Protein AF-A0A928PER3-F1 (afdb_monomer_lite)

Sequence (682 aa):
MLTYEQVPMRCADLGTANAIPDVRWLGGGNPAPARVDPGMPEEEGAWVHQGHIHTILPYTVQDGYDRRLRESSLRMAVLENEYLRAEFAVDLGGRLWSLYSKTEKRELLFRNNVFQPANLALRNAWFSGGVEWNCGMIGHHAHTASPLFSAHYPNKAGGETLKMWEYERKRGLVFIVRATLADDVLLVRVTVENPHEGSTYVYWWSNMAVEQHEDTRVIVPAERYYTYGRGEDGRNEAHRTPVPDYGYYPARHSYAYDYFFQIPEERQKFEAAVEGDGRGFVQFSTPNLIGRKLFVWGTESQGGRTWNRWLSHDDRYYAETQAGLLHSQMEHRPMAGKSLYEWTEGYAAISGDPGLLHNPDIRQASEYAENILTLSGRFDLVNNRSDAYFEPDGPDCEVLDSMGSGWGALTELYLGHRLTERASFPAESIAEGTPEHDFLVLKETGSLPEKSPVLTEGYSIDYFGGAAGGAILPVLENTPVKDWYAWLELGCFYYEARSFDAAEAAFRKSVGCAENPLALAALAKLLAAKGGKEREAEGLSLMKRAAELCGETGGEYVRLAIEAAAYVKAHGTPEEAEEIIRSAVDAHPAYLENGRIALLYIQILVNRGRLDEAETLLRKVPEVADMREGEVSTSAVWLDLFREKIARDEGREADDITPDEVFERYPVPAEIDFRMSGYQPH

Structure (mmCIF, N/CA/C/O backbone):
data_AF-A0A928PER3-F1
#
_entry.id   AF-A0A928PER3-F1
#
loop_
_atom_site.group_PDB
_atom_site.id
_atom_site.type_symbol
_atom_site.label_atom_id
_atom_site.label_alt_id
_atom_site.label_comp_id
_atom_site.label_asym_id
_atom_site.label_entity_id
_atom_site.label_seq_id
_atom_site.pdbx_PDB_ins_code
_atom_site.Cartn_x
_atom_site.Cartn_y
_atom_site.Cartn_z
_atom_site.occupancy
_atom_site.B_iso_or_equiv
_atom_site.auth_seq_id
_atom_site.auth_comp_id
_atom_site.auth_asym_id
_atom_site.auth_atom_id
_atom_site.pdbx_PDB_model_num
ATOM 1 N N . MET A 1 1 ? 6.481 9.390 -28.112 1.00 90.00 1 MET A N 1
ATOM 2 C CA . MET A 1 1 ? 6.161 10.753 -27.657 1.00 90.00 1 MET A CA 1
ATOM 3 C C . MET A 1 1 ? 5.547 10.643 -26.278 1.00 90.00 1 MET A C 1
ATOM 5 O O . MET A 1 1 ? 4.760 9.723 -26.068 1.00 90.00 1 MET A O 1
ATOM 9 N N . LEU A 1 2 ? 5.931 11.529 -25.369 1.00 93.50 2 LEU A N 1
ATOM 10 C CA . LEU A 1 2 ? 5.335 11.706 -24.058 1.00 93.50 2 LEU A CA 1
ATOM 11 C C . LEU A 1 2 ? 4.399 12.918 -24.083 1.00 93.50 2 LEU A C 1
ATOM 13 O O . LEU A 1 2 ? 4.749 13.974 -24.604 1.00 93.50 2 LEU A O 1
ATOM 17 N N . THR A 1 3 ? 3.212 12.777 -23.503 1.00 95.50 3 THR A N 1
ATOM 18 C CA . THR A 1 3 ? 2.275 13.892 -23.290 1.00 95.50 3 THR A CA 1
ATOM 19 C C . THR A 1 3 ? 1.605 13.779 -21.929 1.00 95.50 3 THR A C 1
ATOM 21 O O . THR A 1 3 ? 1.542 12.690 -21.369 1.00 95.50 3 THR A O 1
ATOM 24 N N . TYR A 1 4 ? 1.094 14.890 -21.397 1.00 95.50 4 TYR A N 1
ATOM 25 C CA . TYR A 1 4 ? 0.250 14.885 -20.203 1.00 95.50 4 TYR A CA 1
ATOM 26 C C . TYR A 1 4 ? -1.196 15.148 -20.608 1.00 95.50 4 TYR A C 1
ATOM 28 O O . TYR A 1 4 ? -1.504 16.180 -21.206 1.00 95.50 4 TYR A O 1
ATOM 36 N N . GLU A 1 5 ? -2.079 14.211 -20.283 1.00 96.12 5 GLU A N 1
ATOM 37 C CA . GLU A 1 5 ? -3.486 14.239 -20.674 1.00 96.12 5 GLU A CA 1
ATOM 38 C C . GLU A 1 5 ? -4.394 14.213 -19.439 1.00 96.12 5 GLU A C 1
ATOM 40 O O . GLU A 1 5 ? -4.067 13.612 -18.417 1.00 96.12 5 GLU A O 1
ATOM 45 N N . GLN A 1 6 ? -5.558 14.859 -19.536 1.00 96.19 6 GLN A N 1
ATOM 46 C CA . GLN A 1 6 ? -6.651 14.676 -18.580 1.00 96.19 6 GLN A CA 1
ATOM 47 C C . GLN A 1 6 ? -7.557 13.571 -19.115 1.00 96.19 6 GLN A C 1
ATOM 49 O O . GLN A 1 6 ? -8.306 13.796 -20.065 1.00 96.19 6 GLN A O 1
ATOM 54 N N . VAL A 1 7 ? -7.469 12.378 -18.534 1.00 95.19 7 VAL A N 1
ATOM 55 C CA . VAL A 1 7 ? -8.230 11.201 -18.965 1.00 95.19 7 VAL A CA 1
ATOM 56 C C . VAL A 1 7 ? -9.557 11.162 -18.203 1.00 95.19 7 VAL A C 1
ATOM 58 O O . VAL A 1 7 ? -9.534 10.990 -16.981 1.00 95.19 7 VAL A O 1
ATOM 61 N N . PRO A 1 8 ? -10.715 11.332 -18.873 1.00 95.44 8 PRO A N 1
ATOM 62 C CA . PRO A 1 8 ? -12.015 11.309 -18.210 1.00 95.44 8 PRO A CA 1
ATOM 63 C C . PRO A 1 8 ? -12.304 9.942 -17.593 1.00 95.44 8 PRO A C 1
ATOM 65 O O . PRO A 1 8 ? -12.125 8.913 -18.249 1.00 95.44 8 PRO A O 1
ATOM 68 N N . MET A 1 9 ? -12.783 9.933 -16.352 1.00 94.38 9 MET A N 1
ATOM 69 C CA . MET A 1 9 ? -13.262 8.729 -15.675 1.00 94.38 9 MET A CA 1
ATOM 70 C C . MET A 1 9 ? -14.133 9.079 -14.469 1.00 94.38 9 MET A C 1
ATOM 72 O O . MET A 1 9 ? -14.233 10.239 -14.068 1.00 94.38 9 MET A O 1
ATOM 76 N N . ARG A 1 10 ? -14.752 8.063 -13.864 1.00 95.50 10 ARG A N 1
ATOM 77 C CA . ARG A 1 10 ? -15.489 8.241 -12.613 1.00 95.50 10 ARG A CA 1
ATOM 78 C C . ARG A 1 10 ? -14.553 8.067 -11.420 1.00 95.50 10 ARG A C 1
ATOM 80 O O . ARG A 1 10 ? -13.880 7.045 -11.318 1.00 95.50 10 ARG A O 1
ATOM 87 N N . CYS A 1 11 ? -14.548 9.034 -10.510 1.00 95.94 11 CYS A N 1
ATOM 88 C CA . CYS A 1 11 ? -13.683 9.038 -9.332 1.00 95.94 11 CYS A CA 1
ATOM 89 C C . CYS A 1 11 ? -14.500 9.202 -8.048 1.00 95.94 11 CYS A C 1
ATOM 91 O O . CYS A 1 11 ? -15.452 9.989 -8.009 1.00 95.94 11 CYS A O 1
ATOM 93 N N . ALA A 1 12 ? -14.105 8.478 -7.006 1.00 95.31 12 ALA A N 1
ATOM 94 C CA . ALA A 1 12 ? -14.414 8.807 -5.622 1.00 95.31 12 ALA A CA 1
ATOM 95 C C . ALA A 1 12 ? -13.431 9.866 -5.090 1.00 95.31 12 ALA A C 1
ATOM 97 O O . ALA A 1 12 ? -12.367 10.083 -5.678 1.00 95.31 12 ALA A O 1
ATOM 98 N N . ASP A 1 13 ? -13.797 10.538 -3.999 1.00 93.38 13 ASP A N 1
ATOM 99 C CA . ASP A 1 13 ? -12.907 11.497 -3.333 1.00 93.38 13 ASP A CA 1
ATOM 100 C C . ASP A 1 13 ? -11.951 10.754 -2.392 1.00 93.38 13 ASP A C 1
ATOM 102 O O . ASP A 1 13 ? -12.389 9.860 -1.672 1.00 93.38 13 ASP A O 1
ATOM 106 N N . LEU A 1 14 ? -10.663 11.113 -2.389 1.00 93.69 14 LEU A N 1
ATOM 107 C CA . LEU A 1 14 ? -9.666 10.547 -1.473 1.00 93.69 14 LEU A CA 1
ATOM 108 C C . LEU A 1 14 ? -9.766 11.152 -0.058 1.00 93.69 14 LEU A C 1
ATOM 110 O O . LEU A 1 14 ? -9.340 10.527 0.915 1.00 93.69 14 LEU A O 1
ATOM 114 N N . GLY A 1 15 ? -10.338 12.353 0.056 1.00 92.62 15 GLY A N 1
ATOM 115 C CA . GLY A 1 15 ? -10.454 13.097 1.303 1.00 92.62 15 GLY A CA 1
ATOM 116 C C . GLY A 1 15 ? -9.106 13.498 1.909 1.00 92.62 15 GLY A C 1
ATOM 117 O O . GLY A 1 15 ? -8.042 13.389 1.296 1.00 92.62 15 GLY A O 1
ATOM 118 N N . THR A 1 16 ? -9.149 13.995 3.145 1.00 92.12 16 THR A N 1
ATOM 119 C CA . THR A 1 16 ? -7.945 14.352 3.909 1.00 92.12 16 THR A CA 1
ATOM 120 C C . THR A 1 16 ? -7.413 13.170 4.707 1.00 92.12 16 THR A C 1
ATOM 122 O O . THR A 1 16 ? -8.183 12.336 5.182 1.00 92.12 16 THR A O 1
ATOM 125 N N . ALA A 1 17 ? -6.098 13.134 4.919 1.00 93.12 17 ALA A N 1
ATOM 126 C CA . ALA A 1 17 ? -5.478 12.139 5.783 1.00 93.12 17 ALA A CA 1
ATOM 127 C C . ALA A 1 17 ? -5.865 12.325 7.267 1.00 93.12 17 ALA A C 1
ATOM 129 O O . ALA A 1 17 ? -6.217 13.415 7.721 1.00 93.12 17 ALA A O 1
ATOM 130 N N . ASN A 1 18 ? -5.790 11.235 8.022 1.00 94.00 18 ASN A N 1
ATOM 131 C CA . ASN A 1 18 ? -6.106 11.138 9.434 1.00 94.00 18 ASN A CA 1
ATOM 132 C C . ASN A 1 18 ? -4.982 11.735 10.289 1.00 94.00 18 ASN A C 1
ATOM 134 O O . ASN A 1 18 ? -3.838 11.281 10.247 1.00 94.00 18 ASN A O 1
ATOM 138 N N . ALA A 1 19 ? -5.343 12.719 11.103 1.00 94.88 19 ALA A N 1
ATOM 139 C CA . ALA A 1 19 ? -4.478 13.427 12.034 1.00 94.88 19 ALA A CA 1
ATOM 140 C C . ALA A 1 19 ? -4.245 12.660 13.345 1.00 94.88 19 ALA A C 1
ATOM 142 O O . ALA A 1 19 ? -3.571 13.177 14.230 1.00 94.88 19 ALA A O 1
ATOM 143 N N . ILE A 1 20 ? -4.839 11.478 13.534 1.00 94.88 20 ILE A N 1
ATOM 144 C CA . ILE A 1 20 ? -4.611 10.645 14.718 1.00 94.88 20 ILE A CA 1
ATOM 145 C C . ILE A 1 20 ? -3.319 9.841 14.513 1.00 94.88 20 ILE A C 1
ATOM 147 O O . ILE A 1 20 ? -3.236 9.078 13.547 1.00 94.88 20 ILE A O 1
ATOM 151 N N . PRO A 1 21 ? -2.334 9.928 15.431 1.00 94.62 21 PRO A N 1
ATOM 152 C CA . PRO A 1 21 ? -1.098 9.169 15.296 1.00 94.62 21 PRO A CA 1
ATOM 153 C C . PRO A 1 21 ? -1.349 7.657 15.260 1.00 94.62 21 PRO A C 1
ATOM 155 O O . PRO A 1 21 ? -2.146 7.128 16.053 1.00 94.62 21 PRO A O 1
ATOM 158 N N . ASP A 1 22 ? -0.602 6.944 14.409 1.00 91.38 22 ASP A N 1
ATOM 159 C CA . ASP A 1 22 ? -0.627 5.479 14.307 1.00 91.38 22 ASP A CA 1
ATOM 160 C C . ASP A 1 22 ? 0.107 4.798 15.477 1.00 91.38 22 ASP A C 1
ATOM 162 O O . ASP A 1 22 ? 1.105 4.091 15.326 1.00 91.38 22 ASP A O 1
ATOM 166 N N . VAL A 1 23 ? -0.392 5.037 16.687 1.00 91.00 23 VAL A N 1
ATOM 167 C CA . VAL A 1 23 ? 0.012 4.329 17.901 1.00 91.00 23 VAL A CA 1
ATOM 168 C C . VAL A 1 23 ? -0.853 3.079 18.012 1.00 91.00 23 VAL A C 1
ATOM 170 O O . VAL A 1 23 ? -1.996 3.151 18.459 1.00 91.00 23 VAL A O 1
ATOM 173 N N . ARG A 1 24 ? -0.329 1.938 17.561 1.00 74.81 24 ARG A N 1
ATOM 174 C CA . ARG A 1 24 ? -1.007 0.630 17.576 1.00 74.81 24 ARG A CA 1
ATOM 175 C C . ARG A 1 24 ? -0.278 -0.384 18.468 1.00 74.81 24 ARG A C 1
ATOM 177 O O . ARG A 1 24 ? 0.762 -0.107 19.067 1.00 74.81 24 ARG A O 1
ATOM 184 N N . TRP A 1 25 ? -0.887 -1.561 18.600 1.00 54.03 25 TRP A N 1
ATOM 185 C CA . TRP A 1 25 ? -0.429 -2.694 19.405 1.00 54.03 25 TRP A CA 1
ATOM 186 C C . TRP A 1 25 ? 1.065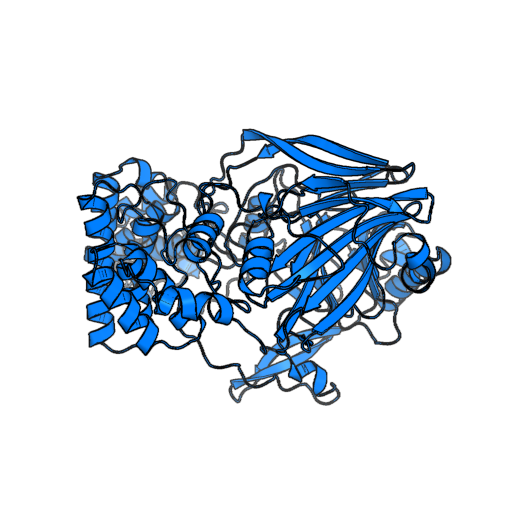 -3.040 19.202 1.00 54.03 25 TRP A C 1
ATOM 188 O O . TRP A 1 25 ? 1.543 -3.168 18.079 1.00 54.03 25 TRP A O 1
ATOM 198 N N . LEU A 1 26 ? 1.789 -3.233 20.313 1.00 53.06 26 LEU A N 1
ATOM 199 C CA . LEU A 1 26 ? 3.255 -3.370 20.425 1.00 53.06 26 LEU A CA 1
ATOM 200 C C . LEU A 1 26 ? 3.816 -4.767 20.075 1.00 53.06 26 LEU A C 1
ATOM 202 O O . LEU A 1 26 ? 4.803 -5.218 20.658 1.00 53.06 26 LEU A O 1
ATOM 206 N N . GLY A 1 27 ? 3.196 -5.476 19.137 1.00 40.28 27 GLY A N 1
ATOM 207 C CA . GLY A 1 27 ? 3.516 -6.866 18.817 1.00 40.28 27 GLY A CA 1
ATOM 208 C C . GLY A 1 27 ? 4.974 -7.170 18.478 1.00 40.28 27 GLY A C 1
ATOM 209 O O . GLY A 1 27 ? 5.378 -6.949 17.344 1.00 40.28 27 GLY A O 1
ATOM 210 N N . GLY A 1 28 ? 5.684 -7.776 19.444 1.00 39.41 28 GLY A N 1
ATOM 211 C CA . GLY A 1 28 ? 6.826 -8.691 19.292 1.00 39.41 28 GLY A CA 1
ATOM 212 C C . GLY A 1 28 ? 8.123 -8.103 18.722 1.00 39.41 28 GLY A C 1
ATOM 213 O O . GLY A 1 28 ? 8.124 -7.315 17.787 1.00 39.41 28 GLY A O 1
ATOM 214 N N . GLY A 1 29 ? 9.281 -8.495 19.262 1.00 46.75 29 GLY A N 1
ATOM 215 C CA . GLY A 1 29 ? 10.566 -8.238 18.591 1.00 46.75 29 GLY A CA 1
ATOM 216 C C . GLY A 1 29 ? 10.604 -8.846 17.181 1.00 46.75 29 GLY A C 1
ATOM 217 O O . GLY A 1 29 ? 9.713 -9.615 16.826 1.00 46.75 29 GLY A O 1
ATOM 218 N N . ASN A 1 30 ? 11.638 -8.535 16.388 1.00 52.25 30 ASN A N 1
ATOM 219 C CA . ASN A 1 30 ? 11.861 -9.244 15.122 1.00 52.25 30 ASN A CA 1
ATOM 220 C C . ASN A 1 30 ? 11.800 -10.754 15.398 1.00 52.25 30 ASN A C 1
ATOM 222 O O . ASN A 1 30 ? 12.608 -11.236 16.204 1.00 52.25 30 ASN A O 1
ATOM 226 N N . PRO A 1 31 ? 10.841 -11.491 14.804 1.00 61.03 31 PRO A N 1
ATOM 227 C CA . PRO A 1 31 ? 10.786 -12.933 14.959 1.00 61.03 31 PRO A CA 1
ATOM 228 C C . PRO A 1 31 ? 12.139 -13.528 14.579 1.00 61.03 31 PRO A C 1
ATOM 230 O O . PRO A 1 31 ? 12.858 -12.971 13.748 1.00 61.03 31 PRO A O 1
ATOM 233 N N . ALA A 1 32 ? 12.495 -14.665 15.175 1.00 65.69 32 ALA A N 1
ATOM 234 C CA . ALA A 1 32 ? 13.629 -15.419 14.659 1.00 65.69 32 ALA A CA 1
ATOM 235 C C . ALA A 1 32 ? 13.396 -15.723 13.162 1.00 65.69 32 ALA A C 1
ATOM 237 O O . ALA A 1 32 ? 12.235 -15.923 12.774 1.00 65.69 32 ALA A O 1
ATOM 238 N N . PRO A 1 33 ? 14.464 -15.768 12.343 1.00 76.75 33 PRO A N 1
ATOM 239 C CA . PRO A 1 33 ? 14.366 -16.212 10.958 1.00 76.75 33 PRO A CA 1
ATOM 240 C C . PRO A 1 33 ? 13.612 -17.536 10.840 1.00 76.75 33 PRO A C 1
ATOM 242 O O . PRO A 1 33 ? 13.649 -18.364 11.761 1.00 76.75 33 PRO A O 1
ATOM 245 N N . ALA A 1 34 ? 12.925 -17.731 9.717 1.00 78.00 34 ALA A N 1
ATOM 246 C CA . ALA A 1 34 ? 12.209 -18.974 9.483 1.00 78.00 34 ALA A CA 1
ATOM 247 C C . ALA A 1 34 ? 13.203 -20.130 9.321 1.00 78.00 34 ALA A C 1
ATOM 249 O O . ALA A 1 34 ? 14.245 -19.991 8.677 1.00 78.00 34 ALA A O 1
ATOM 250 N N . ARG A 1 35 ? 12.877 -21.287 9.899 1.00 81.62 35 ARG A N 1
ATOM 251 C CA . ARG A 1 35 ? 13.554 -22.532 9.534 1.00 81.62 35 ARG A CA 1
ATOM 252 C C . ARG A 1 35 ? 13.089 -22.946 8.146 1.00 81.62 35 ARG A C 1
ATOM 254 O O . ARG A 1 35 ? 11.932 -22.743 7.798 1.00 81.62 35 ARG A O 1
ATOM 261 N N . VAL A 1 36 ? 13.983 -23.545 7.379 1.00 83.69 36 VAL A N 1
ATOM 262 C CA . VAL A 1 36 ? 13.679 -24.033 6.035 1.00 83.69 36 VAL A CA 1
ATOM 263 C C . VAL A 1 36 ? 13.663 -25.556 6.009 1.00 83.69 36 VAL A C 1
ATOM 265 O O . VAL A 1 36 ? 14.334 -26.199 6.822 1.00 83.69 36 VAL A O 1
ATOM 268 N N . ASP A 1 37 ? 12.915 -26.130 5.070 1.00 82.06 37 ASP A N 1
ATOM 269 C CA . ASP A 1 37 ? 12.901 -27.576 4.843 1.00 82.06 37 ASP A CA 1
ATOM 270 C C . ASP A 1 37 ? 14.300 -28.153 4.547 1.00 82.06 37 ASP A C 1
ATOM 272 O O . ASP A 1 37 ? 15.141 -27.491 3.925 1.00 82.06 37 ASP A O 1
ATOM 276 N N . PRO A 1 38 ? 14.555 -29.433 4.892 1.00 74.81 38 PRO A N 1
ATOM 277 C CA . PRO A 1 38 ? 15.762 -30.132 4.467 1.00 74.81 38 PRO A CA 1
ATOM 278 C C . PRO A 1 38 ? 15.954 -30.080 2.941 1.00 74.81 38 PRO A C 1
ATOM 280 O O . PRO A 1 38 ? 15.142 -30.603 2.180 1.00 74.81 38 PRO A O 1
ATOM 283 N N . GLY A 1 39 ? 17.062 -29.482 2.491 1.00 73.69 39 GLY A N 1
ATOM 284 C CA . GLY A 1 39 ? 17.391 -29.321 1.066 1.00 73.69 39 GLY A CA 1
ATOM 285 C C . GLY A 1 39 ? 17.076 -27.939 0.483 1.00 73.69 39 GLY A C 1
ATOM 286 O O . GLY A 1 39 ? 17.393 -27.690 -0.681 1.00 73.69 39 GLY A O 1
ATOM 287 N N . MET A 1 40 ? 16.501 -27.034 1.276 1.00 83.50 40 MET A N 1
ATOM 288 C CA . MET A 1 40 ? 16.423 -25.608 0.966 1.00 83.50 40 MET A CA 1
ATOM 289 C C . MET A 1 40 ? 17.651 -24.881 1.550 1.00 83.50 40 MET A C 1
ATOM 291 O O . MET A 1 40 ? 18.076 -25.208 2.661 1.00 83.50 40 MET A O 1
ATOM 295 N N . PRO A 1 41 ? 18.263 -23.929 0.822 1.00 83.69 41 PRO A N 1
ATOM 296 C CA . PRO A 1 41 ? 19.328 -23.087 1.362 1.00 83.69 41 PRO A CA 1
ATOM 297 C C . PRO A 1 41 ? 18.849 -22.298 2.588 1.00 83.69 41 PRO A C 1
ATOM 299 O O . PRO A 1 41 ? 17.773 -21.703 2.561 1.00 83.69 41 PRO A O 1
ATOM 302 N N . GLU A 1 42 ? 19.655 -22.247 3.655 1.00 82.38 42 GLU A N 1
ATOM 303 C CA . GLU A 1 42 ? 19.307 -21.504 4.884 1.00 82.38 42 GLU A CA 1
ATOM 304 C C . GLU A 1 42 ? 19.043 -20.010 4.616 1.00 82.38 42 GLU A C 1
ATOM 306 O O . GLU A 1 42 ? 18.225 -19.384 5.290 1.00 82.38 42 GLU A O 1
ATOM 311 N N . GLU A 1 43 ? 19.702 -19.444 3.603 1.00 81.88 43 GLU A N 1
ATOM 312 C CA . GLU A 1 43 ? 19.546 -18.048 3.183 1.00 81.88 43 GLU A CA 1
ATOM 313 C C . GLU A 1 43 ? 18.123 -17.688 2.732 1.00 81.88 43 GLU A C 1
ATOM 315 O O . GLU A 1 43 ? 17.713 -16.541 2.902 1.00 81.88 43 GLU A O 1
ATOM 320 N N . GLU A 1 44 ? 17.335 -18.654 2.248 1.00 81.56 44 GLU A N 1
ATOM 321 C CA . GLU A 1 44 ? 15.944 -18.413 1.844 1.00 81.56 44 GLU A CA 1
ATOM 322 C C . GLU A 1 44 ? 14.989 -18.273 3.044 1.00 81.56 44 GLU A C 1
ATOM 324 O O . GLU A 1 44 ? 13.900 -17.725 2.909 1.00 81.56 44 GLU A O 1
ATOM 329 N N . GLY A 1 45 ? 15.391 -18.723 4.238 1.00 79.81 45 GLY A N 1
ATOM 330 C CA . GLY A 1 45 ? 14.663 -18.480 5.491 1.00 79.81 45 GLY A CA 1
ATOM 331 C C . GLY A 1 45 ? 15.190 -17.282 6.284 1.00 79.81 45 GLY A C 1
ATOM 332 O O . GLY A 1 45 ? 14.495 -16.760 7.161 1.00 79.81 45 GLY A O 1
ATOM 333 N N . ALA A 1 46 ? 16.411 -16.830 5.976 1.00 81.94 46 ALA A N 1
ATOM 334 C CA . ALA A 1 46 ? 17.161 -15.862 6.775 1.00 81.94 46 ALA A CA 1
ATOM 335 C C . ALA A 1 46 ? 16.460 -14.503 6.905 1.00 81.94 46 ALA A C 1
ATOM 337 O O . ALA A 1 46 ? 16.558 -13.851 7.946 1.00 81.94 46 ALA A O 1
ATOM 338 N N . TRP A 1 47 ? 15.741 -14.090 5.860 1.00 84.06 47 TRP A N 1
ATOM 339 C CA . TRP A 1 47 ? 15.104 -12.775 5.780 1.00 84.06 47 TRP A CA 1
ATOM 340 C C . TRP A 1 47 ? 13.601 -12.793 6.027 1.00 84.06 47 TRP A C 1
ATOM 342 O O . TRP A 1 47 ? 12.981 -11.731 6.105 1.00 84.06 47 TRP A O 1
ATOM 352 N N . VAL A 1 48 ? 13.020 -13.977 6.216 1.00 84.00 48 VAL A N 1
ATOM 353 C CA . VAL A 1 48 ? 11.596 -14.133 6.500 1.00 84.00 48 VAL A CA 1
ATOM 354 C C . VAL A 1 48 ? 11.291 -13.506 7.862 1.00 84.00 48 VAL A C 1
ATOM 356 O O . VAL A 1 48 ? 11.958 -13.768 8.868 1.00 84.00 48 VAL A O 1
ATOM 359 N N . HIS A 1 49 ? 10.289 -12.634 7.875 1.00 80.38 49 HIS A N 1
ATOM 360 C CA . HIS A 1 49 ? 9.868 -11.776 8.978 1.00 80.38 49 HIS A CA 1
ATOM 361 C C . HIS A 1 49 ? 10.904 -10.764 9.487 1.00 80.38 49 HIS A C 1
ATOM 363 O O . HIS A 1 49 ? 10.672 -10.092 10.498 1.00 80.38 49 HIS A O 1
ATOM 369 N N . GLN A 1 50 ? 12.046 -10.621 8.810 1.00 83.31 50 GLN A N 1
ATOM 370 C CA . GLN A 1 50 ? 13.035 -9.615 9.177 1.00 83.31 50 GLN A CA 1
ATOM 371 C C . GLN A 1 50 ? 12.626 -8.239 8.662 1.00 83.31 50 GLN A C 1
ATOM 373 O O . GLN A 1 50 ? 11.968 -8.101 7.634 1.00 83.31 50 GLN A O 1
ATOM 378 N N . GLY A 1 51 ? 13.019 -7.201 9.400 1.00 84.06 51 GLY A N 1
ATOM 379 C CA . GLY A 1 51 ? 12.798 -5.813 9.010 1.00 84.06 51 GLY A CA 1
ATOM 380 C C . GLY A 1 51 ? 11.377 -5.289 9.231 1.00 84.06 51 GLY A C 1
ATOM 381 O O . GLY A 1 51 ? 11.135 -4.151 8.856 1.00 84.06 51 GLY A O 1
ATOM 382 N N . HIS A 1 52 ? 10.448 -6.036 9.833 1.00 82.94 52 HIS A N 1
ATOM 383 C CA . HIS A 1 52 ? 9.071 -5.571 10.055 1.00 82.94 52 HIS A CA 1
ATOM 384 C C . HIS A 1 52 ? 9.004 -4.233 10.817 1.00 82.94 52 HIS A C 1
ATOM 386 O O . HIS A 1 52 ? 9.722 -4.006 11.793 1.00 82.94 52 HIS A O 1
ATOM 392 N N . ILE A 1 53 ? 8.103 -3.352 10.381 1.00 83.44 53 ILE A N 1
ATOM 393 C CA . ILE A 1 53 ? 7.789 -2.095 11.070 1.00 83.44 53 ILE A CA 1
ATOM 394 C C . ILE A 1 53 ? 6.616 -2.313 12.037 1.00 83.44 53 ILE A C 1
ATOM 396 O O . ILE A 1 53 ? 5.718 -3.099 11.748 1.00 83.44 53 ILE A O 1
ATOM 400 N N . HIS A 1 54 ? 6.614 -1.642 13.193 1.00 84.94 54 HIS A N 1
ATOM 401 C CA . HIS A 1 54 ? 5.521 -1.746 14.183 1.00 84.94 54 HIS A CA 1
ATOM 402 C C . HIS A 1 54 ? 4.487 -0.618 14.087 1.00 84.94 54 HIS A C 1
ATOM 404 O O . HIS A 1 54 ? 3.504 -0.628 14.818 1.00 84.94 54 HIS A O 1
ATOM 410 N N . THR A 1 55 ? 4.730 0.368 13.230 1.00 89.75 55 THR A N 1
ATOM 411 C CA . THR A 1 55 ? 3.885 1.550 13.031 1.00 89.75 55 THR A CA 1
ATOM 412 C C . THR A 1 55 ? 4.157 2.126 11.650 1.00 89.75 55 THR A C 1
ATOM 414 O O . THR A 1 55 ? 5.299 2.041 11.174 1.00 89.75 55 THR A O 1
ATOM 417 N N . ILE A 1 56 ? 3.133 2.720 11.033 1.00 90.38 56 ILE A N 1
ATOM 418 C CA . ILE A 1 56 ? 3.278 3.447 9.770 1.00 90.38 56 ILE A CA 1
ATOM 419 C C . ILE A 1 56 ? 3.771 4.885 9.959 1.00 90.38 56 ILE A C 1
ATOM 421 O O . ILE A 1 56 ? 4.115 5.526 8.970 1.00 90.38 56 ILE A O 1
ATOM 425 N N . LEU A 1 57 ? 3.892 5.376 11.204 1.00 93.44 57 LEU A N 1
ATOM 426 C CA . LEU A 1 57 ? 4.595 6.634 11.468 1.00 93.44 57 LEU A CA 1
ATOM 427 C C . LEU A 1 57 ? 5.961 6.615 10.760 1.00 93.44 57 LEU A C 1
ATOM 429 O O . LEU A 1 57 ? 6.636 5.581 10.813 1.00 93.44 57 LEU A O 1
ATOM 433 N N . PRO A 1 58 ? 6.373 7.709 10.107 1.00 93.50 58 PRO A N 1
ATOM 434 C CA . PRO A 1 58 ? 5.806 9.051 10.243 1.00 93.50 58 PRO A CA 1
ATOM 435 C C . PRO A 1 58 ? 4.537 9.337 9.425 1.00 93.50 58 PRO A C 1
ATOM 437 O O . PRO A 1 58 ? 3.964 10.398 9.602 1.00 93.50 58 PRO A O 1
ATOM 440 N N . TYR A 1 59 ? 4.068 8.430 8.566 1.00 94.31 59 TYR A N 1
ATOM 441 C CA . TYR A 1 59 ? 2.914 8.706 7.710 1.00 94.31 59 TYR A CA 1
ATOM 442 C C . TYR A 1 59 ? 1.587 8.767 8.476 1.00 94.31 59 TYR A C 1
ATOM 444 O O . TYR A 1 59 ? 1.335 7.991 9.400 1.00 94.31 59 TYR A O 1
ATOM 452 N N . THR A 1 60 ? 0.686 9.615 7.989 1.00 94.69 60 THR A N 1
ATOM 453 C CA . THR A 1 60 ? -0.740 9.620 8.341 1.00 94.69 60 THR A CA 1
ATOM 454 C C . THR A 1 60 ? -1.541 8.590 7.547 1.00 94.69 60 THR A C 1
ATOM 456 O O . THR A 1 60 ? -1.204 8.260 6.407 1.00 94.69 60 THR A O 1
ATOM 459 N N . VAL A 1 61 ? -2.630 8.086 8.129 1.00 95.00 61 VAL A N 1
ATOM 460 C CA . VAL A 1 61 ? -3.556 7.157 7.456 1.00 95.00 61 VAL A CA 1
ATOM 461 C C . VAL A 1 61 ? -4.424 7.929 6.454 1.00 95.00 61 VAL A C 1
ATOM 463 O O . VAL A 1 61 ? -4.875 9.022 6.749 1.00 95.00 61 VAL A O 1
ATOM 466 N N . GLN A 1 62 ? -4.679 7.390 5.269 1.00 95.81 62 GLN A N 1
ATOM 467 C CA . GLN A 1 62 ? -5.586 7.937 4.256 1.00 95.81 62 GLN A CA 1
ATOM 468 C C . GLN A 1 62 ? -6.923 7.183 4.327 1.00 95.81 62 GLN A C 1
ATOM 470 O O . GLN A 1 62 ? -7.123 6.207 3.613 1.00 95.81 62 GLN A O 1
ATOM 475 N N . ASP A 1 63 ? -7.814 7.598 5.228 1.00 94.38 63 ASP A N 1
ATOM 476 C CA . ASP A 1 63 ? -9.138 6.990 5.472 1.00 94.38 63 ASP A CA 1
ATOM 477 C C . ASP A 1 63 ? -10.302 7.994 5.343 1.00 94.38 63 ASP A C 1
ATOM 479 O O . ASP A 1 63 ? -11.435 7.701 5.720 1.00 94.38 63 ASP A O 1
ATOM 483 N N . GLY A 1 64 ? -10.026 9.188 4.808 1.00 92.50 64 GLY A N 1
ATOM 484 C CA . GLY A 1 64 ? -11.018 10.242 4.591 1.00 92.50 64 GLY A CA 1
ATOM 485 C C . GLY A 1 64 ? -11.854 10.077 3.321 1.00 92.50 64 GLY A C 1
ATOM 486 O O . GLY A 1 64 ? -12.693 10.933 3.045 1.00 92.50 64 GLY A O 1
ATOM 487 N N . TYR A 1 65 ? -11.612 9.023 2.541 1.00 94.00 65 TYR A N 1
ATOM 488 C CA . TYR A 1 65 ? -12.237 8.828 1.241 1.00 94.00 65 TYR A CA 1
ATOM 489 C C . TYR A 1 65 ? -13.709 8.429 1.342 1.00 94.00 65 TYR A C 1
ATOM 491 O O . TYR A 1 65 ? -14.141 7.763 2.285 1.00 94.00 65 TYR A O 1
ATOM 499 N N . ASP A 1 66 ? -14.474 8.809 0.319 1.00 90.06 66 ASP A N 1
ATOM 500 C CA . ASP A 1 66 ? -15.807 8.264 0.082 1.00 90.06 66 ASP A CA 1
ATOM 501 C C . ASP A 1 66 ? -15.761 7.166 -0.990 1.00 90.06 66 ASP A C 1
ATOM 503 O O . ASP A 1 66 ? -14.705 6.791 -1.499 1.00 90.06 66 ASP A O 1
ATOM 507 N N . ARG A 1 67 ? -16.924 6.606 -1.319 1.00 89.75 67 ARG A N 1
ATOM 508 C CA . ARG A 1 67 ? -17.085 5.653 -2.429 1.00 89.75 67 ARG A CA 1
ATOM 509 C C . ARG A 1 67 ? -18.114 6.118 -3.450 1.00 89.75 67 ARG A C 1
ATOM 511 O O . ARG A 1 67 ? -18.590 5.361 -4.293 1.00 89.75 67 ARG A O 1
ATOM 518 N N . ARG A 1 68 ? -18.466 7.405 -3.412 1.00 91.81 68 ARG A N 1
ATOM 519 C CA . ARG A 1 68 ? -19.439 7.971 -4.339 1.00 91.81 68 ARG A CA 1
ATOM 520 C C . ARG A 1 68 ? -18.726 8.336 -5.636 1.00 91.81 68 ARG A C 1
ATOM 522 O O . ARG A 1 68 ? -17.954 9.279 -5.722 1.00 91.81 68 ARG A O 1
ATOM 529 N N . LEU A 1 69 ? -19.032 7.620 -6.701 1.00 93.94 69 LEU A N 1
ATOM 530 C CA . LEU A 1 69 ? -18.427 7.890 -7.999 1.00 93.94 69 LEU A CA 1
ATOM 531 C C . LEU A 1 69 ? -19.020 9.146 -8.655 1.00 93.94 69 LEU A C 1
ATOM 533 O O . LEU A 1 69 ? -20.242 9.312 -8.726 1.00 93.94 69 LEU A O 1
ATOM 537 N N . ARG A 1 70 ? -18.150 10.032 -9.145 1.00 95.81 70 ARG A N 1
ATOM 538 C CA . ARG A 1 70 ? -18.501 11.279 -9.845 1.00 95.81 70 ARG A CA 1
ATOM 539 C C . ARG A 1 70 ? -17.694 11.392 -11.134 1.00 95.81 70 ARG A C 1
ATOM 541 O O . ARG A 1 70 ? -16.537 10.989 -11.161 1.00 95.81 70 ARG A O 1
ATOM 548 N N . GLU A 1 71 ? -18.293 11.945 -12.185 1.00 96.75 71 GLU A N 1
ATOM 549 C CA . GLU A 1 71 ? -17.566 12.260 -13.421 1.00 96.75 71 GLU A CA 1
ATOM 550 C C . GLU A 1 71 ? -16.429 13.246 -13.122 1.00 96.75 71 GLU A C 1
ATOM 552 O O . GLU A 1 71 ? -16.658 14.303 -12.529 1.00 96.75 71 GLU A O 1
ATOM 557 N N . SER A 1 72 ? -15.211 12.879 -13.506 1.00 95.25 72 SER A N 1
ATOM 558 C CA . SER A 1 72 ? -13.980 13.626 -13.252 1.00 95.25 72 SER A CA 1
ATOM 559 C C . SER A 1 72 ? -12.935 13.287 -14.327 1.00 95.25 72 SER A C 1
ATOM 561 O O . SER A 1 72 ? -13.254 12.736 -15.385 1.00 95.25 72 SER A O 1
ATOM 563 N N . SER A 1 73 ? -11.673 13.618 -14.076 1.00 94.06 73 SER A N 1
ATOM 564 C CA . SER A 1 73 ? -10.536 13.159 -14.865 1.00 94.06 73 SER A CA 1
ATOM 565 C C . SER A 1 73 ? -9.326 12.894 -13.981 1.00 94.06 73 SER A C 1
ATOM 567 O O . SER A 1 73 ? -9.163 13.517 -12.933 1.00 94.06 73 SER A O 1
ATOM 569 N N . LEU A 1 74 ? -8.459 11.992 -14.430 1.00 94.75 74 LEU A N 1
ATOM 570 C CA . LEU A 1 74 ? -7.127 11.818 -13.865 1.00 94.75 74 LEU A CA 1
ATOM 571 C C . LEU A 1 74 ? -6.085 12.391 -14.816 1.00 94.75 74 LEU A C 1
ATOM 573 O O . LEU A 1 74 ? -6.151 12.184 -16.030 1.00 94.75 74 LEU A O 1
ATOM 577 N N . ARG A 1 75 ? -5.095 13.077 -14.250 1.00 95.19 75 ARG A N 1
ATOM 578 C CA . ARG A 1 75 ? -3.934 13.538 -14.998 1.00 95.19 75 ARG A CA 1
ATOM 579 C C . ARG A 1 75 ? -2.975 12.369 -15.204 1.00 95.19 75 ARG A C 1
ATOM 581 O O . ARG A 1 75 ? -2.456 11.808 -14.241 1.00 95.19 75 ARG A O 1
ATOM 588 N N . MET A 1 76 ? -2.737 12.022 -16.463 1.00 97.38 76 MET A N 1
ATOM 589 C CA . MET A 1 76 ? -1.907 10.889 -16.858 1.00 97.38 76 MET A CA 1
ATOM 590 C C . MET A 1 76 ? -0.705 11.363 -17.670 1.00 97.38 76 MET A C 1
ATOM 592 O O . MET A 1 76 ? -0.860 12.165 -18.591 1.00 97.38 76 MET A O 1
ATOM 596 N N . ALA A 1 77 ? 0.478 10.831 -17.370 1.00 98.06 77 ALA A N 1
ATOM 597 C CA . ALA A 1 77 ? 1.617 10.883 -18.277 1.00 98.06 77 ALA A CA 1
ATOM 598 C C . ALA A 1 77 ? 1.486 9.734 -19.287 1.00 98.06 77 ALA A C 1
ATOM 600 O O . ALA A 1 77 ? 1.395 8.569 -18.904 1.00 98.06 77 ALA A O 1
ATOM 601 N N . VAL A 1 78 ? 1.442 10.054 -20.575 1.00 98.31 78 VAL A N 1
ATOM 602 C CA . VAL A 1 78 ? 1.149 9.111 -21.657 1.00 98.31 78 VAL A CA 1
ATOM 603 C C . VAL A 1 78 ? 2.373 8.934 -22.539 1.00 98.31 78 VAL A C 1
ATOM 605 O O . VAL A 1 78 ? 2.756 9.859 -23.255 1.00 98.31 78 VAL A O 1
ATOM 608 N N . LEU A 1 79 ? 2.959 7.737 -22.519 1.00 97.88 79 LEU A N 1
ATOM 609 C CA . LEU A 1 79 ? 4.002 7.311 -23.451 1.00 97.88 79 LEU A CA 1
ATOM 610 C C . LEU A 1 79 ? 3.371 6.560 -24.619 1.00 97.88 79 LEU A C 1
ATOM 612 O O . LEU A 1 79 ? 2.741 5.522 -24.429 1.00 97.88 79 LEU A O 1
ATOM 616 N N . GLU A 1 80 ? 3.579 7.046 -25.839 1.00 97.94 80 GLU A N 1
ATOM 617 C CA . GLU A 1 80 ? 2.949 6.465 -27.024 1.00 97.94 80 GLU A CA 1
ATOM 618 C C . GLU A 1 80 ? 3.899 6.389 -28.232 1.00 97.94 80 GLU A C 1
ATOM 620 O O . GLU A 1 80 ? 4.634 7.337 -28.539 1.00 97.94 80 GLU A O 1
ATOM 625 N N . ASN A 1 81 ? 3.879 5.253 -28.936 1.00 97.25 81 ASN A N 1
ATOM 626 C CA . ASN A 1 81 ? 4.532 5.046 -30.234 1.00 97.25 81 ASN A CA 1
ATOM 627 C C . ASN A 1 81 ? 3.591 4.291 -31.202 1.00 97.25 81 ASN A C 1
ATOM 629 O O . ASN A 1 81 ? 2.381 4.251 -30.981 1.00 97.25 81 ASN A O 1
ATOM 633 N N . GLU A 1 82 ? 4.098 3.729 -32.304 1.00 97.50 82 GLU A N 1
ATOM 634 C CA . GLU A 1 82 ? 3.271 2.989 -33.277 1.00 97.50 82 GLU A CA 1
ATOM 635 C C . GLU A 1 82 ? 2.633 1.711 -32.691 1.00 97.50 82 GLU A C 1
ATOM 637 O O . GLU A 1 82 ? 1.551 1.313 -33.122 1.00 97.50 82 GLU A O 1
ATOM 642 N N . TYR A 1 83 ? 3.247 1.118 -31.666 1.00 98.31 83 TYR A N 1
ATOM 643 C CA . TYR A 1 83 ? 2.897 -0.199 -31.131 1.00 98.31 83 TYR A CA 1
ATOM 644 C C . TYR A 1 83 ? 2.140 -0.143 -29.804 1.00 98.31 83 TYR A C 1
ATOM 646 O O . TYR A 1 83 ? 1.221 -0.932 -29.594 1.00 98.31 83 TYR A O 1
ATOM 654 N N . LEU A 1 84 ? 2.506 0.779 -28.912 1.00 98.56 84 LEU A N 1
ATOM 655 C CA . LEU A 1 84 ? 1.999 0.853 -27.543 1.00 98.56 84 LEU A CA 1
ATOM 656 C C . LEU A 1 84 ? 1.501 2.254 -27.183 1.00 98.56 84 LEU A C 1
ATOM 658 O O . LEU A 1 84 ? 2.004 3.264 -27.686 1.00 98.56 84 LEU A O 1
ATOM 662 N N . ARG A 1 85 ? 0.539 2.292 -26.258 1.00 98.62 85 ARG A N 1
ATOM 663 C CA . ARG A 1 85 ? 0.170 3.463 -25.457 1.00 98.62 85 ARG A CA 1
ATOM 664 C C . ARG A 1 85 ? 0.162 3.056 -23.982 1.00 98.62 85 ARG A C 1
ATOM 666 O O . ARG A 1 85 ? -0.603 2.175 -23.604 1.00 98.62 85 ARG A O 1
ATOM 673 N N . ALA A 1 86 ? 1.019 3.673 -23.179 1.00 98.81 86 ALA A N 1
ATOM 674 C CA . ALA A 1 86 ? 1.131 3.448 -21.743 1.00 98.81 86 ALA A CA 1
ATOM 675 C C . ALA A 1 86 ? 0.714 4.717 -20.988 1.00 98.81 86 ALA A C 1
ATOM 677 O O . ALA A 1 86 ? 1.250 5.790 -21.264 1.00 98.81 86 ALA A O 1
ATOM 678 N N . GLU A 1 87 ? -0.225 4.600 -20.051 1.00 98.69 87 GLU A N 1
ATOM 679 C CA . GLU A 1 87 ? -0.772 5.726 -19.281 1.00 98.69 87 GLU A CA 1
ATOM 680 C C . GLU A 1 87 ? -0.382 5.590 -17.804 1.00 98.69 87 GLU A C 1
ATOM 682 O O . GLU A 1 87 ? -0.694 4.579 -17.178 1.00 98.69 87 GLU A O 1
ATOM 687 N N . PHE A 1 88 ? 0.283 6.601 -17.240 1.00 98.75 88 PHE A N 1
ATOM 688 C CA . PHE A 1 88 ? 0.769 6.612 -15.859 1.00 98.75 88 PHE A CA 1
ATOM 689 C C . PHE A 1 88 ? 0.055 7.672 -15.014 1.00 98.75 88 PHE A C 1
ATOM 691 O O . PHE A 1 88 ? 0.141 8.864 -15.315 1.00 98.75 88 PHE A O 1
ATOM 698 N N . ALA A 1 89 ? -0.589 7.262 -13.921 1.00 97.75 89 ALA A N 1
ATOM 699 C CA . ALA A 1 89 ? -1.255 8.150 -12.970 1.00 97.75 89 ALA A CA 1
ATOM 700 C C . ALA A 1 89 ? -0.232 8.756 -12.001 1.00 97.75 89 ALA A C 1
ATOM 702 O O . ALA A 1 89 ? -0.018 8.257 -10.896 1.00 97.75 89 ALA A O 1
ATOM 703 N N . VAL A 1 90 ? 0.429 9.832 -12.428 1.00 95.50 90 VAL A N 1
ATOM 704 C CA . VAL A 1 90 ? 1.515 10.480 -11.666 1.00 95.50 90 VAL A CA 1
ATOM 705 C C . VAL A 1 90 ? 1.068 11.005 -10.300 1.00 95.50 90 VAL A C 1
ATOM 707 O O . VAL A 1 90 ? 1.864 11.020 -9.366 1.00 95.50 90 VAL A O 1
ATOM 710 N N . ASP A 1 91 ? -0.212 11.359 -10.162 1.00 95.81 91 ASP A N 1
ATOM 711 C CA . ASP A 1 91 ? -0.804 11.840 -8.907 1.00 95.81 91 ASP A CA 1
ATOM 712 C C . ASP A 1 91 ? -1.245 10.691 -7.968 1.00 95.81 91 ASP A C 1
ATOM 714 O O . ASP A 1 91 ? -1.645 10.933 -6.832 1.00 95.81 91 ASP A O 1
ATOM 718 N N . LEU A 1 92 ? -1.161 9.436 -8.431 1.00 97.12 92 LEU A N 1
ATOM 719 C CA . LEU A 1 92 ? -1.580 8.222 -7.722 1.00 97.12 92 LEU A CA 1
ATOM 720 C C . LEU A 1 92 ? -0.463 7.167 -7.758 1.00 97.12 92 LEU A C 1
ATOM 722 O O . LEU A 1 92 ? -0.570 6.115 -8.395 1.00 97.12 92 LEU A O 1
ATOM 726 N N . GLY A 1 93 ? 0.663 7.501 -7.134 1.00 97.31 93 GLY A N 1
ATOM 727 C CA . GLY A 1 93 ? 1.819 6.623 -6.976 1.00 97.31 93 GLY A CA 1
ATOM 728 C C . GLY A 1 93 ? 2.555 6.312 -8.273 1.00 97.31 93 GLY A C 1
ATOM 729 O O . GLY A 1 93 ? 3.325 5.355 -8.312 1.00 97.31 93 GLY A O 1
ATOM 730 N N . GLY A 1 94 ? 2.306 7.067 -9.350 1.00 97.62 94 GLY A N 1
ATOM 731 C CA . GLY A 1 94 ? 2.857 6.772 -10.672 1.00 97.62 94 GLY A CA 1
ATOM 732 C C . GLY A 1 94 ? 2.337 5.461 -11.258 1.00 97.62 94 GLY A C 1
ATOM 733 O O . GLY A 1 94 ? 3.046 4.830 -12.044 1.00 97.62 94 GLY A O 1
ATOM 734 N N . ARG A 1 95 ? 1.137 5.018 -10.852 1.00 98.31 95 ARG A N 1
ATOM 735 C CA . ARG A 1 95 ? 0.522 3.760 -11.298 1.00 98.31 95 ARG A CA 1
ATOM 736 C C . ARG A 1 95 ? 0.537 3.670 -12.822 1.00 98.31 95 ARG A C 1
ATOM 738 O O . ARG A 1 95 ? -0.021 4.552 -13.469 1.00 98.31 95 ARG A O 1
ATOM 745 N N . LEU A 1 96 ? 1.084 2.598 -13.402 1.00 98.81 96 LEU A N 1
ATOM 746 C CA . LEU A 1 96 ? 0.844 2.295 -14.820 1.00 98.81 96 LEU A CA 1
ATOM 747 C C . LEU A 1 96 ? -0.611 1.845 -14.959 1.00 98.81 96 LEU A C 1
ATOM 749 O O . LEU A 1 96 ? -0.920 0.686 -14.716 1.00 98.81 96 LEU A O 1
ATOM 753 N N . TRP A 1 97 ? -1.511 2.771 -15.268 1.00 98.38 97 TRP A N 1
ATOM 754 C CA . TRP A 1 97 ? -2.957 2.560 -15.265 1.00 98.38 97 TRP A CA 1
ATOM 755 C C . TRP A 1 97 ? -3.433 1.713 -16.451 1.00 98.38 97 TRP A C 1
ATOM 757 O O . TRP A 1 97 ? -4.356 0.912 -16.319 1.00 98.38 97 TRP A O 1
ATOM 767 N N . SER A 1 98 ? -2.806 1.901 -17.614 1.00 98.62 98 SER A N 1
ATOM 768 C CA . SER A 1 98 ? -3.150 1.236 -18.874 1.00 98.62 98 SER A CA 1
ATOM 769 C C . SER A 1 98 ? -1.893 0.952 -19.687 1.00 98.62 98 SER A C 1
ATOM 771 O O . SER A 1 98 ? -0.978 1.779 -19.726 1.00 98.62 98 SER A O 1
ATOM 773 N N . LEU A 1 99 ? -1.863 -0.201 -20.355 1.00 98.81 99 LEU A N 1
ATOM 774 C CA . LEU A 1 99 ? -0.861 -0.564 -21.346 1.00 98.81 99 LEU A CA 1
ATOM 775 C C . LEU A 1 99 ? -1.568 -1.165 -22.563 1.00 98.81 99 LEU A C 1
ATOM 777 O O . LEU A 1 99 ? -1.731 -2.377 -22.699 1.00 98.81 99 LEU A O 1
ATOM 781 N N . TYR A 1 100 ? -1.977 -0.300 -23.482 1.00 98.75 100 TYR A N 1
ATOM 782 C CA . TYR A 1 100 ? -2.706 -0.702 -24.673 1.00 98.75 100 TYR A CA 1
ATOM 783 C C . TYR A 1 100 ? -1.760 -1.091 -25.813 1.00 98.75 100 TYR A C 1
ATOM 785 O O . TYR A 1 100 ? -0.954 -0.278 -26.279 1.00 98.75 100 TYR A O 1
ATOM 793 N N . SER A 1 101 ? -1.905 -2.317 -26.320 1.00 98.56 101 SER A N 1
ATOM 794 C CA . SER A 1 101 ? -1.248 -2.766 -27.548 1.00 98.56 101 SER A CA 1
ATOM 795 C C . SER A 1 101 ? -2.067 -2.363 -28.765 1.00 98.56 101 SER A C 1
ATOM 797 O O . SER A 1 101 ? -3.177 -2.848 -28.984 1.00 98.56 101 SER A O 1
ATOM 799 N N . LYS A 1 102 ? -1.502 -1.494 -29.601 1.00 98.62 102 LYS A N 1
ATOM 800 C CA . LYS A 1 102 ? -2.090 -1.070 -30.879 1.00 98.62 102 LYS A CA 1
ATOM 801 C C . LYS A 1 102 ? -1.958 -2.142 -31.951 1.00 98.62 102 LYS A C 1
ATOM 803 O O . LYS A 1 102 ? -2.833 -2.241 -32.811 1.00 98.62 102 LYS A O 1
ATOM 808 N N . THR A 1 103 ? -0.902 -2.948 -31.869 1.00 95.69 103 THR A N 1
ATOM 809 C CA . THR A 1 103 ? -0.680 -4.106 -32.741 1.00 95.69 103 THR A CA 1
ATOM 810 C C . THR A 1 103 ? -1.768 -5.153 -32.522 1.00 95.69 103 THR A C 1
ATOM 812 O O . THR A 1 103 ? -2.451 -5.542 -33.468 1.00 95.69 103 THR A O 1
ATOM 815 N N . GLU A 1 104 ? -1.997 -5.534 -31.262 1.00 95.81 104 GLU A N 1
ATOM 816 C CA . GLU A 1 104 ? -2.996 -6.546 -30.886 1.00 95.81 104 GLU A CA 1
ATOM 817 C C . GLU A 1 104 ? -4.410 -5.969 -30.721 1.00 95.81 104 GLU A C 1
ATOM 819 O O . GLU A 1 104 ? -5.384 -6.717 -30.641 1.00 95.81 104 GLU A O 1
ATOM 824 N N . LYS A 1 105 ? -4.527 -4.635 -30.689 1.00 97.44 105 LYS A N 1
ATOM 825 C CA . LYS A 1 105 ? -5.765 -3.871 -30.466 1.00 97.44 105 LYS A CA 1
ATOM 826 C C . LYS A 1 105 ? -6.482 -4.271 -29.176 1.00 97.44 105 LYS A C 1
ATOM 828 O O . LYS A 1 105 ? -7.695 -4.485 -29.176 1.00 97.44 105 LYS A O 1
ATOM 833 N N . ARG A 1 106 ? -5.723 -4.390 -28.086 1.00 97.00 106 ARG A N 1
ATOM 834 C CA . ARG A 1 106 ? -6.243 -4.778 -26.770 1.00 97.00 106 ARG A CA 1
ATOM 835 C C . ARG A 1 106 ? -5.466 -4.129 -25.637 1.00 97.00 106 ARG A C 1
ATOM 837 O O . ARG A 1 106 ? -4.283 -3.820 -25.770 1.00 97.00 106 ARG A O 1
ATOM 844 N N . GLU A 1 107 ? -6.160 -3.964 -24.522 1.00 97.94 107 GLU A N 1
ATOM 845 C CA . GLU A 1 107 ? -5.544 -3.669 -23.237 1.00 97.94 107 GLU A CA 1
ATOM 846 C C . GLU A 1 107 ? -4.778 -4.911 -22.747 1.00 97.94 107 GLU A C 1
ATOM 848 O O . GLU A 1 107 ? -5.229 -6.040 -22.952 1.00 97.94 107 GLU A O 1
ATOM 853 N N . LEU A 1 108 ? -3.596 -4.707 -22.163 1.00 98.50 108 LEU A N 1
ATOM 854 C CA . LEU A 1 108 ? -2.763 -5.795 -21.645 1.00 98.50 108 LEU A CA 1
ATOM 855 C C . LEU A 1 108 ? -2.919 -5.979 -20.131 1.00 98.50 108 LEU A C 1
ATOM 857 O O . LEU A 1 108 ? -2.670 -7.068 -19.624 1.00 98.50 108 LEU A O 1
ATOM 861 N N . LEU A 1 109 ? -3.344 -4.942 -19.412 1.00 98.31 109 LEU A N 1
ATOM 862 C CA . LEU A 1 109 ? -3.528 -4.971 -17.962 1.00 98.31 109 LEU A CA 1
ATOM 863 C C . LEU A 1 109 ? -5.015 -4.956 -17.592 1.00 98.31 109 LEU A C 1
ATOM 865 O O . LEU A 1 109 ? -5.876 -4.560 -18.372 1.00 98.31 109 LEU A O 1
ATOM 869 N N . PHE A 1 110 ? -5.354 -5.295 -16.354 1.00 97.94 110 PHE A N 1
ATOM 870 C CA . PHE A 1 110 ? -6.669 -4.935 -15.839 1.00 97.94 110 PHE A CA 1
ATOM 871 C C . PHE A 1 110 ? -6.731 -3.412 -15.640 1.00 97.94 110 PHE A C 1
ATOM 873 O O . PHE A 1 110 ? -6.318 -2.876 -14.610 1.00 97.94 110 PHE A O 1
ATOM 880 N N . ARG A 1 111 ? -7.233 -2.698 -16.653 1.00 96.12 111 ARG A N 1
ATOM 881 C CA . ARG A 1 111 ? -7.526 -1.263 -16.578 1.00 96.12 111 ARG A CA 1
ATOM 882 C C . ARG A 1 111 ? -8.855 -1.063 -15.861 1.00 96.12 111 ARG A C 1
ATOM 884 O O . ARG A 1 111 ? -9.915 -1.345 -16.433 1.00 96.12 111 ARG A O 1
ATOM 891 N N . ASN A 1 112 ? -8.806 -0.568 -14.627 1.00 94.81 112 ASN A N 1
ATOM 892 C CA . ASN A 1 112 ? -10.016 -0.188 -13.911 1.00 94.81 112 ASN A CA 1
ATOM 893 C C . ASN A 1 112 ? -10.620 1.078 -14.546 1.00 94.81 112 ASN A C 1
ATOM 895 O O . ASN A 1 112 ? -9.908 2.000 -14.952 1.00 94.81 112 ASN A O 1
ATOM 899 N N . ASN A 1 113 ? -11.946 1.103 -14.672 1.00 92.81 113 ASN A N 1
ATOM 900 C CA . ASN A 1 113 ? -12.680 2.214 -15.285 1.00 92.81 113 ASN A CA 1
ATOM 901 C C . ASN A 1 113 ? -12.997 3.333 -14.287 1.00 92.81 113 ASN A C 1
ATOM 903 O O . ASN A 1 113 ? -13.544 4.367 -14.679 1.00 92.81 113 ASN A O 1
ATOM 907 N N . VAL A 1 114 ? -12.702 3.111 -13.006 1.00 94.81 114 VAL A N 1
ATOM 908 C CA . VAL A 1 114 ? -12.981 4.049 -11.925 1.00 94.81 114 VAL A CA 1
ATOM 909 C C . VAL A 1 114 ? -11.778 4.181 -11.001 1.00 94.81 114 VAL A C 1
ATOM 911 O O . VAL A 1 114 ? -11.017 3.231 -10.820 1.00 94.81 114 VAL A O 1
ATOM 914 N N . PHE A 1 115 ? -11.642 5.346 -10.377 1.00 96.00 115 PHE A N 1
ATOM 915 C CA . PHE A 1 115 ? -10.806 5.513 -9.194 1.00 96.00 115 PHE A CA 1
ATOM 916 C C . PHE A 1 115 ? -11.686 5.381 -7.953 1.00 96.00 115 PHE A C 1
ATOM 918 O O . PHE A 1 115 ? -12.572 6.207 -7.729 1.00 96.00 115 PHE A O 1
ATOM 925 N N . GLN A 1 116 ? -11.461 4.334 -7.164 1.00 94.25 116 GLN A N 1
ATOM 926 C CA . GLN A 1 116 ? -12.251 4.048 -5.971 1.00 94.25 116 GLN A CA 1
ATOM 927 C C . GLN A 1 116 ? -11.358 3.433 -4.887 1.00 94.25 116 GLN A C 1
ATOM 929 O O . GLN A 1 116 ? -10.991 2.261 -5.006 1.00 94.25 116 GLN A O 1
ATOM 934 N N . PRO A 1 117 ? -10.989 4.208 -3.853 1.00 95.62 117 PRO A N 1
ATOM 935 C CA . PRO A 1 117 ? -10.159 3.708 -2.769 1.00 95.62 117 PRO A CA 1
ATOM 936 C C . PRO A 1 117 ? -10.849 2.648 -1.889 1.00 95.62 117 PRO A C 1
ATOM 938 O O . PRO A 1 117 ? -12.077 2.602 -1.759 1.00 95.62 117 PRO A O 1
ATOM 941 N N . ALA A 1 118 ? -10.031 1.801 -1.270 1.00 95.25 118 ALA A N 1
ATOM 942 C CA . ALA A 1 118 ? -10.389 0.812 -0.258 1.00 95.25 118 ALA A CA 1
ATOM 943 C C . ALA A 1 118 ? -9.195 0.542 0.678 1.00 95.25 118 ALA A C 1
ATOM 945 O O . ALA A 1 118 ? -8.059 0.887 0.355 1.00 95.25 118 ALA A O 1
ATOM 946 N N . ASN A 1 119 ? -9.445 -0.090 1.827 1.00 95.38 119 ASN A N 1
ATOM 947 C CA . ASN A 1 119 ? -8.476 -0.241 2.915 1.00 95.38 119 ASN A CA 1
ATOM 948 C C . ASN A 1 119 ? -7.572 -1.478 2.760 1.00 95.38 119 ASN A C 1
ATOM 950 O O . ASN A 1 119 ? -7.737 -2.477 3.469 1.00 95.38 119 ASN A O 1
ATOM 954 N N . LEU A 1 120 ? -6.639 -1.407 1.803 1.00 94.31 120 LEU A N 1
ATOM 955 C CA . LEU A 1 120 ? -5.642 -2.457 1.526 1.00 94.31 120 LEU A CA 1
ATOM 956 C C . LEU A 1 120 ? -4.191 -1.962 1.681 1.00 94.31 120 LEU A C 1
ATOM 958 O O . LEU A 1 120 ? -3.281 -2.764 1.888 1.00 94.31 120 LEU A O 1
ATOM 962 N N . ALA A 1 121 ? -3.936 -0.652 1.608 1.00 94.69 121 ALA A N 1
ATOM 963 C CA . ALA A 1 121 ? -2.579 -0.119 1.702 1.00 94.69 121 ALA A CA 1
ATOM 964 C C . ALA A 1 121 ? -2.087 0.087 3.126 1.00 94.69 121 ALA A C 1
ATOM 966 O O . ALA A 1 121 ? -2.849 0.175 4.088 1.00 94.69 121 ALA A O 1
ATOM 967 N N . LEU A 1 122 ? -0.769 0.256 3.245 1.00 93.06 122 LEU A N 1
ATOM 968 C CA . LEU A 1 122 ? -0.110 0.632 4.494 1.00 93.06 122 LEU A CA 1
ATOM 969 C C . LEU A 1 122 ? -0.722 1.891 5.127 1.00 93.06 122 LEU A C 1
ATOM 971 O O . LEU A 1 122 ? -0.881 1.961 6.346 1.00 93.06 122 LEU A O 1
ATOM 975 N N . ARG A 1 123 ? -1.113 2.861 4.292 1.00 94.50 123 ARG A N 1
ATOM 976 C CA . ARG A 1 123 ? -1.841 4.070 4.696 1.00 94.50 123 ARG A CA 1
ATOM 977 C C . ARG A 1 123 ? -3.347 3.947 4.458 1.00 94.50 123 ARG A C 1
ATOM 979 O O . ARG A 1 123 ? -3.990 4.966 4.285 1.00 94.50 123 ARG A O 1
ATOM 986 N N . ASN A 1 124 ? -3.926 2.750 4.476 1.00 95.88 124 ASN A N 1
ATOM 987 C CA . ASN A 1 124 ? -5.335 2.482 4.168 1.00 95.88 124 ASN A CA 1
ATOM 988 C C . ASN A 1 124 ? -5.667 2.620 2.667 1.00 95.88 124 ASN A C 1
ATOM 990 O O . ASN A 1 124 ? -5.766 1.588 2.005 1.00 95.88 124 ASN A O 1
ATOM 994 N N . ALA A 1 125 ? -5.787 3.831 2.112 1.00 97.06 125 ALA A N 1
ATOM 995 C CA . ALA A 1 125 ? -6.250 4.030 0.734 1.00 97.06 125 ALA A CA 1
ATOM 996 C C . ALA A 1 125 ? -5.414 3.287 -0.328 1.00 97.06 125 ALA A C 1
ATOM 998 O O . ALA A 1 125 ? -4.241 3.583 -0.551 1.00 97.06 125 ALA A O 1
ATOM 999 N N . TRP A 1 126 ? -6.066 2.369 -1.035 1.00 97.50 126 TRP A N 1
ATOM 1000 C CA . TRP A 1 126 ? -5.556 1.625 -2.184 1.00 97.50 126 TRP A CA 1
ATOM 1001 C C . TRP A 1 126 ? -6.635 1.491 -3.259 1.00 97.50 126 TRP A C 1
ATOM 1003 O O . TRP A 1 126 ? -7.819 1.522 -2.944 1.00 97.50 126 TRP A O 1
ATOM 1013 N N . PHE A 1 127 ? -6.253 1.287 -4.515 1.00 96.50 127 PHE A N 1
ATOM 1014 C CA . PHE A 1 127 ? -7.179 1.062 -5.626 1.00 96.50 127 PHE A CA 1
ATOM 1015 C C . PHE A 1 127 ? -6.630 -0.001 -6.588 1.00 96.50 127 PHE A C 1
ATOM 1017 O O . PHE A 1 127 ? -5.415 -0.151 -6.744 1.00 96.50 127 PHE A O 1
ATOM 1024 N N . SER A 1 128 ? -7.538 -0.731 -7.240 1.00 96.00 128 SER A N 1
ATOM 1025 C CA . SER A 1 128 ? -7.188 -1.859 -8.109 1.00 96.00 128 SER A CA 1
ATOM 1026 C C . SER A 1 128 ? -6.846 -1.441 -9.538 1.00 96.00 128 SER A C 1
ATOM 1028 O O . SER A 1 128 ? -7.296 -0.403 -10.029 1.00 96.00 128 SER A O 1
ATOM 1030 N N . GLY A 1 129 ? -6.105 -2.310 -10.227 1.00 96.75 129 GLY A N 1
ATOM 1031 C CA . GLY A 1 129 ? -5.761 -2.153 -11.636 1.00 96.75 129 GLY A CA 1
ATOM 1032 C C . GLY A 1 129 ? -4.333 -1.682 -11.893 1.00 96.75 129 GLY A C 1
ATOM 1033 O O . GLY A 1 129 ? -3.642 -1.158 -11.011 1.00 96.75 129 GLY A O 1
ATOM 1034 N N . GLY A 1 130 ? -3.901 -1.878 -13.137 1.00 98.31 130 GLY A N 1
ATOM 1035 C CA . GLY A 1 130 ? -2.604 -1.412 -13.614 1.00 98.31 130 GLY A CA 1
ATOM 1036 C C . GLY A 1 130 ? -1.397 -2.089 -12.952 1.00 98.31 130 GLY A C 1
ATOM 1037 O O . GLY A 1 130 ? -1.484 -3.241 -12.529 1.00 98.31 130 GLY A O 1
ATOM 1038 N N . VAL A 1 131 ? -0.274 -1.361 -12.862 1.00 98.81 131 VAL A N 1
ATOM 1039 C CA . VAL A 1 131 ? 0.956 -1.792 -12.165 1.00 98.81 131 VAL A CA 1
ATOM 1040 C C . VAL A 1 131 ? 1.347 -0.829 -11.050 1.00 98.81 131 VAL A C 1
ATOM 1042 O O . VAL A 1 131 ? 1.633 0.341 -11.315 1.00 98.81 131 VAL A O 1
ATOM 1045 N N . GLU A 1 132 ? 1.358 -1.330 -9.816 1.00 98.75 132 GLU A N 1
ATOM 1046 C CA . GLU A 1 132 ? 1.803 -0.641 -8.599 1.00 98.75 132 GLU A CA 1
ATOM 1047 C C . GLU A 1 132 ? 3.290 -0.856 -8.317 1.00 98.75 132 GLU A C 1
ATOM 1049 O O . GLU A 1 132 ? 3.808 -1.959 -8.498 1.00 98.75 132 GLU A O 1
ATOM 1054 N N . TRP A 1 133 ? 3.941 0.164 -7.757 1.00 98.19 133 TRP A N 1
ATOM 1055 C CA . TRP A 1 133 ? 5.341 0.126 -7.342 1.00 98.19 133 TRP A CA 1
ATOM 1056 C C . TRP A 1 133 ? 5.451 0.068 -5.811 1.00 98.19 133 TRP A C 1
ATOM 1058 O O . TRP A 1 133 ? 5.352 1.092 -5.130 1.00 98.19 133 TRP A O 1
ATOM 1068 N N . ASN A 1 134 ? 5.652 -1.127 -5.250 1.00 97.31 134 ASN A N 1
ATOM 1069 C CA . ASN A 1 134 ? 5.712 -1.317 -3.800 1.00 97.31 134 ASN A CA 1
ATOM 1070 C C . ASN A 1 134 ? 7.138 -1.226 -3.272 1.00 97.31 134 ASN A C 1
ATOM 1072 O O . ASN A 1 134 ? 7.899 -2.163 -3.461 1.00 97.31 134 ASN A O 1
ATOM 1076 N N . CYS A 1 135 ? 7.491 -0.137 -2.579 1.00 95.12 135 CYS A N 1
ATOM 1077 C CA . CYS A 1 135 ? 8.845 0.114 -2.072 1.00 95.12 135 CYS A CA 1
ATOM 1078 C C . CYS A 1 135 ? 8.947 0.097 -0.529 1.00 95.12 135 CYS A C 1
ATOM 1080 O O . CYS A 1 135 ? 8.089 0.609 0.186 1.00 95.12 135 CYS A O 1
ATOM 1082 N N . GLY A 1 136 ? 10.045 -0.458 -0.005 1.00 88.69 136 GLY A N 1
ATOM 1083 C CA . GLY A 1 136 ? 10.557 -0.240 1.360 1.00 88.69 136 GLY A CA 1
ATOM 1084 C C . GLY A 1 136 ? 9.893 -1.030 2.498 1.00 88.69 136 GLY A C 1
ATOM 1085 O O . GLY A 1 136 ? 10.568 -1.389 3.471 1.00 88.69 136 GLY A O 1
ATOM 1086 N N . MET A 1 137 ? 8.600 -1.335 2.397 1.00 90.19 137 MET A N 1
ATOM 1087 C CA . MET A 1 137 ? 7.815 -2.014 3.438 1.00 90.19 137 MET A CA 1
ATOM 1088 C C . MET A 1 137 ? 6.889 -3.068 2.832 1.00 90.19 137 MET A C 1
ATOM 1090 O O . MET A 1 137 ? 6.397 -2.882 1.725 1.00 90.19 137 MET A O 1
ATOM 1094 N N . ILE A 1 138 ? 6.623 -4.141 3.582 1.00 89.50 138 ILE A N 1
ATOM 1095 C CA . ILE A 1 138 ? 5.678 -5.193 3.181 1.00 89.50 138 ILE A CA 1
ATOM 1096 C C . ILE A 1 138 ? 4.275 -4.618 2.976 1.00 89.50 138 ILE A C 1
ATOM 1098 O O . ILE A 1 138 ? 3.749 -3.946 3.862 1.00 89.50 138 ILE A O 1
ATOM 1102 N N . GLY A 1 139 ? 3.661 -4.970 1.847 1.00 88.44 139 GLY A N 1
ATOM 1103 C CA . GLY A 1 139 ? 2.297 -4.592 1.486 1.00 88.44 139 GLY A CA 1
ATOM 1104 C C . GLY A 1 139 ? 2.247 -3.495 0.426 1.00 88.44 139 GLY A C 1
ATOM 1105 O O . GLY A 1 139 ? 3.270 -3.075 -0.120 1.00 88.44 139 GLY A O 1
ATOM 1106 N N . HIS A 1 140 ? 1.032 -3.042 0.126 1.00 95.50 140 HIS A N 1
ATOM 1107 C CA . HIS A 1 140 ? 0.811 -1.970 -0.837 1.00 95.50 140 HIS A CA 1
ATOM 1108 C C . HIS A 1 140 ? 1.360 -0.631 -0.321 1.00 95.50 140 HIS A C 1
ATOM 1110 O O . HIS A 1 140 ? 1.200 -0.272 0.853 1.00 95.50 140 HIS A O 1
ATOM 1116 N N . HIS A 1 141 ? 2.038 0.095 -1.209 1.00 95.19 141 HIS A N 1
ATOM 1117 C CA . HIS A 1 141 ? 2.966 1.169 -0.859 1.00 95.19 141 HIS A CA 1
ATOM 1118 C C . HIS A 1 141 ? 2.336 2.360 -0.118 1.00 95.19 141 HIS A C 1
ATOM 1120 O O . HIS A 1 141 ? 1.216 2.777 -0.405 1.00 95.19 141 HIS A O 1
ATOM 1126 N N . ALA A 1 142 ? 3.121 3.025 0.738 1.00 94.25 142 ALA A N 1
ATOM 1127 C CA . ALA A 1 142 ? 2.731 4.280 1.392 1.00 94.25 142 ALA A CA 1
ATOM 1128 C C . ALA A 1 142 ? 2.489 5.453 0.412 1.00 94.25 142 ALA A C 1
ATOM 1130 O O . ALA A 1 142 ? 1.815 6.420 0.765 1.00 94.25 142 ALA A O 1
ATOM 1131 N N . HIS A 1 143 ? 3.010 5.380 -0.818 1.00 96.19 143 HIS A N 1
ATOM 1132 C CA . HIS A 1 143 ? 2.749 6.381 -1.861 1.00 96.19 143 HIS A CA 1
ATOM 1133 C C . HIS A 1 143 ? 1.766 5.900 -2.935 1.00 96.19 143 HIS A C 1
ATOM 1135 O O . HIS A 1 143 ? 1.656 6.549 -3.965 1.00 96.19 143 HIS A O 1
ATOM 1141 N N . THR A 1 144 ? 1.047 4.786 -2.730 1.00 96.69 144 THR A N 1
ATOM 1142 C CA . THR A 1 144 ? 0.137 4.235 -3.757 1.00 96.69 144 THR A CA 1
ATOM 1143 C C . THR A 1 144 ? -0.939 5.236 -4.198 1.00 96.69 144 THR A C 1
ATOM 1145 O O . THR A 1 144 ? -1.238 5.338 -5.383 1.00 96.69 144 THR A O 1
ATOM 1148 N N . ALA A 1 145 ? -1.456 6.039 -3.262 1.00 97.12 145 ALA A N 1
ATOM 1149 C CA . ALA A 1 145 ? -2.421 7.113 -3.492 1.00 97.12 145 ALA A CA 1
ATOM 1150 C C . ALA A 1 145 ? -1.822 8.493 -3.150 1.00 97.12 145 ALA A C 1
ATOM 1152 O O . ALA A 1 145 ? -2.490 9.342 -2.559 1.00 97.12 145 ALA A O 1
ATOM 1153 N N . SER A 1 146 ? -0.539 8.694 -3.465 1.00 96.38 146 SER A N 1
ATOM 1154 C CA . SER A 1 146 ? 0.171 9.968 -3.287 1.00 96.38 146 SER A CA 1
ATOM 1155 C C . SER A 1 146 ? 0.794 10.421 -4.609 1.00 96.38 146 SER A C 1
ATOM 1157 O O . SER A 1 146 ? 1.204 9.567 -5.397 1.00 96.38 146 SER A O 1
ATOM 1159 N N . PRO A 1 147 ? 0.943 11.731 -4.854 1.00 96.19 147 PRO A N 1
ATOM 1160 C CA . PRO A 1 147 ? 1.636 12.207 -6.040 1.00 96.19 147 PRO A CA 1
ATOM 1161 C C . PRO A 1 147 ? 3.124 11.861 -5.994 1.00 96.19 147 PRO A C 1
ATOM 1163 O O . PRO A 1 147 ? 3.739 11.869 -4.928 1.00 96.19 147 PRO A O 1
ATOM 1166 N N . LEU A 1 148 ? 3.700 11.589 -7.164 1.00 97.25 148 LEU A N 1
ATOM 1167 C CA . LEU A 1 148 ? 5.145 11.500 -7.356 1.00 97.25 148 LEU A CA 1
ATOM 1168 C C . LEU A 1 148 ? 5.655 12.732 -8.104 1.00 97.25 148 LEU A C 1
ATOM 1170 O O . LEU A 1 148 ? 4.950 13.338 -8.923 1.00 97.25 148 LEU A O 1
ATOM 1174 N N . PHE A 1 149 ? 6.931 13.052 -7.896 1.00 96.62 149 PHE A N 1
ATOM 1175 C CA . PHE A 1 149 ? 7.626 13.912 -8.842 1.00 96.62 149 PHE A CA 1
ATOM 1176 C C . PHE A 1 149 ? 7.649 13.220 -10.198 1.00 96.62 149 PHE A C 1
ATOM 1178 O O . PHE A 1 149 ? 7.861 12.007 -10.263 1.00 96.62 149 PHE A O 1
ATOM 1185 N N . SER A 1 150 ? 7.448 13.975 -11.276 1.00 94.94 150 SER A N 1
ATOM 1186 C CA . SER A 1 150 ? 7.648 13.455 -12.625 1.00 94.94 150 SER A CA 1
ATOM 1187 C C . SER A 1 150 ? 8.341 14.459 -13.526 1.00 94.94 150 SER A C 1
ATOM 1189 O O . SER A 1 150 ? 8.161 15.670 -13.394 1.00 94.94 150 SER A O 1
ATOM 1191 N N . ALA A 1 151 ? 9.169 13.933 -14.417 1.00 93.12 151 ALA A N 1
ATOM 1192 C CA . ALA A 1 151 ? 9.903 14.685 -15.417 1.00 93.12 151 ALA A CA 1
ATOM 1193 C C . ALA A 1 151 ? 10.094 13.831 -16.667 1.00 93.12 151 ALA A C 1
ATOM 1195 O O . ALA A 1 151 ? 10.011 12.598 -16.612 1.00 93.12 151 ALA A O 1
ATOM 1196 N N . HIS A 1 152 ? 10.465 14.475 -17.766 1.00 90.62 152 HIS A N 1
ATOM 1197 C CA . HIS A 1 152 ? 10.812 13.785 -18.997 1.00 90.62 152 HIS A CA 1
ATOM 1198 C C . HIS A 1 152 ? 12.117 14.265 -19.605 1.00 90.62 152 HIS A C 1
ATOM 1200 O O . HIS A 1 152 ? 12.566 15.392 -19.390 1.00 90.62 152 HIS A O 1
ATOM 1206 N N . TYR A 1 153 ? 12.734 13.371 -20.375 1.00 88.19 153 TYR A N 1
ATOM 1207 C CA . TYR A 1 153 ? 13.934 13.669 -21.143 1.00 88.19 153 TYR A CA 1
ATOM 1208 C C . TYR A 1 153 ? 14.012 12.812 -22.418 1.00 88.19 153 TYR A C 1
ATOM 1210 O O . TYR A 1 153 ? 13.480 11.695 -22.450 1.00 88.19 153 TYR A O 1
ATOM 1218 N N . PRO A 1 154 ? 14.684 13.302 -23.478 1.00 88.94 154 PRO A N 1
ATOM 1219 C CA . PRO A 1 154 ? 14.984 12.501 -24.659 1.00 88.94 154 PRO A CA 1
ATOM 1220 C C . PRO A 1 154 ? 15.868 11.308 -24.297 1.00 88.94 154 PRO A C 1
ATOM 1222 O O . PRO A 1 154 ? 16.836 11.456 -23.556 1.00 88.94 154 PRO A O 1
ATOM 1225 N N . ASN A 1 155 ? 15.574 10.136 -24.849 1.00 86.12 155 ASN A N 1
ATOM 1226 C CA . ASN A 1 155 ? 16.391 8.947 -24.648 1.00 86.12 155 ASN A CA 1
ATOM 1227 C C . ASN A 1 155 ? 17.430 8.757 -25.768 1.00 86.12 155 ASN A C 1
ATOM 1229 O O . ASN A 1 155 ? 17.308 9.313 -26.864 1.00 86.12 155 ASN A O 1
ATOM 1233 N N . LYS A 1 156 ? 18.438 7.910 -25.522 1.00 85.25 156 LYS A N 1
ATOM 1234 C CA . LYS A 1 156 ? 19.521 7.621 -26.485 1.00 85.25 156 LYS A CA 1
ATOM 1235 C C . LYS A 1 156 ? 19.050 6.975 -27.794 1.00 85.25 156 LYS A C 1
ATOM 1237 O O . LYS A 1 156 ? 19.763 7.048 -28.793 1.00 85.25 156 LYS A O 1
ATOM 1242 N N . ALA A 1 157 ? 17.868 6.363 -27.803 1.00 88.19 157 ALA A N 1
ATOM 1243 C CA . ALA A 1 157 ? 17.256 5.746 -28.978 1.00 88.19 157 ALA A CA 1
ATOM 1244 C C . ALA A 1 157 ? 16.401 6.731 -29.807 1.00 88.19 157 ALA A C 1
ATOM 1246 O O . ALA A 1 157 ? 15.788 6.325 -30.793 1.00 88.19 157 ALA A O 1
ATOM 1247 N N . GLY A 1 158 ? 16.359 8.018 -29.439 1.00 85.94 158 GLY A N 1
ATOM 1248 C CA . GLY A 1 158 ? 15.593 9.054 -30.143 1.00 85.94 158 GLY A CA 1
ATOM 1249 C C . GLY A 1 158 ? 14.112 9.140 -29.751 1.00 85.94 158 GLY A C 1
ATOM 1250 O O . GLY A 1 158 ? 13.352 9.843 -30.415 1.00 85.94 158 GLY A O 1
ATOM 1251 N N . GLY A 1 159 ? 13.698 8.430 -28.698 1.00 89.50 159 GLY A N 1
ATOM 1252 C CA . GLY A 1 159 ? 12.394 8.559 -28.047 1.00 89.50 159 GLY A CA 1
ATOM 1253 C C . GLY A 1 159 ? 12.449 9.442 -26.798 1.00 89.50 159 GLY A C 1
ATOM 1254 O O . GLY A 1 159 ? 13.368 10.238 -26.621 1.00 89.50 159 GLY A O 1
ATOM 1255 N N . GLU A 1 160 ? 11.472 9.277 -25.911 1.00 91.88 160 GLU A N 1
ATOM 1256 C CA . GLU A 1 160 ? 11.390 9.988 -24.630 1.00 91.88 160 GLU A CA 1
ATOM 1257 C C . GLU A 1 160 ? 11.272 8.990 -23.481 1.00 91.88 160 GLU A C 1
ATOM 1259 O O . GLU A 1 160 ? 10.715 7.896 -23.636 1.00 91.88 160 GLU A O 1
ATOM 1264 N N . THR A 1 161 ? 11.800 9.378 -22.328 1.00 93.81 161 THR A N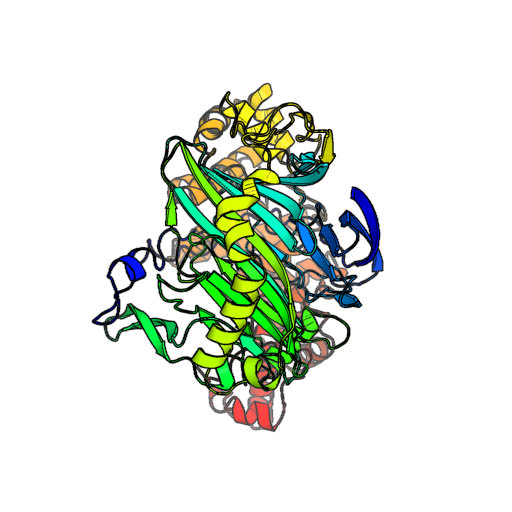 1
ATOM 1265 C CA . THR A 1 161 ? 11.710 8.621 -21.085 1.00 93.81 161 THR A CA 1
ATOM 1266 C C . THR A 1 161 ? 10.978 9.455 -20.047 1.00 93.81 161 THR A C 1
ATOM 1268 O O . THR A 1 161 ? 11.376 10.583 -19.762 1.00 93.81 161 THR A O 1
ATOM 1271 N N . LEU A 1 162 ? 9.924 8.879 -19.472 1.00 95.56 162 LEU A N 1
ATOM 1272 C CA . LEU A 1 162 ? 9.268 9.386 -18.271 1.00 95.56 162 LEU A CA 1
ATOM 1273 C C . LEU A 1 162 ? 10.087 8.954 -17.057 1.00 95.56 162 LEU A C 1
ATOM 1275 O O . LEU A 1 162 ? 10.433 7.780 -16.935 1.00 95.56 162 LEU A O 1
ATOM 1279 N N . LYS A 1 163 ? 10.368 9.868 -16.137 1.00 95.38 163 LYS A N 1
ATOM 1280 C CA . LYS A 1 163 ? 10.955 9.572 -14.831 1.00 95.38 163 LYS A CA 1
ATOM 1281 C C . LYS A 1 163 ? 9.982 9.982 -13.744 1.00 95.38 163 LYS A C 1
ATOM 1283 O O . LYS A 1 163 ? 9.493 11.103 -13.770 1.00 95.38 163 LYS A O 1
ATOM 1288 N N . MET A 1 164 ? 9.755 9.098 -12.782 1.00 97.06 164 MET A N 1
ATOM 1289 C CA . MET A 1 164 ? 8.964 9.355 -11.584 1.00 97.06 164 MET A CA 1
ATOM 1290 C C . MET A 1 164 ? 9.774 8.987 -10.345 1.00 97.06 164 MET A C 1
ATOM 1292 O O . MET A 1 164 ? 10.511 8.001 -10.381 1.00 97.06 164 MET A O 1
ATOM 1296 N N . TRP A 1 165 ? 9.684 9.760 -9.267 1.00 97.31 165 TRP A N 1
ATOM 1297 C CA . TRP A 1 165 ? 10.426 9.469 -8.037 1.00 97.31 165 TRP A CA 1
ATOM 1298 C C . TRP A 1 165 ? 9.775 10.075 -6.800 1.00 97.31 165 TRP A C 1
ATOM 1300 O O . TRP A 1 165 ? 8.994 11.020 -6.902 1.00 97.31 165 TRP A O 1
ATOM 1310 N N . GLU A 1 166 ? 10.131 9.534 -5.634 1.00 97.38 166 GLU A N 1
ATOM 1311 C CA . GLU A 1 166 ? 9.797 10.104 -4.327 1.00 97.38 166 GLU A CA 1
ATOM 1312 C C . GLU A 1 166 ? 10.744 9.578 -3.225 1.00 97.38 166 GLU A C 1
ATOM 1314 O O . GLU A 1 166 ? 11.462 8.586 -3.409 1.00 97.38 166 GLU A O 1
ATOM 1319 N N . TYR A 1 167 ? 10.763 10.266 -2.082 1.00 96.56 167 TYR A N 1
ATOM 1320 C CA . TYR A 1 167 ? 11.467 9.886 -0.862 1.00 96.56 167 TYR A CA 1
ATOM 1321 C C . TYR A 1 167 ? 10.559 9.111 0.111 1.00 96.56 167 TYR A C 1
ATOM 1323 O O . TYR A 1 167 ? 9.656 9.656 0.746 1.00 96.56 167 TYR A O 1
ATOM 1331 N N . GLU A 1 168 ? 10.841 7.820 0.287 1.00 96.06 168 GLU A N 1
ATOM 1332 C CA . GLU A 1 168 ? 10.195 6.960 1.276 1.00 96.06 168 GLU A CA 1
ATOM 1333 C C . GLU A 1 168 ? 10.807 7.215 2.665 1.00 96.06 168 GLU A C 1
ATOM 1335 O O . GLU A 1 168 ? 11.897 6.740 2.995 1.00 96.06 168 GLU A O 1
ATOM 1340 N N . ARG A 1 169 ? 10.094 7.984 3.493 1.00 94.25 169 ARG A N 1
ATOM 1341 C CA . ARG A 1 169 ? 10.567 8.487 4.788 1.00 94.25 169 ARG A CA 1
ATOM 1342 C C . ARG A 1 169 ? 10.875 7.398 5.813 1.00 94.25 169 ARG A C 1
ATOM 1344 O O . ARG A 1 169 ? 11.822 7.562 6.586 1.00 94.25 169 ARG A O 1
ATOM 1351 N N . LYS A 1 170 ? 10.109 6.301 5.851 1.00 93.50 170 LYS A N 1
ATOM 1352 C CA . LYS A 1 170 ? 10.207 5.288 6.913 1.00 93.50 170 LYS A CA 1
ATOM 1353 C C . LYS A 1 170 ? 11.572 4.615 6.922 1.00 93.50 170 LYS A C 1
ATOM 1355 O O . LYS A 1 170 ? 12.213 4.525 7.967 1.00 93.50 170 LYS A O 1
ATOM 1360 N N . ARG A 1 171 ? 12.013 4.134 5.761 1.00 93.12 171 ARG A N 1
ATOM 1361 C CA . ARG A 1 171 ? 13.322 3.501 5.551 1.00 93.12 171 ARG A CA 1
ATOM 1362 C C . ARG A 1 171 ? 14.385 4.487 5.102 1.00 93.12 171 ARG A C 1
ATOM 1364 O O . ARG A 1 171 ? 15.562 4.132 5.150 1.00 93.12 171 ARG A O 1
ATOM 1371 N N . GLY A 1 172 ? 13.977 5.679 4.673 1.00 95.06 172 GLY A N 1
ATOM 1372 C CA . GLY A 1 172 ? 14.856 6.693 4.113 1.00 95.06 172 GLY A CA 1
ATOM 1373 C C . GLY A 1 172 ? 15.324 6.369 2.707 1.00 95.06 172 GLY A C 1
ATOM 1374 O O . GLY A 1 172 ? 16.462 6.685 2.390 1.00 95.06 172 GLY A O 1
ATOM 1375 N N . LEU A 1 173 ? 14.507 5.702 1.895 1.00 96.94 173 LEU A N 1
ATOM 1376 C CA . LEU A 1 173 ? 14.892 5.271 0.552 1.00 96.94 173 LEU A CA 1
ATOM 1377 C C . LEU A 1 173 ? 14.438 6.289 -0.492 1.00 96.94 173 LEU A C 1
ATOM 1379 O O . LEU A 1 173 ? 13.332 6.812 -0.406 1.00 96.94 173 LEU A O 1
ATOM 1383 N N . VAL A 1 174 ? 15.251 6.518 -1.519 1.00 97.38 174 VAL A N 1
ATOM 1384 C CA . VAL A 1 174 ? 14.788 7.186 -2.743 1.00 97.38 174 VAL A CA 1
ATOM 1385 C C . VAL A 1 174 ? 14.485 6.110 -3.772 1.00 97.38 174 VAL A C 1
ATOM 1387 O O . VAL A 1 174 ? 15.367 5.317 -4.101 1.00 97.38 174 VAL A O 1
ATOM 1390 N N . PHE A 1 175 ? 13.255 6.073 -4.283 1.00 97.62 175 PHE A N 1
ATOM 1391 C CA . PHE A 1 175 ? 12.897 5.184 -5.386 1.00 97.62 175 PHE A CA 1
ATOM 1392 C C . PHE A 1 175 ? 12.630 5.991 -6.651 1.00 97.62 175 PHE A C 1
ATOM 1394 O O . PHE A 1 175 ? 12.020 7.058 -6.609 1.00 97.62 175 PHE A O 1
ATOM 1401 N N . ILE A 1 176 ? 13.113 5.481 -7.781 1.00 96.81 176 ILE A N 1
ATOM 1402 C CA . ILE A 1 176 ? 13.027 6.134 -9.084 1.00 96.81 176 ILE A CA 1
ATOM 1403 C C . ILE A 1 176 ? 12.550 5.106 -10.104 1.00 96.81 176 ILE A C 1
ATOM 1405 O O . ILE A 1 176 ? 13.180 4.066 -10.274 1.00 96.81 176 ILE A O 1
ATOM 1409 N N . VAL A 1 177 ? 11.474 5.424 -10.815 1.00 97.62 177 VAL A N 1
ATOM 1410 C CA . VAL A 1 177 ? 10.892 4.623 -11.894 1.00 97.62 177 VAL A CA 1
ATOM 1411 C C . VAL A 1 177 ? 11.086 5.375 -13.207 1.00 97.62 177 VAL A C 1
ATOM 1413 O O . VAL A 1 177 ? 10.582 6.483 -13.377 1.00 97.62 177 VAL A O 1
ATOM 1416 N N . ARG A 1 178 ? 11.832 4.791 -14.147 1.00 96.75 178 ARG A N 1
ATOM 1417 C CA . ARG A 1 178 ? 12.055 5.342 -15.491 1.00 96.75 178 ARG A CA 1
ATOM 1418 C C . ARG A 1 178 ? 11.361 4.465 -16.517 1.00 96.75 178 ARG A C 1
ATOM 1420 O O . ARG A 1 178 ? 11.687 3.289 -16.609 1.00 96.75 178 ARG A O 1
ATOM 1427 N N . ALA A 1 179 ? 10.455 5.025 -17.302 1.00 97.94 179 ALA A N 1
ATOM 1428 C CA . ALA A 1 179 ? 9.658 4.309 -18.286 1.00 97.94 179 ALA A CA 1
ATOM 1429 C C . ALA A 1 179 ? 9.922 4.835 -19.700 1.00 97.94 179 ALA A C 1
ATOM 1431 O O . ALA A 1 179 ? 9.941 6.044 -19.928 1.00 97.94 179 ALA A O 1
ATOM 1432 N N . THR A 1 180 ? 10.110 3.936 -20.664 1.00 97.38 180 THR A N 1
ATOM 1433 C CA . THR A 1 180 ? 10.293 4.296 -22.075 1.00 97.38 180 THR A CA 1
ATOM 1434 C C . THR A 1 180 ? 9.848 3.172 -23.007 1.00 97.38 180 THR A C 1
ATOM 1436 O O . THR A 1 180 ? 9.720 2.022 -22.588 1.00 97.38 180 THR A O 1
ATOM 1439 N N . LEU A 1 181 ? 9.593 3.495 -24.274 1.00 97.81 181 LEU A N 1
ATOM 1440 C CA . LEU A 1 181 ? 9.116 2.532 -25.266 1.00 97.81 181 LEU A CA 1
ATOM 1441 C C . LEU A 1 181 ? 10.252 2.084 -26.190 1.00 97.81 181 LEU A C 1
ATOM 1443 O O . LEU A 1 181 ? 10.892 2.906 -26.849 1.00 97.81 181 LEU A O 1
ATOM 1447 N N . ALA A 1 182 ? 10.447 0.771 -26.270 1.00 97.19 182 ALA A N 1
ATOM 1448 C CA . ALA A 1 182 ? 11.358 0.093 -27.181 1.00 97.19 182 ALA A CA 1
ATOM 1449 C C . ALA A 1 182 ? 10.535 -0.808 -28.107 1.00 97.19 182 ALA A C 1
ATOM 1451 O O . ALA A 1 182 ? 10.158 -1.912 -27.722 1.00 97.19 182 ALA A O 1
ATOM 1452 N N . ASP A 1 183 ? 10.221 -0.315 -29.308 1.00 95.75 183 ASP A N 1
ATOM 1453 C CA . ASP A 1 183 ? 9.272 -0.957 -30.226 1.00 95.75 183 ASP A CA 1
ATOM 1454 C C . ASP A 1 183 ? 7.944 -1.294 -29.515 1.00 95.75 183 ASP A C 1
ATOM 1456 O O . ASP A 1 183 ? 7.258 -0.391 -29.033 1.00 95.75 183 ASP A O 1
ATOM 1460 N N . ASP A 1 184 ? 7.581 -2.569 -29.420 1.00 97.81 184 ASP A N 1
ATOM 1461 C CA . ASP A 1 184 ? 6.372 -3.070 -28.762 1.00 97.81 184 ASP A CA 1
ATOM 1462 C C . ASP A 1 184 ? 6.601 -3.494 -27.294 1.00 97.81 184 ASP A C 1
ATOM 1464 O O . ASP A 1 184 ? 5.820 -4.271 -26.739 1.00 97.81 184 ASP A O 1
ATOM 1468 N N . VAL A 1 185 ? 7.675 -3.004 -26.663 1.00 98.75 185 VAL A N 1
ATOM 1469 C CA . VAL A 1 185 ? 7.996 -3.198 -25.240 1.00 98.75 185 VAL A CA 1
ATOM 1470 C C . VAL A 1 185 ? 7.926 -1.865 -24.508 1.00 98.75 185 VAL A C 1
ATOM 1472 O O . VAL A 1 185 ? 8.587 -0.899 -24.893 1.00 98.75 185 VAL A O 1
ATOM 1475 N N . LEU A 1 186 ? 7.218 -1.835 -23.383 1.00 98.81 186 LEU A N 1
ATOM 1476 C CA . LEU A 1 186 ? 7.450 -0.828 -22.356 1.00 98.81 186 LEU A CA 1
ATOM 1477 C C . LEU A 1 186 ? 8.598 -1.309 -21.460 1.00 98.81 186 LEU A C 1
ATOM 1479 O O . LEU A 1 186 ? 8.470 -2.323 -20.774 1.00 98.81 186 LEU A O 1
ATOM 1483 N N . LEU A 1 187 ? 9.722 -0.595 -21.486 1.00 98.69 187 LEU A N 1
ATOM 1484 C CA . LEU A 1 187 ? 10.843 -0.812 -20.577 1.00 98.69 187 LEU A CA 1
ATOM 1485 C C . LEU A 1 187 ? 10.682 0.076 -19.350 1.00 98.69 187 LEU A C 1
ATOM 1487 O O . LEU A 1 187 ? 10.511 1.289 -19.478 1.00 98.69 187 LEU A O 1
ATOM 1491 N N . VAL A 1 188 ? 10.801 -0.526 -18.170 1.00 98.62 188 VAL A N 1
ATOM 1492 C CA . VAL A 1 188 ? 10.791 0.173 -16.887 1.00 98.62 188 VAL A CA 1
ATOM 1493 C C . VAL A 1 188 ? 12.085 -0.133 -16.147 1.00 98.62 188 VAL A C 1
ATOM 1495 O O . VAL A 1 188 ? 12.357 -1.280 -15.804 1.00 98.62 188 VAL A O 1
ATOM 1498 N N . ARG A 1 189 ? 12.902 0.889 -15.901 1.00 97.44 189 ARG A N 1
ATOM 1499 C CA . ARG A 1 189 ? 14.104 0.795 -15.075 1.00 97.44 189 ARG A CA 1
ATOM 1500 C C . ARG A 1 189 ? 13.830 1.391 -13.711 1.00 97.44 189 ARG A C 1
ATOM 1502 O O . ARG A 1 189 ? 13.501 2.573 -13.605 1.00 97.44 189 ARG A O 1
ATOM 1509 N N . VAL A 1 190 ? 14.002 0.573 -12.683 1.00 97.62 190 VAL A N 1
ATOM 1510 C CA . VAL A 1 190 ? 13.801 0.983 -11.299 1.00 97.62 190 VAL A CA 1
ATOM 1511 C C . VAL A 1 190 ? 15.148 1.103 -10.610 1.00 97.62 190 VAL A C 1
ATOM 1513 O O . VAL A 1 190 ? 15.970 0.194 -10.703 1.00 97.62 190 VAL A O 1
ATOM 1516 N N . THR A 1 191 ? 15.345 2.202 -9.890 1.00 96.38 191 THR A N 1
ATOM 1517 C CA . THR A 1 191 ? 16.462 2.391 -8.963 1.00 96.38 191 THR A CA 1
ATOM 1518 C C . THR A 1 191 ? 15.904 2.597 -7.559 1.00 96.38 191 THR A C 1
ATOM 1520 O O . THR A 1 191 ? 15.012 3.423 -7.371 1.00 96.38 191 THR A O 1
ATOM 1523 N N . VAL A 1 192 ? 16.452 1.896 -6.569 1.00 97.56 192 VAL A N 1
ATOM 1524 C CA . VAL A 1 192 ? 16.223 2.176 -5.145 1.00 97.56 192 VAL A CA 1
ATOM 1525 C C . VAL A 1 192 ? 17.565 2.491 -4.505 1.00 97.56 192 VAL A C 1
ATOM 1527 O O . VAL A 1 192 ? 18.494 1.692 -4.602 1.00 97.56 192 VAL A O 1
ATOM 1530 N N . GLU A 1 193 ? 17.674 3.651 -3.868 1.00 96.56 193 GLU A N 1
ATOM 1531 C CA . GLU A 1 193 ? 18.901 4.160 -3.260 1.00 96.56 193 GLU A CA 1
ATOM 1532 C C . GLU A 1 193 ? 18.720 4.323 -1.750 1.00 96.56 193 GLU A C 1
ATOM 1534 O O . GLU A 1 193 ? 17.708 4.852 -1.287 1.00 96.56 193 GLU A O 1
ATOM 1539 N N . ASN A 1 194 ? 19.717 3.869 -0.988 1.00 97.00 194 ASN A N 1
ATOM 1540 C CA . ASN A 1 194 ? 19.873 4.212 0.416 1.00 97.00 194 ASN A CA 1
ATOM 1541 C C . ASN A 1 194 ? 20.909 5.341 0.516 1.00 97.00 194 ASN A C 1
ATOM 1543 O O . ASN A 1 194 ? 22.115 5.074 0.449 1.00 97.00 194 ASN A O 1
ATOM 1547 N N . PRO A 1 195 ? 20.460 6.591 0.696 1.00 94.62 195 PRO A N 1
ATOM 1548 C CA . PRO A 1 195 ? 21.325 7.753 0.724 1.00 94.62 195 PRO A CA 1
ATOM 1549 C C . PRO A 1 195 ? 21.976 7.966 2.092 1.00 94.62 195 PRO A C 1
ATOM 1551 O O . PRO A 1 195 ? 22.808 8.856 2.244 1.00 94.62 195 PRO A O 1
ATOM 1554 N N . HIS A 1 196 ? 21.626 7.172 3.104 1.00 93.38 196 HIS A N 1
ATOM 1555 C CA . HIS A 1 196 ? 22.134 7.312 4.466 1.00 93.38 196 HIS A CA 1
ATOM 1556 C C . HIS A 1 196 ? 23.395 6.467 4.680 1.00 93.38 196 HIS A C 1
ATOM 1558 O O . HIS A 1 196 ? 23.646 5.503 3.963 1.00 93.38 196 HIS A O 1
ATOM 1564 N N . GLU A 1 197 ? 24.199 6.810 5.688 1.00 92.25 197 GLU A N 1
ATOM 1565 C CA . GLU A 1 197 ? 25.380 6.015 6.088 1.00 92.25 197 GLU A CA 1
ATOM 1566 C C . GLU A 1 197 ? 24.989 4.673 6.735 1.00 92.25 197 GLU A C 1
ATOM 1568 O O . GLU A 1 197 ? 25.717 3.683 6.661 1.00 92.25 197 GLU A O 1
ATOM 1573 N N . GLY A 1 198 ? 23.829 4.634 7.397 1.00 92.06 198 GLY A N 1
ATOM 1574 C CA . GLY A 1 198 ? 23.315 3.447 8.073 1.00 92.06 198 GLY A CA 1
ATOM 1575 C C . GLY A 1 198 ? 22.746 2.415 7.101 1.00 92.06 198 GLY A C 1
ATOM 1576 O O . GLY A 1 198 ? 22.191 2.754 6.058 1.00 92.06 198 GLY A O 1
ATOM 1577 N N . SER A 1 199 ? 22.846 1.135 7.466 1.00 93.75 199 SER A N 1
ATOM 1578 C CA . SER A 1 199 ? 22.138 0.072 6.743 1.00 93.75 199 SER A CA 1
ATOM 1579 C C . SER A 1 199 ? 20.640 0.104 7.054 1.00 93.75 199 SER A C 1
ATOM 1581 O O . SER A 1 199 ? 20.238 0.441 8.167 1.00 93.75 199 SER A O 1
ATOM 1583 N N . THR A 1 200 ? 19.826 -0.290 6.082 1.00 93.25 200 THR A N 1
ATOM 1584 C CA . THR A 1 200 ? 18.365 -0.389 6.182 1.00 93.25 200 THR A CA 1
ATOM 1585 C C . THR A 1 200 ? 17.886 -1.694 5.538 1.00 93.25 200 THR A C 1
ATOM 1587 O O . THR A 1 200 ? 18.681 -2.594 5.261 1.00 93.25 200 THR A O 1
ATOM 1590 N N . TYR A 1 201 ? 16.584 -1.813 5.311 1.00 92.12 201 TYR A N 1
ATOM 1591 C CA . TYR A 1 201 ? 15.966 -2.918 4.595 1.00 92.12 201 TYR A CA 1
ATOM 1592 C C . TYR A 1 201 ? 15.222 -2.394 3.371 1.00 92.12 201 TYR A C 1
ATOM 1594 O O . TYR A 1 201 ? 14.563 -1.358 3.446 1.00 92.12 201 TYR A O 1
ATOM 1602 N N . VAL A 1 202 ? 15.297 -3.136 2.270 1.00 92.50 202 VAL A N 1
ATOM 1603 C CA . VAL A 1 202 ? 14.547 -2.868 1.045 1.00 92.50 202 VAL A CA 1
ATOM 1604 C C . VAL A 1 202 ? 13.528 -3.972 0.788 1.00 92.50 202 VAL A C 1
ATOM 1606 O O . VAL A 1 202 ? 13.757 -5.154 1.058 1.00 92.50 202 VAL A O 1
ATOM 1609 N N . TYR A 1 203 ? 12.401 -3.555 0.237 1.00 94.81 203 TYR A N 1
ATOM 1610 C CA . TYR A 1 203 ? 11.328 -4.388 -0.276 1.00 94.81 203 TYR A CA 1
ATOM 1611 C C . TYR A 1 203 ? 10.944 -3.808 -1.632 1.00 94.81 203 TYR A C 1
ATOM 1613 O O . TYR A 1 203 ? 10.831 -2.586 -1.747 1.00 94.81 203 TYR A O 1
ATOM 1621 N N . TRP A 1 204 ? 10.804 -4.660 -2.647 1.00 97.81 204 TRP A N 1
ATOM 1622 C CA . TRP A 1 204 ? 10.263 -4.243 -3.935 1.00 97.81 204 TRP A CA 1
ATOM 1623 C C . TRP A 1 204 ? 9.358 -5.304 -4.538 1.00 97.81 204 TRP A C 1
ATOM 1625 O O . TRP A 1 204 ? 9.801 -6.446 -4.690 1.00 97.81 204 TRP A O 1
ATOM 1635 N N . TRP A 1 205 ? 8.155 -4.891 -4.940 1.00 98.25 205 TRP A N 1
ATOM 1636 C CA . TRP A 1 205 ? 7.263 -5.651 -5.813 1.00 98.25 205 TRP A CA 1
ATOM 1637 C C . TRP A 1 205 ? 6.580 -4.725 -6.825 1.00 98.25 205 TRP A C 1
ATOM 1639 O O . TRP A 1 205 ? 5.942 -3.747 -6.441 1.00 98.25 205 TRP A O 1
ATOM 1649 N N . SER A 1 206 ? 6.681 -5.067 -8.106 1.00 98.50 206 SER A N 1
ATOM 1650 C CA . SER A 1 206 ? 5.846 -4.527 -9.178 1.00 98.50 206 SER A CA 1
ATOM 1651 C C . SER A 1 206 ? 4.568 -5.369 -9.224 1.00 98.50 206 SER A C 1
ATOM 1653 O O . SER A 1 206 ? 4.611 -6.509 -9.690 1.00 98.50 206 SER A O 1
ATOM 1655 N N . ASN A 1 207 ? 3.464 -4.868 -8.661 1.00 98.50 207 ASN A N 1
ATOM 1656 C CA . ASN A 1 207 ? 2.188 -5.593 -8.567 1.00 98.50 207 ASN A CA 1
ATOM 1657 C C . ASN A 1 207 ? 1.302 -5.267 -9.774 1.00 98.50 207 ASN A C 1
ATOM 1659 O O . ASN A 1 207 ? 0.891 -4.123 -9.931 1.00 98.50 207 ASN A O 1
ATOM 1663 N N . MET A 1 208 ? 1.021 -6.258 -10.616 1.00 98.50 208 MET A N 1
ATOM 1664 C CA . MET A 1 208 ? 0.349 -6.126 -11.907 1.00 98.50 208 MET A CA 1
ATOM 1665 C C . MET A 1 208 ? -1.015 -6.809 -11.862 1.00 98.50 208 MET A C 1
ATOM 1667 O O . MET A 1 208 ? -1.109 -8.036 -11.775 1.00 98.50 208 MET A O 1
ATOM 1671 N N . ALA A 1 209 ? -2.078 -6.025 -11.995 1.00 98.31 209 ALA A N 1
ATOM 1672 C CA . ALA A 1 209 ? -3.418 -6.564 -12.144 1.00 98.31 209 ALA A CA 1
ATOM 1673 C C . ALA A 1 209 ? -3.644 -7.025 -13.594 1.00 98.31 209 ALA A C 1
ATOM 1675 O O . ALA A 1 209 ? -3.434 -6.260 -14.538 1.00 98.31 209 ALA A O 1
ATOM 1676 N N . VAL A 1 210 ? -4.110 -8.260 -13.771 1.00 97.62 210 VAL A N 1
ATOM 1677 C CA . VAL A 1 210 ? -4.434 -8.870 -15.070 1.00 97.62 210 VAL A CA 1
ATOM 1678 C C . VAL A 1 210 ? -5.889 -9.317 -15.094 1.00 97.62 210 VAL A C 1
ATOM 1680 O O . VAL A 1 210 ? -6.445 -9.707 -14.067 1.00 97.62 210 VAL A O 1
ATOM 1683 N N . GLU A 1 211 ? -6.525 -9.246 -16.262 1.00 95.44 211 GLU A N 1
ATOM 1684 C CA . GLU A 1 211 ? -7.930 -9.627 -16.398 1.00 95.44 211 GLU A CA 1
ATOM 1685 C C . GLU A 1 211 ? -8.115 -11.135 -16.177 1.00 95.44 211 GLU A C 1
ATOM 1687 O O . GLU A 1 211 ? -7.348 -11.968 -16.672 1.00 95.44 211 GLU A O 1
ATOM 1692 N N . GLN A 1 212 ? -9.124 -11.486 -15.381 1.00 94.88 212 GLN A N 1
ATOM 1693 C CA . GLN A 1 212 ? -9.434 -12.866 -15.036 1.00 94.88 212 GLN A CA 1
ATOM 1694 C C . GLN A 1 212 ? -10.653 -13.346 -15.826 1.00 94.88 212 GLN A C 1
ATOM 1696 O O . GLN A 1 212 ? -11.791 -12.975 -15.534 1.00 94.88 212 GLN A O 1
ATOM 1701 N N . HIS A 1 213 ? -10.402 -14.259 -16.757 1.00 94.31 213 HIS A N 1
ATOM 1702 C CA . HIS A 1 213 ? -11.390 -15.084 -17.441 1.00 94.31 213 HIS A CA 1
ATOM 1703 C C . HIS A 1 213 ? -11.300 -16.539 -16.947 1.00 94.31 213 HIS A C 1
ATOM 1705 O O . HIS A 1 213 ? -10.353 -16.914 -16.251 1.00 94.31 213 HIS A O 1
ATOM 1711 N N . GLU A 1 214 ? -12.288 -17.375 -17.292 1.00 94.50 214 GLU A N 1
ATOM 1712 C CA . GLU A 1 214 ? -12.296 -18.806 -16.928 1.00 94.50 214 GLU A CA 1
ATOM 1713 C C . GLU A 1 214 ? -11.070 -19.567 -17.465 1.00 94.50 214 GLU A C 1
ATOM 1715 O O . GLU A 1 214 ? -10.623 -20.554 -16.872 1.00 94.50 214 GLU A O 1
ATOM 1720 N N . ASP A 1 215 ? -10.533 -19.100 -18.588 1.00 95.75 215 ASP A N 1
ATOM 1721 C CA . ASP A 1 215 ? -9.411 -19.668 -19.322 1.00 95.75 215 ASP A CA 1
ATOM 1722 C C . ASP A 1 215 ? -8.104 -18.882 -19.151 1.00 95.75 215 ASP A C 1
ATOM 1724 O O . ASP A 1 215 ? -7.089 -19.322 -19.685 1.00 95.75 215 ASP A O 1
ATOM 1728 N N . THR A 1 216 ? -8.076 -17.779 -18.389 1.00 97.62 216 THR A N 1
ATOM 1729 C CA . THR A 1 216 ? -6.817 -17.081 -18.088 1.00 97.62 216 THR A CA 1
ATOM 1730 C C . THR A 1 216 ? -5.863 -18.046 -17.387 1.00 97.62 216 THR A C 1
ATOM 1732 O O . THR A 1 216 ? -6.181 -18.605 -16.333 1.00 97.62 216 THR A O 1
ATOM 1735 N N . ARG A 1 217 ? -4.668 -18.215 -17.953 1.00 97.94 217 ARG A N 1
ATOM 1736 C CA . ARG A 1 217 ? -3.583 -19.010 -17.380 1.00 97.94 217 ARG A CA 1
ATOM 1737 C C . ARG A 1 217 ? -2.375 -18.137 -17.087 1.00 97.94 217 ARG A C 1
ATOM 1739 O O . ARG A 1 217 ? -1.907 -17.408 -17.958 1.00 97.94 217 ARG A O 1
ATOM 1746 N N . VAL A 1 218 ? -1.831 -18.279 -15.886 1.00 98.38 218 VAL A N 1
ATOM 1747 C CA . VAL A 1 218 ? -0.548 -17.707 -15.489 1.00 98.38 218 VAL A CA 1
ATOM 1748 C C . VAL A 1 218 ? 0.561 -18.712 -15.792 1.00 98.38 218 VAL A C 1
ATOM 1750 O O . VAL A 1 218 ? 0.609 -19.806 -15.229 1.00 98.38 218 VAL A O 1
ATOM 1753 N N . ILE A 1 219 ? 1.443 -18.354 -16.721 1.00 98.56 219 ILE A N 1
ATOM 1754 C CA . ILE A 1 219 ? 2.602 -19.144 -17.126 1.00 98.56 219 ILE A CA 1
ATOM 1755 C C . ILE A 1 219 ? 3.839 -18.553 -16.458 1.00 98.56 219 ILE A C 1
ATOM 1757 O O . ILE A 1 219 ? 4.231 -17.418 -16.728 1.00 98.56 219 ILE A O 1
ATOM 1761 N N . VAL A 1 220 ? 4.469 -19.365 -15.620 1.00 98.00 220 VAL A N 1
ATOM 1762 C CA . VAL A 1 220 ? 5.678 -19.049 -14.860 1.00 98.00 220 VAL A CA 1
ATOM 1763 C C . VAL A 1 220 ? 6.595 -20.278 -14.899 1.00 98.00 220 VAL A C 1
ATOM 1765 O O . VAL A 1 220 ? 6.091 -21.404 -14.833 1.00 98.00 220 VAL A O 1
ATOM 1768 N N . PRO A 1 221 ? 7.926 -20.126 -15.030 1.00 96.88 221 PRO A N 1
ATOM 1769 C CA . PRO A 1 221 ? 8.858 -21.254 -15.062 1.00 96.88 221 PRO A CA 1
ATOM 1770 C C . PRO A 1 221 ? 9.106 -21.821 -13.652 1.00 96.88 221 PRO A C 1
ATOM 1772 O O . PRO A 1 221 ? 10.237 -21.856 -13.174 1.00 96.88 221 PRO A O 1
ATOM 1775 N N . ALA A 1 222 ? 8.041 -22.240 -12.965 1.00 96.62 222 ALA A N 1
ATOM 1776 C CA . ALA A 1 222 ? 8.081 -22.766 -11.606 1.00 96.62 222 ALA A CA 1
ATOM 1777 C C . ALA A 1 222 ? 7.071 -23.905 -11.419 1.00 96.62 222 ALA A C 1
ATOM 1779 O O . ALA A 1 222 ? 5.898 -23.770 -11.756 1.00 96.62 222 ALA A O 1
ATOM 1780 N N . GLU A 1 223 ? 7.528 -25.010 -10.828 1.00 96.50 223 GLU A N 1
ATOM 1781 C CA . GLU A 1 223 ? 6.709 -26.180 -10.451 1.00 96.50 223 GLU A CA 1
ATOM 1782 C C . GLU A 1 223 ? 6.418 -26.217 -8.939 1.00 96.50 223 GLU A C 1
ATOM 1784 O O . GLU A 1 223 ? 5.664 -27.059 -8.449 1.00 96.50 223 GLU A O 1
ATOM 1789 N N . ARG A 1 224 ? 7.049 -25.317 -8.176 1.00 95.81 224 ARG A N 1
ATOM 1790 C CA . ARG A 1 224 ? 6.900 -25.183 -6.725 1.00 95.81 224 ARG A CA 1
ATOM 1791 C C . ARG A 1 224 ? 6.681 -23.728 -6.339 1.00 95.81 224 ARG A C 1
ATOM 1793 O O . ARG A 1 224 ? 7.039 -22.822 -7.090 1.00 95.81 224 ARG A O 1
ATOM 1800 N N . TYR A 1 225 ? 6.130 -23.516 -5.155 1.00 95.50 225 TYR A N 1
ATOM 1801 C CA . TYR A 1 225 ? 5.957 -22.203 -4.548 1.00 95.50 225 TYR A CA 1
ATOM 1802 C C . TYR A 1 225 ? 6.295 -22.249 -3.056 1.00 95.50 225 TYR A C 1
ATOM 1804 O O . TYR A 1 225 ? 6.295 -23.320 -2.440 1.00 95.50 225 TYR A O 1
ATOM 1812 N N . TYR A 1 226 ? 6.610 -21.090 -2.488 1.00 92.38 226 TYR A N 1
ATOM 1813 C CA . TYR A 1 226 ? 6.888 -20.939 -1.070 1.00 92.38 226 TYR A CA 1
ATOM 1814 C C . TYR A 1 226 ? 5.596 -20.906 -0.261 1.00 92.38 226 TYR A C 1
ATOM 1816 O O . TYR A 1 226 ? 4.683 -20.128 -0.544 1.00 92.38 226 TYR A O 1
ATOM 1824 N N . THR A 1 227 ? 5.548 -21.729 0.781 1.00 89.56 227 THR A N 1
ATOM 1825 C CA . THR A 1 227 ? 4.497 -21.717 1.802 1.00 89.56 227 THR A CA 1
ATOM 1826 C C . THR A 1 227 ? 5.122 -21.482 3.164 1.00 89.56 227 THR A C 1
ATOM 1828 O O . THR A 1 227 ? 6.145 -22.086 3.484 1.00 89.56 227 THR A O 1
ATOM 1831 N N . TYR A 1 228 ? 4.486 -20.644 3.977 1.00 83.44 228 TYR A N 1
ATOM 1832 C CA . TYR A 1 228 ? 4.970 -20.282 5.306 1.00 83.44 228 TYR A CA 1
ATOM 1833 C C . TYR A 1 228 ? 3.991 -20.768 6.370 1.00 83.44 228 TYR A C 1
ATOM 1835 O O . TYR A 1 228 ? 2.776 -20.686 6.190 1.00 83.44 228 TYR A O 1
ATOM 1843 N N . GLY A 1 229 ? 4.518 -21.266 7.483 1.00 80.19 229 GLY A N 1
ATOM 1844 C CA . GLY A 1 229 ? 3.722 -21.796 8.584 1.00 80.19 229 GLY A CA 1
ATOM 1845 C C . GLY A 1 229 ? 4.432 -21.681 9.926 1.00 80.19 229 GLY A C 1
ATOM 1846 O O . GLY A 1 229 ? 5.494 -21.065 10.046 1.00 80.19 229 GLY A O 1
ATOM 1847 N N . ARG A 1 230 ? 3.833 -22.282 10.957 1.00 76.25 230 ARG A N 1
ATOM 1848 C CA . ARG A 1 230 ? 4.504 -22.534 12.235 1.00 76.25 230 ARG A CA 1
ATOM 1849 C C . ARG A 1 230 ? 4.681 -24.031 12.434 1.00 76.25 230 ARG A C 1
ATOM 1851 O O . ARG A 1 230 ? 3.708 -24.772 12.322 1.00 76.25 230 ARG A O 1
ATOM 1858 N N . GLY A 1 231 ? 5.896 -24.436 12.788 1.00 75.06 231 GLY A N 1
ATOM 1859 C CA . GLY A 1 231 ? 6.188 -25.796 13.222 1.00 75.06 231 GLY A CA 1
ATOM 1860 C C . GLY A 1 231 ? 5.541 -26.119 14.571 1.00 75.06 231 GLY A C 1
ATOM 1861 O O . GLY A 1 231 ? 5.076 -25.230 15.290 1.00 75.06 231 GLY A O 1
ATOM 1862 N N . GLU A 1 232 ? 5.562 -27.397 14.958 1.00 78.69 232 GLU A N 1
ATOM 1863 C CA . GLU A 1 232 ? 5.008 -27.874 16.239 1.00 78.69 232 GLU A CA 1
ATOM 1864 C C . GLU A 1 232 ? 5.647 -27.193 17.466 1.00 78.69 232 GLU A C 1
ATOM 1866 O O . GLU A 1 232 ? 5.008 -27.045 18.506 1.00 78.69 232 GLU A O 1
ATOM 1871 N N . ASP A 1 233 ? 6.901 -26.737 17.347 1.00 76.56 233 ASP A N 1
ATOM 1872 C CA . ASP A 1 233 ? 7.615 -25.991 18.393 1.00 76.56 233 ASP A CA 1
ATOM 1873 C C . ASP A 1 233 ? 7.300 -24.481 18.398 1.00 76.56 233 ASP A C 1
ATOM 1875 O O . ASP A 1 233 ? 7.901 -23.712 19.156 1.00 76.56 233 ASP A O 1
ATOM 1879 N N . GLY A 1 234 ? 6.362 -24.051 17.551 1.00 74.94 234 GLY A N 1
ATOM 1880 C CA . GLY A 1 234 ? 5.897 -22.679 17.415 1.00 74.94 234 GLY A CA 1
ATOM 1881 C C . GLY A 1 234 ? 6.835 -21.764 16.629 1.00 74.94 234 GLY A C 1
ATOM 1882 O O . GLY A 1 234 ? 6.548 -20.566 16.552 1.00 74.94 234 GLY A O 1
ATOM 1883 N N . ARG A 1 235 ? 7.942 -22.260 16.059 1.00 78.69 235 ARG A N 1
ATOM 1884 C CA . ARG A 1 235 ? 8.834 -21.443 15.218 1.00 78.69 235 ARG A CA 1
ATOM 1885 C C . ARG A 1 235 ? 8.290 -21.301 13.802 1.00 78.69 235 ARG A C 1
ATOM 1887 O O . ARG A 1 235 ? 7.569 -22.166 13.325 1.00 78.69 235 ARG A O 1
ATOM 1894 N N . ASN A 1 236 ? 8.649 -20.201 13.145 1.00 81.75 236 ASN A N 1
ATOM 1895 C CA . ASN A 1 236 ? 8.289 -19.973 11.748 1.00 81.75 236 ASN A CA 1
ATOM 1896 C C . ASN A 1 236 ? 9.032 -20.971 10.854 1.00 81.75 236 ASN A C 1
ATOM 1898 O O . ASN A 1 236 ? 10.236 -21.180 11.036 1.00 81.75 236 ASN A O 1
ATOM 1902 N N . GLU A 1 237 ? 8.324 -21.546 9.890 1.00 84.44 237 GLU A N 1
ATOM 1903 C CA . GLU A 1 237 ? 8.858 -22.490 8.912 1.00 84.44 237 GLU A CA 1
ATOM 1904 C C . GLU A 1 237 ? 8.504 -22.036 7.493 1.00 84.44 237 GLU A C 1
ATOM 1906 O O . GLU A 1 237 ? 7.433 -21.473 7.256 1.00 84.44 237 GLU A O 1
ATOM 1911 N N . ALA A 1 238 ? 9.436 -22.243 6.567 1.00 86.31 238 ALA A N 1
ATOM 1912 C CA . ALA A 1 238 ? 9.289 -21.977 5.146 1.00 86.31 238 ALA A CA 1
ATOM 1913 C C . ALA A 1 238 ? 9.508 -23.278 4.365 1.00 86.31 238 ALA A C 1
ATOM 1915 O O . ALA A 1 238 ? 10.525 -23.957 4.535 1.00 86.31 238 ALA A O 1
ATOM 1916 N N . HIS A 1 239 ? 8.557 -23.595 3.493 1.00 88.56 239 HIS A N 1
ATOM 1917 C CA . HIS A 1 239 ? 8.517 -24.838 2.730 1.00 88.56 239 HIS A CA 1
ATOM 1918 C C . HIS A 1 239 ? 8.412 -24.560 1.234 1.00 88.56 239 HIS A C 1
ATOM 1920 O O . HIS A 1 239 ? 7.924 -23.506 0.819 1.00 88.56 239 HIS A O 1
ATOM 1926 N N . ARG A 1 240 ? 8.815 -25.540 0.420 1.00 91.12 240 ARG A N 1
ATOM 1927 C CA . ARG A 1 240 ? 8.633 -25.529 -1.040 1.00 91.12 240 ARG A CA 1
ATOM 1928 C C . ARG A 1 240 ? 7.597 -26.575 -1.434 1.00 91.12 240 ARG A C 1
ATOM 1930 O O . ARG A 1 240 ? 7.891 -27.771 -1.472 1.00 91.12 240 ARG A O 1
ATOM 1937 N N . THR A 1 241 ? 6.403 -26.121 -1.781 1.00 93.50 241 THR A N 1
ATOM 1938 C CA . THR A 1 241 ? 5.250 -26.985 -2.058 1.00 93.50 241 THR A CA 1
ATOM 1939 C C . THR A 1 241 ? 5.022 -27.100 -3.568 1.00 93.50 241 THR A C 1
ATOM 1941 O O . THR A 1 241 ? 5.158 -26.094 -4.265 1.00 93.50 241 THR A O 1
ATOM 1944 N N . PRO A 1 242 ? 4.711 -28.290 -4.125 1.00 95.81 242 PRO A N 1
ATOM 1945 C CA . PRO A 1 242 ? 4.307 -28.415 -5.526 1.00 95.81 242 PRO A CA 1
ATOM 1946 C C . PRO A 1 242 ? 3.085 -27.549 -5.833 1.00 95.81 242 PRO A C 1
ATOM 1948 O O . PRO A 1 242 ? 2.117 -27.559 -5.074 1.00 95.81 242 PRO A O 1
ATOM 1951 N N . VAL A 1 243 ? 3.114 -26.824 -6.949 1.00 96.56 243 VAL A N 1
ATOM 1952 C CA . VAL A 1 243 ? 1.941 -26.069 -7.402 1.00 96.56 243 VAL A CA 1
ATOM 1953 C C . VAL A 1 243 ? 0.914 -27.070 -7.948 1.00 96.56 243 VAL A C 1
ATOM 1955 O O . VAL A 1 243 ? 1.268 -27.894 -8.793 1.00 96.56 243 VAL A O 1
ATOM 1958 N N . PRO A 1 244 ? -0.345 -27.049 -7.484 1.00 95.00 244 PRO A N 1
ATOM 1959 C CA . PRO A 1 244 ? -1.384 -27.890 -8.066 1.00 95.00 244 PRO A CA 1
ATOM 1960 C C . PRO A 1 244 ? -1.736 -27.412 -9.483 1.00 95.00 244 PRO A C 1
ATOM 1962 O O . PRO A 1 244 ? -1.645 -26.223 -9.769 1.00 95.00 244 PRO A O 1
ATOM 1965 N N . ASP A 1 245 ? -2.222 -28.296 -10.360 1.00 90.81 245 ASP A N 1
ATOM 1966 C CA . ASP A 1 245 ? -2.528 -27.946 -11.763 1.00 90.81 245 ASP A CA 1
ATOM 1967 C C . ASP A 1 245 ? -3.484 -26.745 -11.907 1.00 90.81 245 ASP A C 1
ATOM 1969 O O . ASP A 1 245 ? -3.358 -25.940 -12.833 1.00 90.81 245 ASP A O 1
ATOM 1973 N N . TYR A 1 246 ? -4.443 -26.599 -10.985 1.00 93.56 246 TYR A N 1
ATOM 1974 C CA . TYR A 1 246 ? -5.365 -25.458 -10.961 1.00 93.56 246 TYR A CA 1
ATOM 1975 C C . TYR A 1 246 ? -4.702 -24.153 -10.488 1.00 93.56 246 TYR A C 1
ATOM 1977 O O . TYR A 1 246 ? -5.227 -23.082 -10.773 1.00 93.56 246 TYR A O 1
ATOM 1985 N N . GLY A 1 247 ? -3.551 -24.226 -9.812 1.00 94.88 247 GLY A N 1
ATOM 1986 C CA . GLY A 1 247 ? -2.815 -23.090 -9.249 1.00 94.88 247 GLY A CA 1
ATOM 1987 C C . GLY A 1 247 ? -2.289 -22.108 -10.294 1.00 94.88 247 GLY A C 1
ATOM 1988 O O . GLY A 1 247 ? -2.019 -20.957 -9.978 1.00 94.88 247 GLY A O 1
ATOM 1989 N N . TYR A 1 248 ? -2.227 -22.529 -11.558 1.00 96.94 248 TYR A N 1
ATOM 1990 C CA . TYR A 1 248 ? -1.886 -21.675 -12.699 1.00 96.94 248 TYR A CA 1
ATOM 1991 C C . TYR A 1 248 ? -3.105 -21.010 -13.354 1.00 96.94 248 TYR A C 1
ATOM 1993 O O . TYR A 1 248 ? -2.948 -20.298 -14.339 1.00 96.94 248 TYR A O 1
ATOM 2001 N N . TYR A 1 249 ? -4.321 -21.252 -12.860 1.00 97.25 249 TYR A N 1
ATOM 2002 C CA . TYR A 1 249 ? -5.563 -20.716 -13.420 1.00 97.25 249 TYR A CA 1
ATOM 2003 C C . TYR A 1 249 ? -6.302 -19.908 -12.351 1.00 97.25 249 TYR A C 1
ATOM 2005 O O . TYR A 1 249 ? -6.956 -20.500 -11.485 1.00 97.25 249 TYR A O 1
ATOM 2013 N N . PRO A 1 250 ? -6.253 -18.566 -12.395 1.00 95.81 250 PRO A N 1
ATOM 2014 C CA . PRO A 1 250 ? -6.821 -17.740 -11.337 1.00 95.81 250 PRO A CA 1
ATOM 2015 C C . PRO A 1 250 ? -8.294 -18.038 -11.031 1.00 95.81 250 PRO A C 1
ATOM 2017 O O . PRO A 1 250 ? -8.666 -18.193 -9.868 1.00 95.81 250 PRO A O 1
ATOM 2020 N N . ALA A 1 251 ? -9.104 -18.270 -12.068 1.00 95.25 251 ALA A N 1
ATOM 2021 C CA . ALA A 1 251 ? -10.534 -18.549 -11.938 1.00 95.25 251 ALA A CA 1
ATOM 2022 C C . ALA A 1 251 ? -10.888 -19.916 -11.310 1.00 95.25 251 ALA A C 1
ATOM 2024 O O . ALA A 1 251 ? -12.063 -20.161 -11.033 1.00 95.25 251 ALA A O 1
ATOM 2025 N N . ARG A 1 252 ? -9.913 -20.807 -11.071 1.00 95.31 252 ARG A N 1
ATOM 2026 C CA . ARG A 1 252 ? -10.134 -22.173 -10.546 1.00 95.31 252 ARG A CA 1
ATOM 2027 C C . ARG A 1 252 ? -9.910 -22.314 -9.038 1.00 95.31 252 ARG A C 1
ATOM 2029 O O . ARG A 1 252 ? -9.715 -23.423 -8.548 1.00 95.31 252 ARG A O 1
ATOM 2036 N N . HIS A 1 253 ? -9.921 -21.205 -8.308 1.00 94.06 253 HIS A N 1
ATOM 2037 C CA . HIS A 1 253 ? -9.730 -21.196 -6.862 1.00 94.06 253 HIS A CA 1
ATOM 2038 C C . HIS A 1 253 ? -11.056 -21.016 -6.136 1.00 94.06 253 HIS A C 1
ATOM 2040 O O . HIS A 1 253 ? -11.821 -20.105 -6.445 1.00 94.06 253 HIS A O 1
ATOM 2046 N N . SER A 1 254 ? -11.309 -21.839 -5.120 1.00 91.31 254 SER A N 1
ATOM 2047 C CA . SER A 1 254 ? -12.521 -21.705 -4.309 1.00 91.31 254 SER A CA 1
ATOM 2048 C C . SER A 1 254 ? -12.489 -20.477 -3.393 1.00 91.31 254 SER A C 1
ATOM 2050 O O . SER A 1 254 ? -13.532 -19.921 -3.072 1.00 91.31 254 SER A O 1
ATOM 2052 N N . TYR A 1 255 ? -11.305 -20.040 -2.971 1.00 91.19 255 TYR A N 1
ATOM 2053 C CA . TYR A 1 255 ? -11.081 -18.955 -2.013 1.00 91.19 255 TYR A CA 1
ATOM 2054 C C . TYR A 1 255 ? -9.821 -18.169 -2.377 1.00 91.19 255 TYR A C 1
ATOM 2056 O O . TYR A 1 255 ? -9.083 -18.573 -3.280 1.00 91.19 255 TYR A O 1
ATOM 2064 N N . ALA A 1 256 ? -9.591 -17.053 -1.685 1.00 92.00 256 ALA A N 1
ATOM 2065 C CA . ALA A 1 256 ? -8.420 -16.233 -1.946 1.00 92.00 256 ALA A CA 1
ATOM 2066 C C . ALA A 1 256 ? -7.126 -16.985 -1.606 1.00 92.00 256 ALA A C 1
ATOM 2068 O O . ALA A 1 256 ? -7.078 -17.724 -0.618 1.00 92.00 256 ALA A O 1
ATOM 2069 N N . TYR A 1 257 ? -6.094 -16.830 -2.432 1.00 93.06 257 TYR A N 1
ATOM 2070 C CA . TYR A 1 257 ? -4.838 -17.559 -2.266 1.00 93.06 257 TYR A CA 1
ATOM 2071 C C . TYR A 1 257 ? -3.649 -16.807 -2.866 1.00 93.06 257 TYR A C 1
ATOM 2073 O O . TYR A 1 257 ? -3.789 -16.133 -3.885 1.00 93.06 257 TYR A O 1
ATOM 2081 N N . ASP A 1 258 ? -2.475 -16.990 -2.262 1.00 93.31 258 ASP A N 1
ATOM 2082 C CA . ASP A 1 258 ? -1.197 -16.448 -2.720 1.00 93.31 258 ASP A CA 1
ATOM 2083 C C . ASP A 1 258 ? -0.240 -17.581 -3.112 1.00 93.31 258 ASP A C 1
ATOM 2085 O O . ASP A 1 258 ? 0.041 -18.480 -2.317 1.00 93.31 258 ASP A O 1
ATOM 2089 N N . TYR A 1 259 ? 0.328 -17.505 -4.312 1.00 96.81 259 TYR A N 1
ATOM 2090 C CA . TYR A 1 259 ? 1.456 -18.329 -4.738 1.00 96.81 259 TYR A CA 1
ATOM 2091 C C . TYR A 1 259 ? 2.697 -17.462 -4.846 1.00 96.81 259 TYR A C 1
ATOM 2093 O O . TYR A 1 259 ? 2.709 -16.521 -5.627 1.00 96.81 259 TYR A O 1
ATOM 2101 N N . PHE A 1 260 ? 3.756 -17.806 -4.119 1.00 96.69 260 PHE A N 1
ATOM 2102 C CA . PHE A 1 260 ? 5.089 -17.224 -4.286 1.00 96.69 260 PHE A CA 1
ATOM 2103 C C . PHE A 1 260 ? 5.964 -18.216 -5.049 1.00 96.69 260 PHE A C 1
ATOM 2105 O O . PHE A 1 260 ? 6.540 -19.126 -4.457 1.00 96.69 260 PHE A O 1
ATOM 2112 N N . PHE A 1 261 ? 5.997 -18.119 -6.372 1.00 97.31 261 PHE A N 1
ATOM 2113 C CA . PHE A 1 261 ? 6.618 -19.116 -7.235 1.00 97.31 261 PHE A CA 1
ATOM 2114 C C . PHE A 1 261 ? 8.131 -19.214 -7.032 1.00 97.31 261 PHE A C 1
ATOM 2116 O O . PHE A 1 261 ? 8.860 -18.222 -7.053 1.00 97.31 261 PHE A O 1
ATOM 2123 N N . GLN A 1 262 ? 8.611 -20.450 -6.915 1.00 94.44 262 GLN A N 1
ATOM 2124 C CA . GLN A 1 262 ? 10.026 -20.767 -6.852 1.00 94.44 262 GLN A CA 1
ATOM 2125 C C . GLN A 1 262 ? 10.562 -20.986 -8.271 1.00 94.44 262 GLN A C 1
ATOM 2127 O O . GLN A 1 262 ? 10.528 -22.100 -8.801 1.00 94.44 262 GLN A O 1
ATOM 2132 N N . ILE A 1 263 ? 11.078 -19.923 -8.881 1.00 94.75 263 ILE A N 1
ATOM 2133 C CA . ILE A 1 263 ? 11.728 -20.008 -10.191 1.00 94.75 263 ILE A CA 1
ATOM 2134 C C . ILE A 1 263 ? 13.166 -20.520 -10.012 1.00 94.75 263 ILE A C 1
ATOM 2136 O O . ILE A 1 263 ? 13.918 -19.914 -9.246 1.00 94.75 263 ILE A O 1
ATOM 2140 N N . PRO A 1 264 ? 13.591 -21.583 -10.720 1.00 92.38 264 PRO A N 1
ATOM 2141 C CA . PRO A 1 264 ? 14.982 -22.026 -10.694 1.00 92.38 264 PRO A CA 1
ATOM 2142 C C . PRO A 1 264 ? 15.952 -20.915 -11.128 1.00 92.38 264 PRO A C 1
ATOM 2144 O O . PRO A 1 264 ? 15.628 -20.070 -11.972 1.00 92.38 264 PRO A O 1
ATOM 2147 N N . GLU A 1 265 ? 17.148 -20.895 -10.541 1.00 90.75 265 GLU A N 1
ATOM 2148 C CA . GLU A 1 265 ? 18.125 -19.815 -10.732 1.00 90.75 265 GLU A CA 1
ATOM 2149 C C . GLU A 1 265 ? 18.482 -19.631 -12.214 1.00 90.75 265 GLU A C 1
ATOM 2151 O O . GLU A 1 265 ? 18.481 -18.505 -12.714 1.00 90.75 265 GLU A O 1
ATOM 2156 N N . GLU A 1 266 ? 18.667 -20.742 -12.930 1.00 92.44 266 GLU A N 1
ATOM 2157 C CA . GLU A 1 266 ? 19.061 -20.816 -14.335 1.00 92.44 266 GLU A CA 1
ATOM 2158 C C . GLU A 1 266 ? 17.966 -20.417 -15.333 1.00 92.44 266 GLU A C 1
ATOM 2160 O O . GLU A 1 266 ? 18.265 -20.180 -16.505 1.00 92.44 266 GLU A O 1
ATOM 2165 N N . ARG A 1 267 ? 16.701 -20.361 -14.899 1.00 95.25 267 ARG A N 1
ATOM 2166 C CA . ARG A 1 267 ? 15.570 -20.008 -15.767 1.00 95.25 267 ARG A CA 1
ATOM 2167 C C . ARG A 1 267 ? 15.431 -18.499 -15.898 1.00 95.25 267 ARG A C 1
ATOM 2169 O O . ARG A 1 267 ? 15.712 -17.741 -14.965 1.00 95.25 267 ARG A O 1
ATOM 2176 N N . GLN A 1 268 ? 14.948 -18.055 -17.053 1.00 96.50 268 GLN A N 1
ATOM 2177 C CA . GLN A 1 268 ? 14.656 -16.643 -17.276 1.00 96.50 268 GLN A CA 1
ATOM 2178 C C . GLN A 1 268 ? 13.530 -16.156 -16.354 1.00 96.50 268 GLN A C 1
ATOM 2180 O O . GLN A 1 268 ? 12.635 -16.914 -15.983 1.00 96.50 268 GLN A O 1
ATOM 2185 N N . LYS A 1 269 ? 13.570 -14.877 -15.970 1.00 97.94 269 LYS A N 1
ATOM 2186 C CA . LYS A 1 269 ? 12.592 -14.292 -15.046 1.00 97.94 269 LYS A CA 1
ATOM 2187 C C . LYS A 1 269 ? 11.454 -13.658 -15.842 1.00 97.94 269 LYS A C 1
ATOM 2189 O O . LYS A 1 269 ? 11.629 -12.600 -16.448 1.00 97.94 269 LYS A O 1
ATOM 2194 N N . PHE A 1 270 ? 10.306 -14.331 -15.868 1.00 98.62 270 PHE A N 1
ATOM 2195 C CA . PHE A 1 270 ? 9.083 -13.846 -16.502 1.00 98.62 270 PHE A CA 1
ATOM 2196 C C . PHE A 1 270 ? 7.834 -14.456 -15.858 1.00 98.62 270 PHE A C 1
ATOM 2198 O O . PHE A 1 270 ? 7.903 -15.501 -15.211 1.00 98.62 270 PHE A O 1
ATOM 2205 N N . GLU A 1 271 ? 6.702 -13.799 -16.071 1.00 98.25 271 GLU A N 1
ATOM 2206 C CA . GLU A 1 271 ? 5.364 -14.292 -15.759 1.00 98.25 271 GLU A CA 1
ATOM 2207 C C . GLU A 1 271 ? 4.399 -13.749 -16.818 1.00 98.25 271 GLU A C 1
ATOM 2209 O O . GLU A 1 271 ? 4.462 -12.572 -17.182 1.00 98.25 271 GLU A O 1
ATOM 2214 N N . ALA A 1 272 ? 3.553 -14.616 -17.371 1.00 98.62 272 ALA A N 1
ATOM 2215 C CA . ALA A 1 272 ? 2.616 -14.253 -18.430 1.00 98.62 272 ALA A CA 1
ATOM 2216 C C . ALA A 1 272 ? 1.189 -14.652 -18.067 1.00 98.62 272 ALA A C 1
ATOM 2218 O O . ALA A 1 272 ? 0.967 -15.778 -17.640 1.00 98.62 272 ALA A O 1
ATOM 2219 N N . ALA A 1 273 ? 0.225 -13.765 -18.302 1.00 98.56 273 ALA A N 1
ATOM 2220 C CA . ALA A 1 273 ? -1.201 -14.058 -18.210 1.00 98.56 273 ALA A CA 1
ATOM 2221 C C . ALA A 1 273 ? -1.766 -14.201 -19.629 1.00 98.56 273 ALA A C 1
ATOM 2223 O O . ALA A 1 273 ? -1.799 -13.227 -20.385 1.00 98.56 273 ALA A O 1
ATOM 2224 N N . VAL A 1 274 ? -2.161 -15.419 -20.003 1.00 98.31 274 VAL A N 1
ATOM 2225 C CA . VAL A 1 274 ? -2.560 -15.795 -21.368 1.00 98.31 274 VAL A CA 1
ATOM 2226 C C . VAL A 1 274 ? -3.993 -16.326 -21.379 1.00 98.31 274 VAL A C 1
ATOM 2228 O O . VAL A 1 274 ? -4.338 -17.192 -20.578 1.00 98.31 274 VAL A O 1
ATOM 2231 N N . GLU A 1 275 ? -4.813 -15.827 -22.299 1.00 97.44 275 GLU A N 1
ATOM 2232 C CA . GLU A 1 275 ? -6.201 -16.255 -22.525 1.00 97.44 275 GLU A CA 1
ATOM 2233 C C . GLU A 1 275 ? -6.262 -17.524 -23.395 1.00 97.44 275 GLU A C 1
ATOM 2235 O O . GLU A 1 275 ? -5.260 -17.951 -23.982 1.00 97.44 275 GLU A O 1
ATOM 2240 N N . GLY A 1 276 ? -7.428 -18.167 -23.505 1.00 96.81 276 GLY A N 1
ATOM 2241 C CA . GLY A 1 276 ? -7.602 -19.436 -24.228 1.00 96.81 276 GLY A CA 1
ATOM 2242 C C . GLY A 1 276 ? -7.318 -19.371 -25.730 1.00 96.81 276 GLY A C 1
ATOM 2243 O O . GLY A 1 276 ? -7.191 -20.409 -26.380 1.00 96.81 276 GLY A O 1
ATOM 2244 N N . ASP A 1 277 ? -7.173 -18.171 -26.290 1.00 97.06 277 ASP A N 1
ATOM 2245 C CA . ASP A 1 277 ? -6.785 -17.940 -27.680 1.00 97.06 277 ASP A CA 1
ATOM 2246 C C . ASP A 1 277 ? -5.266 -17.781 -27.888 1.00 97.06 277 ASP A C 1
ATOM 2248 O O . ASP A 1 277 ? -4.823 -17.478 -28.999 1.00 97.06 277 ASP A O 1
ATOM 2252 N N . GLY A 1 278 ? -4.466 -17.996 -26.837 1.00 97.81 278 GLY A N 1
ATOM 2253 C CA . GLY A 1 278 ? -3.007 -17.941 -26.889 1.00 97.81 278 GLY A CA 1
ATOM 2254 C C . GLY A 1 278 ? -2.425 -16.526 -26.901 1.00 97.81 278 GLY A C 1
ATOM 2255 O O . GLY A 1 278 ? -1.224 -16.380 -27.138 1.00 97.81 278 GLY A O 1
ATOM 2256 N N . ARG A 1 279 ? -3.233 -15.486 -26.662 1.00 98.06 279 ARG A N 1
ATOM 2257 C CA . ARG A 1 279 ? -2.789 -14.089 -26.543 1.00 98.06 279 ARG A CA 1
ATOM 2258 C C . ARG A 1 279 ? -2.858 -13.619 -25.097 1.00 98.06 279 ARG A C 1
ATOM 2260 O O . ARG A 1 279 ? -3.635 -14.127 -24.295 1.00 98.06 279 ARG A O 1
ATOM 2267 N N . GLY A 1 280 ? -2.027 -12.648 -24.740 1.00 97.88 280 GLY A N 1
ATOM 2268 C CA . GLY A 1 280 ? -1.938 -12.231 -23.351 1.00 97.88 280 GLY A CA 1
ATOM 2269 C C . GLY A 1 280 ? -0.967 -11.099 -23.081 1.00 97.88 280 GLY A C 1
ATOM 2270 O O . GLY A 1 280 ? -0.484 -10.417 -23.988 1.00 97.88 280 GLY A O 1
ATOM 2271 N N . PHE A 1 281 ? -0.696 -10.925 -21.797 1.00 98.69 281 PHE A N 1
ATOM 2272 C CA . PHE A 1 281 ? 0.292 -10.011 -21.250 1.00 98.69 281 PHE A CA 1
ATOM 2273 C C . PHE A 1 281 ? 1.481 -10.793 -20.702 1.00 98.69 281 PHE A C 1
ATOM 2275 O O . PHE A 1 281 ? 1.320 -11.897 -20.183 1.00 98.69 281 PHE A O 1
ATOM 2282 N N . VAL A 1 282 ? 2.674 -10.216 -20.808 1.00 98.81 282 VAL A N 1
ATOM 2283 C CA . VAL A 1 282 ? 3.882 -10.764 -20.201 1.00 98.81 282 VAL A CA 1
ATOM 2284 C C . VAL A 1 282 ? 4.706 -9.670 -19.541 1.00 98.81 282 VAL A C 1
ATOM 2286 O O . VAL A 1 282 ? 4.983 -8.629 -20.147 1.00 98.81 282 VAL A O 1
ATOM 2289 N N . GLN A 1 283 ? 5.146 -9.959 -18.319 1.00 98.81 283 GLN A N 1
ATOM 2290 C CA . GLN A 1 283 ? 6.234 -9.256 -17.659 1.00 98.81 283 GLN A CA 1
ATOM 2291 C C . GLN A 1 283 ? 7.484 -10.131 -17.682 1.00 98.81 283 GLN A C 1
ATOM 2293 O O . GLN A 1 283 ? 7.433 -11.329 -17.404 1.00 98.81 283 GLN A O 1
ATOM 2298 N N . PHE A 1 284 ? 8.621 -9.533 -18.014 1.00 98.81 284 PHE A N 1
ATOM 2299 C CA . PHE A 1 284 ? 9.937 -10.162 -17.949 1.00 98.81 284 PHE A CA 1
ATOM 2300 C C . PHE A 1 284 ? 10.948 -9.172 -17.377 1.00 98.81 284 PHE A C 1
ATOM 2302 O O . PHE A 1 284 ? 10.739 -7.965 -17.430 1.00 98.81 284 PHE A O 1
ATOM 2309 N N . SER A 1 285 ? 12.046 -9.650 -16.801 1.00 98.69 285 SER A N 1
ATOM 2310 C CA . SER A 1 285 ? 12.984 -8.764 -16.106 1.00 98.69 285 SER A CA 1
ATOM 2311 C C . SER A 1 285 ? 14.427 -9.230 -16.203 1.00 98.69 285 SER A C 1
ATOM 2313 O O . SER A 1 285 ? 14.717 -10.354 -16.616 1.00 98.69 285 SER A O 1
ATOM 2315 N N . THR A 1 286 ? 15.339 -8.373 -15.748 1.00 98.00 286 THR A N 1
ATOM 2316 C CA . THR A 1 286 ? 16.694 -8.809 -15.413 1.00 98.00 286 THR A CA 1
ATOM 2317 C C . THR A 1 286 ? 16.675 -9.838 -14.264 1.00 98.00 286 THR A C 1
ATOM 2319 O O . THR A 1 286 ? 15.710 -9.880 -13.485 1.00 98.00 286 THR A O 1
ATOM 2322 N N . PRO A 1 287 ? 17.729 -10.669 -14.117 1.00 95.88 287 PRO A N 1
ATOM 2323 C CA . PRO A 1 287 ? 17.763 -11.770 -13.149 1.00 95.88 287 PRO A CA 1
ATOM 2324 C C . PRO A 1 287 ? 17.618 -11.371 -11.676 1.00 95.88 287 PRO A C 1
ATOM 2326 O O . PRO A 1 287 ? 17.230 -12.209 -10.871 1.00 95.88 287 PRO A O 1
ATOM 2329 N N . ASN A 1 288 ? 17.910 -10.115 -11.319 1.00 91.38 288 ASN A N 1
ATOM 2330 C CA . ASN A 1 288 ? 17.840 -9.631 -9.935 1.00 91.38 288 ASN A CA 1
ATOM 2331 C C . ASN A 1 288 ? 16.413 -9.635 -9.363 1.00 91.38 288 ASN A C 1
ATOM 2333 O O . ASN A 1 288 ? 16.247 -9.698 -8.146 1.00 91.38 288 ASN A O 1
ATOM 2337 N N . LEU A 1 289 ? 15.392 -9.551 -10.222 1.00 95.38 289 LEU A N 1
ATOM 2338 C CA . LEU A 1 289 ? 13.989 -9.585 -9.821 1.00 95.38 289 LEU A CA 1
ATOM 2339 C C . LEU A 1 289 ? 13.520 -11.047 -9.778 1.00 95.38 289 LEU A C 1
ATOM 2341 O O . LEU A 1 289 ? 12.911 -11.559 -10.720 1.00 95.38 289 LEU A O 1
ATOM 2345 N N . ILE A 1 290 ? 13.912 -11.746 -8.714 1.00 94.56 290 ILE A N 1
ATOM 2346 C CA . ILE A 1 290 ? 13.795 -13.205 -8.587 1.00 94.56 290 ILE A CA 1
ATOM 2347 C C . ILE A 1 290 ? 12.373 -13.703 -8.298 1.00 94.56 290 ILE A C 1
ATOM 2349 O O . ILE A 1 290 ? 12.036 -14.816 -8.693 1.00 94.56 290 ILE A O 1
ATOM 2353 N N . GLY A 1 291 ? 11.543 -12.904 -7.625 1.00 95.81 291 GLY A N 1
ATOM 2354 C CA . GLY A 1 291 ? 10.223 -13.323 -7.156 1.00 95.81 291 GLY A CA 1
ATOM 2355 C C . GLY A 1 291 ? 9.163 -13.226 -8.243 1.00 95.81 291 GLY A C 1
ATOM 2356 O O . GLY A 1 291 ? 9.135 -12.234 -8.977 1.00 95.81 291 GLY A O 1
ATOM 2357 N N . ARG A 1 292 ? 8.275 -14.223 -8.326 1.00 98.00 292 ARG A N 1
ATOM 2358 C CA . ARG A 1 292 ? 6.991 -14.130 -9.037 1.00 98.00 292 ARG A CA 1
ATOM 2359 C C . ARG A 1 292 ? 5.861 -14.542 -8.115 1.00 98.00 292 ARG A C 1
ATOM 2361 O O . ARG A 1 292 ? 5.987 -15.547 -7.417 1.00 98.00 292 ARG A O 1
ATOM 2368 N N . LYS A 1 293 ? 4.791 -13.756 -8.081 1.00 97.50 293 LYS A N 1
ATOM 2369 C CA . LYS A 1 293 ? 3.649 -13.991 -7.203 1.00 97.50 293 LYS A CA 1
ATOM 2370 C C . LYS A 1 293 ? 2.362 -13.992 -8.006 1.00 97.50 293 LYS A C 1
ATOM 2372 O O . LYS A 1 293 ? 2.171 -13.089 -8.803 1.00 97.50 293 LYS A O 1
ATOM 2377 N N . LEU A 1 294 ? 1.460 -14.912 -7.694 1.00 98.25 294 LEU A N 1
ATOM 2378 C CA . LEU A 1 294 ? 0.062 -14.837 -8.098 1.00 98.25 294 LEU A CA 1
ATOM 2379 C C . LEU A 1 294 ? -0.831 -14.716 -6.861 1.00 98.25 294 LEU A C 1
ATOM 2381 O O . LEU A 1 294 ? -0.814 -15.606 -6.014 1.00 98.25 294 LEU A O 1
ATOM 2385 N N . PHE A 1 295 ? -1.634 -13.659 -6.780 1.00 96.81 295 PHE A N 1
ATOM 2386 C CA . PHE A 1 295 ? -2.761 -13.558 -5.857 1.00 96.81 295 PHE A CA 1
ATOM 2387 C C . PHE A 1 295 ? -4.091 -13.662 -6.606 1.00 96.81 295 PHE A C 1
ATOM 2389 O O . PHE A 1 295 ? -4.284 -13.081 -7.679 1.00 96.81 295 PHE A O 1
ATOM 2396 N N . VAL A 1 296 ? -5.016 -14.418 -6.022 1.00 95.81 296 VAL A N 1
ATOM 2397 C CA . VAL A 1 296 ? -6.360 -14.656 -6.553 1.00 95.81 296 VAL A CA 1
ATOM 2398 C C . VAL A 1 296 ? -7.388 -14.407 -5.462 1.00 95.81 296 VAL A C 1
ATOM 2400 O O . VAL A 1 296 ? -7.147 -14.728 -4.304 1.00 95.81 296 VAL A O 1
ATOM 2403 N N . TRP A 1 297 ? -8.563 -13.903 -5.838 1.00 92.75 297 TRP A N 1
ATOM 2404 C CA . TRP A 1 297 ? -9.670 -13.667 -4.900 1.00 92.75 297 TRP A CA 1
ATOM 2405 C C . TRP A 1 297 ? -10.489 -14.928 -4.590 1.00 92.75 297 TRP A C 1
ATOM 2407 O O . TRP A 1 297 ? -11.166 -14.999 -3.566 1.00 92.75 297 TRP A O 1
ATOM 2417 N N . GLY A 1 298 ? -10.435 -15.923 -5.479 1.00 90.62 298 GLY A N 1
ATOM 2418 C CA . GLY A 1 298 ? -11.344 -17.066 -5.484 1.00 90.62 298 GLY A CA 1
ATOM 2419 C C . GLY A 1 298 ? -12.697 -16.746 -6.131 1.00 90.62 298 GLY A C 1
ATOM 2420 O O . GLY A 1 298 ? -13.206 -15.627 -6.057 1.00 90.62 298 GLY A O 1
ATOM 2421 N N . THR A 1 299 ? -13.280 -17.735 -6.802 1.00 87.62 299 THR A N 1
ATOM 2422 C CA . THR A 1 299 ? -14.528 -17.602 -7.571 1.00 87.62 299 THR A CA 1
ATOM 2423 C C . THR A 1 299 ? -15.717 -18.284 -6.897 1.00 87.62 299 THR A C 1
ATOM 2425 O O . THR A 1 299 ? -16.857 -17.876 -7.130 1.00 87.62 299 THR A O 1
ATOM 2428 N N . GLU A 1 300 ? -15.490 -19.264 -6.015 1.00 86.44 300 GLU A N 1
ATOM 2429 C CA . GLU A 1 300 ? -16.565 -19.990 -5.317 1.00 86.44 300 GLU A CA 1
ATOM 2430 C C . GLU A 1 300 ? -16.976 -19.340 -3.987 1.00 86.44 300 GLU A C 1
ATOM 2432 O O . GLU A 1 300 ? -18.163 -19.360 -3.641 1.00 86.44 300 GLU A O 1
ATOM 2437 N N . SER A 1 301 ? -16.053 -18.696 -3.267 1.00 87.50 301 SER A N 1
ATOM 2438 C CA . SER A 1 301 ? -16.367 -17.982 -2.030 1.00 87.50 301 SER A CA 1
ATOM 2439 C C . SER A 1 301 ? -17.159 -16.706 -2.319 1.00 87.50 301 SER A C 1
ATOM 2441 O O . SER A 1 301 ? -16.878 -15.951 -3.255 1.00 87.50 301 SER A O 1
ATOM 2443 N N . GLN A 1 302 ? -18.186 -16.450 -1.505 1.00 89.44 302 GLN A N 1
ATOM 2444 C CA . GLN A 1 302 ? -18.958 -15.218 -1.629 1.00 89.44 302 GLN A CA 1
ATOM 2445 C C . GLN A 1 302 ? -18.085 -13.994 -1.338 1.00 89.44 302 GLN A C 1
ATOM 2447 O O . GLN A 1 302 ? -18.132 -13.041 -2.113 1.00 89.44 302 GLN A O 1
ATOM 2452 N N . GLY A 1 303 ? -17.249 -14.047 -0.296 1.00 89.81 303 GLY A N 1
ATOM 2453 C CA . GLY A 1 303 ? -16.367 -12.941 0.054 1.00 89.81 303 GLY A CA 1
ATOM 2454 C C . GLY A 1 303 ? -15.304 -12.634 -0.989 1.00 89.81 303 GLY A C 1
ATOM 2455 O O . GLY A 1 303 ? -15.097 -11.463 -1.278 1.00 89.81 303 GLY A O 1
ATOM 2456 N N . GLY A 1 304 ? -14.702 -13.641 -1.629 1.00 90.44 304 GLY A N 1
ATOM 2457 C CA . GLY A 1 304 ? -13.780 -13.426 -2.750 1.00 90.44 304 GLY A CA 1
ATOM 2458 C C . GLY A 1 304 ? -14.444 -12.676 -3.905 1.00 90.44 304 GLY A C 1
ATOM 2459 O O . GLY A 1 304 ? -13.933 -11.666 -4.391 1.00 90.44 304 GLY A O 1
ATOM 2460 N N . ARG A 1 305 ? -15.660 -13.095 -4.284 1.00 90.12 305 ARG A N 1
ATOM 2461 C CA . ARG A 1 305 ? -16.443 -12.393 -5.310 1.00 90.12 305 ARG A CA 1
ATOM 2462 C C . ARG A 1 305 ? -16.849 -10.982 -4.891 1.00 90.12 305 ARG A C 1
ATOM 2464 O O . ARG A 1 305 ? -16.869 -10.095 -5.741 1.00 90.12 305 ARG A O 1
ATOM 2471 N N . THR A 1 306 ? -17.220 -10.782 -3.628 1.00 91.56 306 THR A N 1
ATOM 2472 C CA . THR A 1 306 ? -17.602 -9.466 -3.104 1.00 91.56 306 THR A CA 1
ATOM 2473 C C . THR A 1 306 ? -16.408 -8.527 -3.073 1.00 91.56 306 THR A C 1
ATOM 2475 O O . THR A 1 306 ? -16.534 -7.438 -3.613 1.00 91.56 306 THR A O 1
ATOM 2478 N N . TRP A 1 307 ? -15.247 -8.949 -2.566 1.00 92.06 307 TRP A N 1
ATOM 2479 C CA . TRP A 1 307 ? -14.011 -8.165 -2.634 1.00 92.06 307 TRP A CA 1
ATOM 2480 C C . TRP A 1 307 ? -13.646 -7.789 -4.060 1.00 92.06 307 TRP A C 1
ATOM 2482 O O . TRP A 1 307 ? -13.334 -6.631 -4.327 1.00 92.06 307 TRP A O 1
ATOM 2492 N N . ASN A 1 308 ? -13.735 -8.745 -4.987 1.00 90.38 308 ASN A N 1
ATOM 2493 C CA . ASN A 1 308 ? -13.427 -8.454 -6.371 1.00 90.38 308 ASN A CA 1
ATOM 2494 C C . ASN A 1 308 ? -14.353 -7.357 -6.919 1.00 90.38 308 ASN A C 1
ATOM 2496 O O . ASN A 1 308 ? -13.844 -6.304 -7.274 1.00 90.38 308 ASN A O 1
ATOM 2500 N N . ARG A 1 309 ? -15.685 -7.523 -6.833 1.00 89.31 309 ARG A N 1
ATOM 2501 C CA . ARG A 1 309 ? -16.679 -6.496 -7.230 1.00 89.31 309 ARG A CA 1
ATOM 2502 C C . ARG A 1 309 ? -16.609 -5.196 -6.426 1.00 89.31 309 ARG A C 1
ATOM 2504 O O . ARG A 1 309 ? -17.152 -4.183 -6.842 1.00 89.31 309 ARG A O 1
ATOM 2511 N N . TRP A 1 310 ? -16.046 -5.229 -5.227 1.00 90.00 310 TRP A N 1
ATOM 2512 C CA . TRP A 1 310 ? -15.888 -4.049 -4.383 1.00 90.00 310 TRP A CA 1
ATOM 2513 C C . TRP A 1 310 ? -14.744 -3.160 -4.868 1.00 90.00 310 TRP A C 1
ATOM 2515 O O . TRP A 1 310 ? -14.782 -1.936 -4.704 1.00 90.00 310 TRP A O 1
ATOM 2525 N N . LEU A 1 311 ? -13.722 -3.790 -5.442 1.00 92.31 311 LEU A N 1
ATOM 2526 C CA . LEU A 1 311 ? -12.506 -3.160 -5.937 1.00 92.31 311 LEU A CA 1
ATOM 2527 C C . LEU A 1 311 ? -12.545 -2.940 -7.450 1.00 92.31 311 LEU A C 1
ATOM 2529 O O . LEU A 1 311 ? -11.902 -2.017 -7.948 1.00 92.31 311 LEU A O 1
ATOM 2533 N N . SER A 1 312 ? -13.273 -3.781 -8.177 1.00 88.44 312 SER A N 1
ATOM 2534 C CA . SER A 1 312 ? -13.555 -3.658 -9.599 1.00 88.44 312 SER A CA 1
ATOM 2535 C C . SER A 1 312 ? -14.927 -3.023 -9.815 1.00 88.44 312 SER A C 1
ATOM 2537 O O . SER A 1 312 ? -15.805 -3.086 -8.965 1.00 88.44 312 SER A O 1
ATOM 2539 N N . HIS A 1 313 ? -15.128 -2.382 -10.960 1.00 81.62 313 HIS A N 1
ATOM 2540 C CA . HIS A 1 313 ? -16.460 -1.979 -11.409 1.00 81.62 313 HIS A CA 1
ATOM 2541 C C . HIS A 1 313 ? -16.893 -2.903 -12.559 1.00 81.62 313 HIS A C 1
ATOM 2543 O O . HIS A 1 313 ? -16.059 -3.544 -13.200 1.00 81.62 313 HIS A O 1
ATOM 2549 N N . ASP A 1 314 ? -18.193 -2.934 -12.854 1.00 81.25 314 ASP A N 1
ATOM 2550 C CA . ASP A 1 314 ? -18.772 -3.586 -14.042 1.00 81.25 314 ASP A CA 1
ATOM 2551 C C . ASP A 1 314 ? -18.684 -5.126 -14.036 1.00 81.25 314 ASP A C 1
ATOM 2553 O O . ASP A 1 314 ? -18.618 -5.738 -15.099 1.00 81.25 314 ASP A O 1
ATOM 2557 N N . ASP A 1 315 ? -18.671 -5.756 -12.852 1.00 81.00 315 ASP A N 1
ATOM 2558 C CA . ASP A 1 315 ? -18.577 -7.220 -12.676 1.00 81.00 315 ASP A CA 1
ATOM 2559 C C . ASP A 1 315 ? -17.373 -7.863 -13.396 1.00 81.00 315 ASP A C 1
ATOM 2561 O O . ASP A 1 315 ? -17.388 -9.042 -13.758 1.00 81.00 315 ASP A O 1
ATOM 2565 N N . ARG A 1 316 ? -16.302 -7.087 -13.604 1.00 90.25 316 ARG A N 1
ATOM 2566 C CA . ARG A 1 316 ? -15.044 -7.583 -14.165 1.00 90.25 316 ARG A CA 1
ATOM 2567 C C . ARG A 1 316 ? -14.166 -8.155 -13.066 1.00 90.25 316 ARG A C 1
ATOM 2569 O O . ARG A 1 316 ? -14.021 -7.546 -12.011 1.00 90.25 316 ARG A O 1
ATOM 2576 N N . TYR A 1 317 ? -13.537 -9.289 -13.350 1.00 92.38 317 TYR A N 1
ATOM 2577 C CA . TYR A 1 317 ? -12.637 -9.958 -12.422 1.00 92.38 317 TYR A CA 1
ATOM 2578 C C . TYR A 1 317 ? -11.181 -9.743 -12.815 1.00 92.38 317 TYR A C 1
ATOM 2580 O O . TYR A 1 317 ? -10.844 -9.615 -13.991 1.00 92.38 317 TYR A O 1
ATOM 2588 N N . TYR A 1 318 ? -10.313 -9.721 -11.812 1.00 96.50 318 TYR A N 1
ATOM 2589 C CA . TYR A 1 318 ? -8.874 -9.600 -11.995 1.00 96.50 318 TYR A CA 1
ATOM 2590 C C . TYR A 1 318 ? -8.141 -10.497 -11.007 1.00 96.50 318 TYR A C 1
ATOM 2592 O O . TYR A 1 318 ? -8.669 -10.831 -9.943 1.00 96.50 318 TYR A O 1
ATOM 2600 N N . ALA A 1 319 ? -6.922 -10.856 -11.378 1.00 97.44 319 ALA A N 1
ATOM 2601 C CA . ALA A 1 319 ? -5.933 -11.468 -10.509 1.00 97.44 319 ALA A CA 1
ATOM 2602 C C . ALA A 1 319 ? -4.688 -10.580 -10.476 1.00 97.44 319 ALA A C 1
ATOM 2604 O O . ALA A 1 319 ? -4.526 -9.697 -11.322 1.00 97.44 319 ALA A O 1
ATOM 2605 N N . GLU A 1 320 ? -3.809 -10.807 -9.510 1.00 98.19 320 GLU A N 1
ATOM 2606 C CA . GLU A 1 320 ? -2.575 -10.040 -9.381 1.00 98.19 320 GLU A CA 1
ATOM 2607 C C . GLU A 1 320 ? -1.366 -10.931 -9.629 1.00 98.19 320 GLU A C 1
ATOM 2609 O O . GLU A 1 320 ? -1.086 -11.839 -8.851 1.00 98.19 320 GLU A O 1
ATOM 2614 N N . THR A 1 321 ? -0.634 -10.648 -10.700 1.00 98.38 321 THR A N 1
ATOM 2615 C CA . THR A 1 321 ? 0.724 -11.166 -10.917 1.00 98.38 321 THR A CA 1
ATOM 2616 C C . THR A 1 321 ? 1.724 -10.158 -10.363 1.00 98.38 321 THR A C 1
ATOM 2618 O O . THR A 1 321 ? 1.498 -8.960 -10.501 1.00 98.38 321 THR A O 1
ATOM 2621 N N . GLN A 1 322 ? 2.825 -10.566 -9.739 1.00 98.31 322 GLN A N 1
ATOM 2622 C CA . GLN A 1 322 ? 3.771 -9.620 -9.133 1.00 98.31 322 GLN A CA 1
ATOM 2623 C C . GLN A 1 322 ? 5.217 -10.049 -9.349 1.00 98.31 322 GLN A C 1
ATOM 2625 O O . GLN A 1 322 ? 5.540 -11.224 -9.211 1.00 98.31 322 GLN A O 1
ATOM 2630 N N . ALA A 1 323 ? 6.108 -9.096 -9.621 1.00 98.38 323 ALA A N 1
ATOM 2631 C CA . ALA A 1 323 ? 7.540 -9.352 -9.770 1.00 98.38 323 ALA A CA 1
ATOM 2632 C C . ALA A 1 323 ? 8.347 -8.597 -8.708 1.00 98.38 323 ALA A C 1
ATOM 2634 O O . ALA A 1 323 ? 8.188 -7.388 -8.560 1.00 98.38 323 ALA A O 1
ATOM 2635 N N . GLY A 1 324 ? 9.216 -9.289 -7.967 1.00 96.94 324 GLY A N 1
ATOM 2636 C CA . GLY A 1 324 ? 9.893 -8.701 -6.806 1.00 96.94 324 GLY A CA 1
ATOM 2637 C C . GLY A 1 324 ? 11.351 -9.109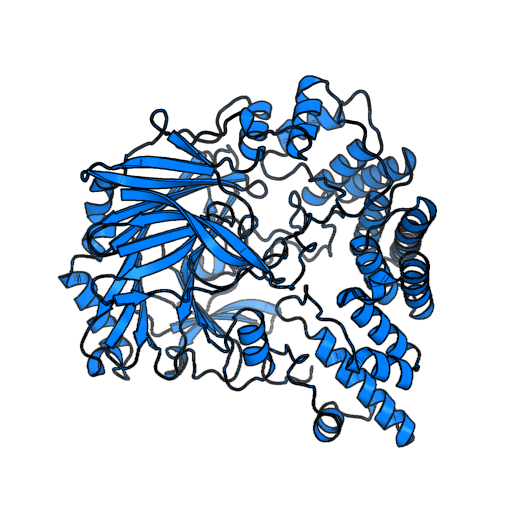 -6.618 1.00 96.94 324 GLY A C 1
ATOM 2638 O O . GLY A 1 324 ? 11.851 -10.041 -7.246 1.00 96.94 324 GLY A O 1
ATOM 2639 N N . LEU A 1 325 ? 12.049 -8.398 -5.728 1.00 94.94 325 LEU A N 1
ATOM 2640 C CA . LEU A 1 325 ? 13.461 -8.653 -5.376 1.00 94.94 325 LEU A CA 1
ATOM 2641 C C . LEU A 1 325 ? 13.660 -9.853 -4.430 1.00 94.94 325 LEU A C 1
ATOM 2643 O O . LEU A 1 325 ? 14.796 -10.176 -4.083 1.00 94.94 325 LEU A O 1
ATOM 2647 N N . LEU A 1 326 ? 12.568 -10.450 -3.954 1.00 93.00 326 LEU A N 1
ATOM 2648 C CA . LEU A 1 326 ? 12.522 -11.383 -2.828 1.00 93.00 326 LEU A CA 1
ATOM 2649 C C . LEU A 1 326 ? 11.761 -12.650 -3.216 1.00 93.00 326 LEU A C 1
ATOM 2651 O O . LEU A 1 326 ? 10.964 -12.620 -4.153 1.00 93.00 326 LEU A O 1
ATOM 2655 N N . HIS A 1 327 ? 11.960 -13.738 -2.472 1.00 92.19 327 HIS A N 1
ATOM 2656 C CA . HIS A 1 327 ? 11.227 -14.984 -2.707 1.00 92.19 327 HIS A CA 1
ATOM 2657 C C . HIS A 1 327 ? 9.748 -14.849 -2.336 1.00 92.19 327 HIS A C 1
ATOM 2659 O O . HIS A 1 327 ? 8.886 -15.388 -3.026 1.00 92.19 327 HIS A O 1
ATOM 2665 N N . SER A 1 328 ? 9.446 -14.082 -1.286 1.00 91.75 328 SER A N 1
ATOM 2666 C CA . SER A 1 328 ? 8.082 -13.800 -0.850 1.00 91.75 328 SER A CA 1
ATOM 2667 C C . SER A 1 328 ? 7.887 -12.377 -0.344 1.00 91.75 328 SER A C 1
ATOM 2669 O O . SER A 1 328 ? 8.832 -11.613 -0.133 1.00 91.75 328 SER A O 1
ATOM 2671 N N . GLN A 1 329 ? 6.626 -12.029 -0.088 1.00 89.69 329 GLN A N 1
ATOM 2672 C CA . GLN A 1 329 ? 6.268 -10.789 0.595 1.00 89.69 329 GLN A CA 1
ATOM 2673 C C . GLN A 1 329 ? 6.451 -10.850 2.117 1.00 89.69 329 GLN A C 1
ATOM 2675 O O . GLN A 1 329 ? 6.112 -9.889 2.795 1.00 89.69 329 GLN A O 1
ATOM 2680 N N . MET A 1 330 ? 7.010 -11.935 2.659 1.00 87.12 330 MET A N 1
ATOM 2681 C CA . MET A 1 330 ? 7.327 -12.049 4.085 1.00 87.12 330 MET A CA 1
ATOM 2682 C C . MET A 1 330 ? 8.758 -11.606 4.402 1.00 87.12 330 MET A C 1
ATOM 2684 O O . MET A 1 330 ? 9.176 -11.670 5.554 1.00 87.12 330 MET A O 1
ATOM 2688 N N . GLU A 1 331 ? 9.526 -11.182 3.401 1.00 88.88 331 GLU A N 1
ATOM 2689 C CA . GLU A 1 331 ? 10.950 -10.882 3.524 1.00 88.88 331 GLU A CA 1
ATOM 2690 C C . GLU A 1 331 ? 11.249 -9.389 3.359 1.00 88.88 331 GLU A C 1
ATOM 2692 O O . GLU A 1 331 ? 10.491 -8.636 2.751 1.00 88.88 331 GLU A O 1
ATOM 2697 N N . HIS A 1 332 ? 12.416 -8.974 3.851 1.00 90.50 332 HIS A N 1
ATOM 2698 C CA . HIS A 1 332 ? 13.095 -7.778 3.361 1.00 90.50 332 HIS A CA 1
ATOM 2699 C C . HIS A 1 332 ? 14.574 -8.076 3.137 1.00 90.50 332 HIS A C 1
ATOM 2701 O O . HIS A 1 332 ? 15.202 -8.771 3.934 1.00 90.50 332 HIS A O 1
ATOM 2707 N N . ARG A 1 333 ? 15.172 -7.472 2.112 1.00 88.38 333 ARG A N 1
ATOM 2708 C CA . ARG A 1 333 ? 16.605 -7.611 1.848 1.00 88.38 333 ARG A CA 1
ATOM 2709 C C . ARG A 1 333 ? 17.373 -6.524 2.606 1.00 88.38 333 ARG A C 1
ATOM 2711 O O . ARG A 1 333 ? 17.017 -5.353 2.475 1.00 88.38 333 ARG A O 1
ATOM 2718 N N . PRO A 1 334 ? 18.426 -6.847 3.374 1.00 90.88 334 PRO A N 1
ATOM 2719 C CA . PRO A 1 334 ? 19.299 -5.824 3.934 1.00 90.88 334 PRO A CA 1
ATOM 2720 C C . PRO A 1 334 ? 19.955 -5.008 2.827 1.00 90.88 334 PRO A C 1
ATOM 2722 O O . PRO A 1 334 ? 20.422 -5.557 1.829 1.00 90.88 334 PRO A O 1
ATOM 2725 N N . MET A 1 335 ? 20.033 -3.703 3.037 1.00 94.00 335 MET A N 1
ATOM 2726 C CA . MET A 1 335 ? 20.624 -2.757 2.108 1.00 94.00 335 MET A CA 1
ATOM 2727 C C . MET A 1 335 ? 21.649 -1.910 2.853 1.00 94.00 335 MET A C 1
ATOM 2729 O O . MET A 1 335 ? 21.332 -1.266 3.855 1.00 94.00 335 MET A O 1
ATOM 2733 N N . ALA A 1 336 ? 22.895 -1.930 2.384 1.00 96.69 336 ALA A N 1
ATOM 2734 C CA . ALA A 1 336 ? 23.971 -1.159 2.996 1.00 96.69 336 ALA A CA 1
ATOM 2735 C C . ALA A 1 336 ? 23.717 0.353 2.867 1.00 96.69 336 ALA A C 1
ATOM 2737 O O . ALA A 1 336 ? 22.976 0.799 1.986 1.00 96.69 336 ALA A O 1
ATOM 2738 N N . GLY A 1 337 ? 24.346 1.143 3.736 1.00 95.88 337 GLY A N 1
ATOM 2739 C CA . GLY A 1 337 ? 24.402 2.594 3.564 1.00 95.88 337 GLY A CA 1
ATOM 2740 C C . GLY A 1 337 ? 25.120 2.979 2.272 1.00 95.88 337 GLY A C 1
ATOM 2741 O O . GLY A 1 337 ? 25.987 2.234 1.808 1.00 95.88 337 GLY A O 1
ATOM 2742 N N . LYS A 1 338 ? 24.748 4.122 1.690 1.00 95.25 338 LYS A N 1
ATOM 2743 C CA . LYS A 1 338 ? 25.335 4.666 0.451 1.00 95.25 338 LYS A CA 1
ATOM 2744 C C . LYS A 1 338 ? 25.385 3.641 -0.690 1.00 95.25 338 LYS A C 1
ATOM 2746 O O . LYS A 1 338 ? 26.376 3.537 -1.413 1.00 95.25 338 LYS A O 1
ATOM 2751 N N . SER A 1 339 ? 24.325 2.849 -0.823 1.00 96.44 339 SER A N 1
ATOM 2752 C CA . SER A 1 339 ? 24.207 1.816 -1.854 1.00 96.44 339 SER A CA 1
ATOM 2753 C C . SER A 1 339 ? 22.940 2.004 -2.676 1.00 96.44 339 SER A C 1
ATOM 2755 O O . SER A 1 339 ? 22.023 2.718 -2.271 1.00 96.44 339 SER A O 1
ATOM 2757 N N . LEU A 1 340 ? 22.890 1.356 -3.837 1.00 95.31 340 LEU A N 1
ATOM 2758 C CA . LEU A 1 340 ? 21.718 1.336 -4.698 1.00 95.31 340 LEU A CA 1
ATOM 2759 C C . LEU A 1 340 ? 21.491 -0.061 -5.265 1.00 95.31 340 LEU A C 1
ATOM 2761 O O . LEU A 1 340 ? 22.439 -0.825 -5.465 1.00 95.31 340 LEU A O 1
ATOM 2765 N N . TYR A 1 341 ? 20.233 -0.357 -5.564 1.00 96.00 341 TYR A N 1
ATOM 2766 C CA . TYR A 1 341 ? 19.834 -1.475 -6.402 1.00 96.00 341 TYR A CA 1
ATOM 2767 C C . TYR A 1 341 ? 19.136 -0.957 -7.646 1.00 96.00 341 TYR A C 1
ATOM 2769 O O . TYR A 1 341 ? 18.342 -0.022 -7.579 1.00 96.00 341 TYR A O 1
ATOM 2777 N N . GLU A 1 342 ? 19.438 -1.588 -8.774 1.00 95.31 342 GLU A N 1
ATOM 2778 C CA . GLU A 1 342 ? 18.837 -1.267 -10.057 1.00 95.31 342 GLU A CA 1
ATOM 2779 C C . GLU A 1 342 ? 18.529 -2.546 -10.834 1.00 95.31 342 GLU A C 1
ATOM 2781 O O . GLU A 1 342 ? 19.277 -3.532 -10.793 1.00 95.31 342 GLU A O 1
ATOM 2786 N N . TRP A 1 343 ? 17.398 -2.532 -11.528 1.00 97.06 343 TRP A N 1
ATOM 2787 C CA . TRP A 1 343 ? 16.976 -3.590 -12.435 1.00 97.06 343 TRP A CA 1
ATOM 2788 C C . TRP A 1 343 ? 16.104 -3.006 -13.547 1.00 97.06 343 TRP A C 1
ATOM 2790 O O . TRP A 1 343 ? 15.651 -1.863 -13.482 1.00 97.06 343 TRP A O 1
ATOM 2800 N N . THR A 1 344 ? 15.902 -3.795 -14.602 1.00 98.19 344 THR A N 1
ATOM 2801 C CA . THR A 1 344 ? 15.032 -3.424 -15.721 1.00 98.19 344 THR A CA 1
ATOM 2802 C C . THR A 1 344 ? 13.958 -4.484 -15.908 1.00 98.19 344 THR A C 1
ATOM 2804 O O . THR A 1 344 ? 14.229 -5.685 -15.860 1.00 98.19 344 THR A O 1
ATOM 2807 N N . GLU A 1 345 ? 12.742 -4.018 -16.131 1.00 98.75 345 GLU A N 1
ATOM 2808 C CA . GLU A 1 345 ? 11.545 -4.794 -16.407 1.00 98.75 345 GLU A CA 1
ATOM 2809 C C . GLU A 1 345 ? 11.041 -4.460 -17.812 1.00 98.75 345 GLU A C 1
ATOM 2811 O O . GLU A 1 345 ? 11.194 -3.337 -18.296 1.00 98.75 345 GLU A O 1
ATOM 2816 N N . GLY A 1 346 ? 10.455 -5.446 -18.476 1.00 98.81 346 GLY A N 1
ATOM 2817 C CA . GLY A 1 346 ? 9.818 -5.325 -19.774 1.00 98.81 346 GLY A CA 1
ATOM 2818 C C . GLY A 1 346 ? 8.375 -5.798 -19.694 1.00 98.81 346 GLY A C 1
ATOM 2819 O O . GLY A 1 346 ? 8.090 -6.849 -19.121 1.00 98.81 346 GLY A O 1
ATOM 2820 N N . TYR A 1 347 ? 7.485 -5.014 -20.290 1.00 98.88 347 TYR A N 1
ATOM 2821 C CA . TYR A 1 347 ? 6.046 -5.241 -20.327 1.00 98.88 347 TYR A CA 1
ATOM 2822 C C . TYR A 1 347 ? 5.605 -5.264 -21.786 1.00 98.88 347 TYR A C 1
ATOM 2824 O O . TYR A 1 347 ? 5.876 -4.317 -22.531 1.00 98.88 347 TYR A O 1
ATOM 2832 N N . ALA A 1 348 ? 4.969 -6.350 -22.217 1.00 98.81 348 ALA A N 1
ATOM 2833 C CA . ALA A 1 348 ? 4.595 -6.527 -23.616 1.00 98.81 348 ALA A CA 1
ATOM 2834 C C . ALA A 1 348 ? 3.386 -7.451 -23.786 1.00 98.81 348 ALA A C 1
ATOM 2836 O O . ALA A 1 348 ? 2.942 -8.124 -22.853 1.00 98.81 348 ALA A O 1
ATOM 2837 N N . ALA A 1 349 ? 2.872 -7.499 -25.014 1.00 98.50 349 ALA A N 1
ATOM 2838 C CA . ALA A 1 349 ? 1.965 -8.557 -25.428 1.00 98.50 349 ALA A CA 1
ATOM 2839 C C . ALA A 1 349 ? 2.747 -9.862 -25.648 1.00 98.50 349 ALA A C 1
ATOM 2841 O O . ALA A 1 349 ? 3.892 -9.846 -26.105 1.00 98.50 349 ALA A O 1
ATOM 2842 N N . ILE A 1 350 ? 2.103 -10.995 -25.383 1.00 98.25 350 ILE A N 1
ATOM 2843 C CA . ILE A 1 350 ? 2.565 -12.316 -25.818 1.00 98.25 350 ILE A CA 1
ATOM 2844 C C . ILE A 1 350 ? 1.492 -12.956 -26.698 1.00 98.25 350 ILE A C 1
ATOM 2846 O O . ILE A 1 350 ? 0.299 -12.820 -26.432 1.00 98.25 350 ILE A O 1
ATOM 2850 N N . SER A 1 351 ? 1.919 -13.639 -27.758 1.00 97.81 351 SER A N 1
ATOM 2851 C CA . SER A 1 351 ? 1.051 -14.425 -28.631 1.00 97.81 351 SER A CA 1
ATOM 2852 C C . SER A 1 351 ? 1.778 -15.691 -29.075 1.00 97.81 351 SER A C 1
ATOM 2854 O O . SER A 1 351 ? 2.958 -15.644 -29.428 1.00 97.81 351 SER A O 1
ATOM 2856 N N . GLY A 1 352 ? 1.083 -16.825 -29.048 1.00 97.62 352 GLY A N 1
ATOM 2857 C CA . GLY A 1 352 ? 1.612 -18.109 -29.495 1.00 97.62 352 GLY A CA 1
ATOM 2858 C C . GLY A 1 352 ? 0.510 -19.130 -29.749 1.00 97.62 352 GLY A C 1
ATOM 2859 O O . GLY A 1 352 ? -0.675 -18.807 -29.720 1.00 97.62 352 GLY A O 1
ATOM 2860 N N . ASP A 1 353 ? 0.905 -20.376 -30.012 1.00 98.38 353 ASP A N 1
ATOM 2861 C CA . ASP A 1 353 ? -0.050 -21.471 -30.177 1.00 98.38 353 ASP A CA 1
ATOM 2862 C C . ASP A 1 353 ? -0.833 -21.708 -28.868 1.00 98.38 353 ASP A C 1
ATOM 2864 O O . ASP A 1 353 ? -0.209 -21.965 -27.828 1.00 98.38 353 ASP A O 1
ATOM 2868 N N . PRO A 1 354 ? -2.180 -21.660 -28.893 1.00 98.25 354 PRO A N 1
ATOM 2869 C CA . PRO A 1 354 ? -2.984 -21.825 -27.686 1.00 98.25 354 PRO A CA 1
ATOM 2870 C C . PRO A 1 354 ? -2.793 -23.190 -27.028 1.00 98.25 354 PRO A C 1
ATOM 2872 O O . PRO A 1 354 ? -2.749 -23.276 -25.807 1.00 98.25 354 PRO A O 1
ATOM 2875 N N . GLY A 1 355 ? -2.634 -24.261 -27.811 1.00 98.12 355 GLY A N 1
ATOM 2876 C CA . GLY A 1 355 ? -2.448 -25.613 -27.286 1.00 98.12 355 GLY A CA 1
ATOM 2877 C C . GLY A 1 355 ? -1.114 -25.791 -26.561 1.00 98.12 355 GLY A C 1
ATOM 2878 O O . GLY A 1 355 ? -1.043 -26.533 -25.582 1.00 98.12 355 GLY A O 1
ATOM 2879 N N . LEU A 1 356 ? -0.066 -25.092 -27.003 1.00 98.56 356 LEU A N 1
ATOM 2880 C CA . LEU A 1 356 ? 1.239 -25.097 -26.341 1.00 98.56 356 LEU A CA 1
ATOM 2881 C C . LEU A 1 356 ? 1.265 -24.200 -25.096 1.00 98.56 356 LEU A C 1
ATOM 2883 O O . LEU A 1 356 ? 1.784 -24.622 -24.065 1.00 98.56 356 LEU A O 1
ATOM 2887 N N . LEU A 1 357 ? 0.663 -23.008 -25.147 1.00 98.19 357 LEU A N 1
ATOM 2888 C CA . LEU A 1 357 ? 0.562 -22.117 -23.979 1.00 98.19 357 LEU A CA 1
ATOM 2889 C C . LEU A 1 357 ? -0.389 -22.673 -22.903 1.00 98.19 357 LEU A C 1
ATOM 2891 O O . LEU A 1 357 ? -0.141 -22.506 -21.710 1.00 98.19 357 LEU A O 1
ATOM 2895 N N . HIS A 1 358 ? -1.419 -23.424 -23.299 1.00 97.62 358 HIS A N 1
ATOM 2896 C CA . HIS A 1 358 ? -2.339 -24.145 -22.406 1.00 97.62 358 HIS A CA 1
ATOM 2897 C C . HIS A 1 358 ? -1.986 -25.627 -22.222 1.00 97.62 358 HIS A C 1
ATOM 2899 O O . HIS A 1 358 ? -2.809 -26.409 -21.747 1.00 97.62 358 HIS A O 1
ATOM 2905 N N . ASN A 1 359 ? -0.748 -26.032 -22.535 1.00 97.31 359 ASN A N 1
ATOM 2906 C CA . ASN A 1 359 ? -0.303 -27.409 -22.317 1.00 97.31 359 ASN A CA 1
ATOM 2907 C C . ASN A 1 359 ? -0.432 -27.787 -20.824 1.00 97.31 359 ASN A C 1
ATOM 2909 O O . ASN A 1 359 ? 0.112 -27.064 -19.985 1.00 97.31 359 ASN A O 1
ATOM 2913 N N . PRO A 1 360 ? -1.118 -28.889 -20.462 1.00 94.56 360 PRO A N 1
ATOM 2914 C CA . PRO A 1 360 ? -1.287 -29.293 -19.065 1.00 94.56 360 PRO A CA 1
ATOM 2915 C C . PRO A 1 360 ? 0.034 -29.424 -18.296 1.00 94.56 360 PRO A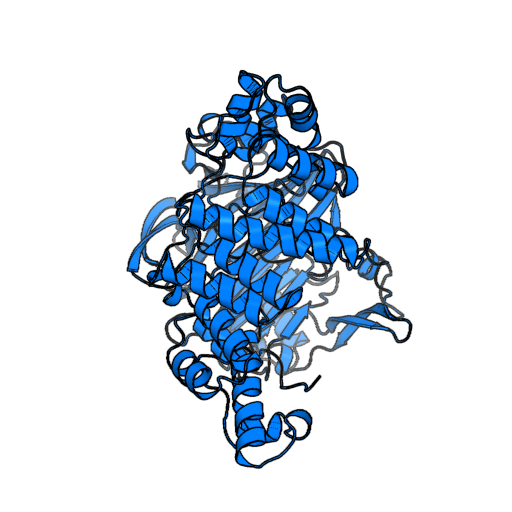 C 1
ATOM 2917 O O . PRO A 1 360 ? 0.077 -29.137 -17.105 1.00 94.56 360 PRO A O 1
ATOM 2920 N N . ASP A 1 361 ? 1.121 -29.783 -18.982 1.00 95.69 361 ASP A N 1
ATOM 2921 C CA . ASP A 1 361 ? 2.467 -29.755 -18.423 1.00 95.69 361 ASP A CA 1
ATOM 2922 C C . ASP A 1 361 ? 3.007 -28.315 -18.403 1.00 95.69 361 ASP A C 1
ATOM 2924 O O . ASP A 1 361 ? 3.385 -27.746 -19.436 1.00 95.69 361 ASP A O 1
ATOM 2928 N N . ILE A 1 362 ? 3.058 -27.721 -17.207 1.00 94.94 362 ILE A N 1
ATOM 2929 C CA . ILE A 1 362 ? 3.575 -26.362 -17.002 1.00 94.94 362 ILE A CA 1
ATOM 2930 C C . ILE A 1 362 ? 5.019 -26.203 -17.485 1.00 94.94 362 ILE A C 1
ATOM 2932 O O . ILE A 1 362 ? 5.388 -25.122 -17.951 1.00 94.94 362 ILE A O 1
ATOM 2936 N N . ARG A 1 363 ? 5.843 -27.257 -17.447 1.00 96.38 363 ARG A N 1
ATOM 2937 C CA . ARG A 1 363 ? 7.218 -27.178 -17.943 1.00 96.38 363 ARG A CA 1
ATOM 2938 C C . ARG A 1 363 ? 7.226 -26.932 -19.445 1.00 96.38 363 ARG A C 1
ATOM 2940 O O . ARG A 1 363 ? 7.911 -26.030 -19.909 1.00 96.38 363 ARG A O 1
ATOM 2947 N N . GLN A 1 364 ? 6.400 -27.661 -20.191 1.00 98.06 364 GLN A N 1
ATOM 2948 C CA . GLN A 1 364 ? 6.285 -27.476 -21.639 1.00 98.06 364 GLN A CA 1
ATOM 2949 C C . GLN A 1 364 ? 5.694 -26.105 -21.992 1.00 98.06 364 GLN A C 1
ATOM 2951 O O . GLN A 1 364 ? 6.191 -25.441 -22.901 1.00 98.06 364 GLN A O 1
ATOM 2956 N N . ALA A 1 365 ? 4.671 -25.653 -21.257 1.00 98.25 365 ALA A N 1
ATOM 2957 C CA . ALA A 1 365 ? 4.064 -24.340 -21.482 1.00 98.25 365 ALA A CA 1
ATOM 2958 C C . ALA A 1 365 ? 5.048 -23.190 -21.197 1.00 98.25 365 ALA A C 1
ATOM 2960 O O . ALA A 1 365 ? 5.184 -22.267 -22.002 1.00 98.25 365 ALA A O 1
ATOM 2961 N N . SER A 1 366 ? 5.775 -23.266 -20.078 1.00 98.06 366 SER A N 1
ATOM 2962 C CA . SER A 1 366 ? 6.770 -22.257 -19.694 1.00 98.06 366 SER A CA 1
ATOM 2963 C C . SER A 1 366 ? 8.002 -22.270 -20.599 1.00 98.06 366 SER A C 1
ATOM 2965 O O . SER A 1 366 ? 8.473 -21.203 -20.971 1.00 98.06 366 SER A O 1
ATOM 2967 N N . GLU A 1 367 ? 8.491 -23.434 -21.037 1.00 98.44 367 GLU A N 1
ATOM 2968 C CA . GLU A 1 367 ? 9.550 -23.532 -22.054 1.00 98.44 367 GLU A CA 1
ATOM 2969 C C . GLU A 1 367 ? 9.119 -22.933 -23.393 1.00 98.44 367 GLU A C 1
ATOM 2971 O O . GLU A 1 367 ? 9.897 -22.233 -24.039 1.00 98.44 367 GLU A O 1
ATOM 2976 N N . TYR A 1 368 ? 7.876 -23.167 -23.816 1.00 98.75 368 TYR A N 1
ATOM 2977 C CA . TYR A 1 368 ? 7.355 -22.570 -25.040 1.00 98.75 368 TYR A CA 1
ATOM 2978 C C . TYR A 1 368 ? 7.260 -21.040 -24.936 1.00 98.75 368 TYR A C 1
ATOM 2980 O O . TYR A 1 368 ? 7.749 -20.341 -25.826 1.00 98.75 368 TYR A O 1
ATOM 2988 N N . ALA A 1 369 ? 6.718 -20.514 -23.834 1.00 98.62 369 ALA A N 1
ATOM 2989 C CA . ALA A 1 369 ? 6.670 -19.075 -23.580 1.00 98.62 369 ALA A CA 1
ATOM 2990 C C . ALA A 1 369 ? 8.079 -18.453 -23.507 1.00 98.62 369 ALA A C 1
ATOM 2992 O O . ALA A 1 369 ? 8.349 -17.444 -24.158 1.00 98.62 369 ALA A O 1
ATOM 2993 N N . GLU A 1 370 ? 9.012 -19.089 -22.797 1.00 98.56 370 GLU A N 1
ATOM 2994 C CA . GLU A 1 370 ? 10.407 -18.645 -22.702 1.00 98.56 370 GLU A CA 1
ATOM 2995 C C . GLU A 1 370 ? 11.095 -18.625 -24.076 1.00 98.56 370 GLU A C 1
ATOM 2997 O O . GLU A 1 370 ? 11.840 -17.693 -24.387 1.00 98.56 370 GLU A O 1
ATOM 3002 N N . ASN A 1 371 ? 10.797 -19.598 -24.943 1.00 98.62 371 ASN A N 1
ATOM 3003 C CA . ASN A 1 371 ? 11.287 -19.624 -26.320 1.00 98.62 371 ASN A CA 1
ATOM 3004 C C . ASN A 1 371 ? 10.725 -18.467 -27.161 1.00 98.62 371 ASN A C 1
ATOM 3006 O O . ASN A 1 371 ? 11.491 -17.850 -27.903 1.00 98.62 371 ASN A O 1
ATOM 3010 N N . ILE A 1 372 ? 9.435 -18.123 -27.032 1.00 98.56 372 ILE A N 1
ATOM 3011 C CA . ILE A 1 372 ? 8.845 -16.944 -27.700 1.00 98.56 372 ILE A CA 1
ATOM 3012 C C . ILE A 1 372 ? 9.609 -15.675 -27.299 1.00 98.56 372 ILE A C 1
ATOM 3014 O O . ILE A 1 372 ? 10.028 -14.894 -28.159 1.00 98.56 372 ILE A O 1
ATOM 3018 N N . LEU A 1 373 ? 9.838 -15.483 -25.998 1.00 98.62 373 LEU A N 1
ATOM 3019 C CA . LEU A 1 373 ? 10.532 -14.310 -25.456 1.00 98.62 373 LEU A CA 1
ATOM 3020 C C . LEU A 1 373 ? 12.014 -14.270 -25.859 1.00 98.62 373 LEU A C 1
ATOM 3022 O O . LEU A 1 373 ? 12.551 -13.206 -26.172 1.00 98.62 373 LEU A O 1
ATOM 3026 N N . THR A 1 374 ? 12.670 -15.428 -25.906 1.00 98.25 374 THR A N 1
ATOM 3027 C CA . THR A 1 374 ? 14.072 -15.555 -26.326 1.00 98.25 374 THR A CA 1
ATOM 3028 C C . THR A 1 374 ? 14.237 -15.235 -27.808 1.00 98.25 374 THR A C 1
ATOM 3030 O O . THR A 1 374 ? 15.067 -14.403 -28.170 1.00 98.25 374 THR A O 1
ATOM 3033 N N . LEU A 1 375 ? 13.423 -15.847 -28.673 1.00 98.06 375 LEU A N 1
ATOM 3034 C CA . LEU A 1 375 ? 13.490 -15.652 -30.124 1.00 98.06 375 LEU A CA 1
ATOM 3035 C C . LEU A 1 375 ? 13.098 -14.233 -30.550 1.00 98.06 375 LEU A C 1
ATOM 3037 O O . LEU A 1 375 ? 13.626 -13.731 -31.539 1.00 98.06 375 LEU A O 1
ATOM 3041 N N . SER A 1 376 ? 12.220 -13.570 -29.792 1.00 97.50 376 SER A N 1
ATOM 3042 C CA . SER A 1 376 ? 11.896 -12.151 -29.993 1.00 97.50 376 SER A CA 1
ATOM 3043 C C . SER A 1 376 ? 12.906 -11.188 -29.347 1.00 97.50 376 SER A C 1
ATOM 3045 O O . SER A 1 376 ? 12.750 -9.974 -29.445 1.00 97.50 376 SER A O 1
ATOM 3047 N N . GLY A 1 377 ? 13.968 -11.698 -28.710 1.00 98.25 377 GLY A N 1
ATOM 3048 C CA . GLY A 1 377 ? 15.047 -10.887 -28.143 1.00 98.25 377 GLY A CA 1
ATOM 3049 C C . GLY A 1 377 ? 14.655 -10.086 -26.897 1.00 98.25 377 GLY A C 1
ATOM 3050 O O . GLY A 1 377 ? 15.326 -9.101 -26.582 1.00 98.25 377 GLY A O 1
ATOM 3051 N N . ARG A 1 378 ? 13.589 -10.481 -26.188 1.00 98.25 378 ARG A N 1
ATOM 3052 C CA . ARG A 1 378 ? 13.055 -9.784 -25.000 1.00 98.25 378 ARG A CA 1
ATOM 3053 C C . ARG A 1 378 ? 14.030 -9.854 -23.827 1.00 98.25 378 ARG A C 1
ATOM 3055 O O . ARG A 1 378 ? 14.351 -8.828 -23.237 1.00 98.25 378 ARG A O 1
ATOM 3062 N N . PHE A 1 379 ? 14.578 -11.037 -23.543 1.00 98.19 379 PHE A N 1
ATOM 3063 C CA . PHE A 1 379 ? 15.583 -11.193 -22.484 1.00 98.19 379 PHE A CA 1
ATOM 3064 C C . PHE A 1 379 ? 16.888 -10.472 -22.819 1.00 98.19 379 PHE A C 1
ATOM 3066 O O . PHE A 1 379 ? 17.467 -9.814 -21.962 1.00 98.19 379 PHE A O 1
ATOM 3073 N N . ASP A 1 380 ? 17.328 -10.526 -24.077 1.00 98.19 380 ASP A N 1
ATOM 3074 C CA . ASP A 1 380 ? 18.489 -9.754 -24.525 1.00 98.19 380 ASP A CA 1
ATOM 3075 C C . ASP A 1 380 ? 18.244 -8.237 -24.417 1.00 98.19 380 ASP A C 1
ATOM 3077 O O . ASP A 1 380 ? 19.143 -7.484 -24.043 1.00 98.19 380 ASP A O 1
ATOM 3081 N N . LEU A 1 381 ? 17.009 -7.781 -24.667 1.00 98.31 381 LEU A N 1
ATOM 3082 C CA . LEU A 1 381 ? 16.632 -6.380 -24.498 1.00 98.31 381 LEU A CA 1
ATOM 3083 C C . LEU A 1 381 ? 16.829 -5.911 -23.053 1.00 98.31 381 LEU A C 1
ATOM 3085 O O . LEU A 1 381 ? 17.553 -4.943 -22.841 1.00 98.31 381 LEU A O 1
ATOM 3089 N N . VAL A 1 382 ? 16.237 -6.588 -22.064 1.00 97.88 382 VAL A N 1
ATOM 3090 C CA . VAL A 1 382 ? 16.362 -6.158 -20.656 1.00 97.88 382 VAL A CA 1
ATOM 3091 C C . VAL A 1 382 ? 17.782 -6.330 -20.119 1.00 97.88 382 VAL A C 1
ATOM 3093 O O . VAL A 1 382 ? 18.247 -5.448 -19.399 1.00 97.88 382 VAL A O 1
ATOM 3096 N N . ASN A 1 383 ? 18.483 -7.403 -20.502 1.00 96.69 383 ASN A N 1
ATOM 3097 C CA . ASN A 1 383 ? 19.791 -7.752 -19.938 1.00 96.69 383 ASN A CA 1
ATOM 3098 C C . ASN A 1 383 ? 20.961 -6.988 -20.562 1.00 96.69 383 ASN A C 1
ATOM 3100 O O . ASN A 1 383 ? 21.902 -6.655 -19.849 1.00 96.69 383 ASN A O 1
ATOM 3104 N N . ASN A 1 384 ? 20.920 -6.733 -21.874 1.00 96.56 384 ASN A N 1
ATOM 3105 C CA . ASN A 1 384 ? 22.104 -6.284 -22.614 1.00 96.56 384 ASN A CA 1
ATOM 3106 C C . ASN A 1 384 ? 21.884 -5.009 -23.434 1.00 96.56 384 ASN A C 1
ATOM 3108 O O . ASN A 1 384 ? 22.853 -4.323 -23.752 1.00 96.56 384 ASN A O 1
ATOM 3112 N N . ARG A 1 385 ? 20.641 -4.692 -23.826 1.00 95.94 385 ARG A N 1
ATOM 3113 C CA . ARG A 1 385 ? 20.361 -3.569 -24.744 1.00 95.94 385 ARG A CA 1
ATOM 3114 C C . ARG A 1 385 ? 19.590 -2.414 -24.109 1.00 95.94 385 ARG A C 1
ATOM 3116 O O . ARG A 1 385 ? 19.508 -1.351 -24.717 1.00 95.94 385 ARG A O 1
ATOM 3123 N N . SER A 1 386 ? 19.048 -2.584 -22.906 1.00 94.25 386 SER A N 1
ATOM 3124 C CA . SER A 1 386 ? 18.198 -1.584 -22.250 1.00 94.25 386 SER A CA 1
ATOM 3125 C C . SER A 1 386 ? 18.931 -0.263 -21.981 1.00 94.25 386 SER A C 1
ATOM 3127 O O . SER A 1 386 ? 18.320 0.797 -22.069 1.00 94.25 386 SER A O 1
ATOM 3129 N N . ASP A 1 387 ? 20.252 -0.287 -21.786 1.00 92.25 387 ASP A N 1
ATOM 3130 C CA . ASP A 1 387 ? 21.086 0.919 -21.628 1.00 92.25 387 ASP A CA 1
ATOM 3131 C C . ASP A 1 387 ? 21.080 1.855 -22.846 1.00 92.25 387 ASP A C 1
ATOM 3133 O O . ASP A 1 387 ? 21.407 3.038 -22.721 1.00 92.25 387 ASP A O 1
ATOM 3137 N N . ALA A 1 388 ? 20.686 1.356 -24.022 1.00 91.69 388 ALA A N 1
ATOM 3138 C CA . ALA A 1 388 ? 20.475 2.176 -25.213 1.00 91.69 388 ALA A CA 1
ATOM 3139 C C . ALA A 1 388 ? 19.191 3.024 -25.141 1.00 91.69 388 ALA A C 1
ATOM 3141 O O . ALA A 1 388 ? 18.959 3.840 -26.027 1.00 91.69 388 ALA A O 1
ATOM 3142 N N . TYR A 1 389 ? 18.366 2.850 -24.105 1.00 91.12 389 TYR A N 1
ATOM 3143 C CA . TYR A 1 389 ? 17.104 3.568 -23.900 1.00 91.12 389 TYR A CA 1
ATOM 3144 C C . TYR A 1 389 ? 17.090 4.417 -22.623 1.00 91.12 389 TYR A C 1
ATOM 3146 O O . TYR A 1 389 ? 16.154 5.182 -22.405 1.00 91.12 389 TYR A O 1
ATOM 3154 N N . PHE A 1 390 ? 18.120 4.322 -21.783 1.00 89.00 390 PHE A N 1
ATOM 3155 C CA . PHE A 1 390 ? 18.219 5.089 -20.544 1.00 89.00 390 PHE A CA 1
ATOM 3156 C C . PHE A 1 390 ? 19.516 5.898 -20.508 1.00 89.00 390 PHE A C 1
ATOM 3158 O O . PHE A 1 390 ? 20.574 5.444 -20.959 1.00 89.00 390 PHE A O 1
ATOM 3165 N N . GLU A 1 391 ? 19.443 7.109 -19.963 1.00 78.00 391 GLU A N 1
ATOM 3166 C CA . GLU A 1 391 ? 20.642 7.890 -19.662 1.00 78.00 391 GLU A CA 1
ATOM 3167 C C . GLU A 1 391 ? 21.345 7.327 -18.411 1.00 78.00 391 GLU A C 1
ATOM 3169 O O . GLU A 1 391 ? 20.654 6.858 -17.505 1.00 78.00 391 GLU A O 1
ATOM 3174 N N . PRO A 1 392 ? 22.696 7.322 -18.353 1.00 62.59 392 PRO A N 1
ATOM 3175 C CA . PRO A 1 392 ? 23.446 6.636 -17.296 1.00 62.59 392 PRO A CA 1
ATOM 3176 C C . PRO A 1 392 ? 23.229 7.236 -15.903 1.00 62.59 392 PRO A C 1
ATOM 3178 O O . PRO A 1 392 ? 23.089 6.498 -14.938 1.00 62.59 392 PRO A O 1
ATOM 3181 N N . ASP A 1 393 ? 23.171 8.564 -15.805 1.00 61.09 393 ASP A N 1
ATOM 3182 C CA . ASP A 1 393 ? 22.970 9.302 -14.561 1.00 61.09 393 ASP A CA 1
ATOM 3183 C C . ASP A 1 393 ? 22.236 10.599 -14.921 1.00 61.09 393 ASP A C 1
ATOM 3185 O O . ASP A 1 393 ? 22.804 11.476 -15.567 1.00 61.09 393 ASP A O 1
ATOM 3189 N N . GLY A 1 394 ? 20.951 10.707 -14.583 1.00 56.12 394 GLY A N 1
ATOM 3190 C CA . GLY A 1 394 ? 20.187 11.934 -14.826 1.00 56.12 394 GLY A CA 1
ATOM 3191 C C . GLY A 1 394 ? 20.258 12.870 -13.624 1.00 56.12 394 GLY A C 1
ATOM 3192 O O . GLY A 1 394 ? 19.569 12.612 -12.638 1.00 56.12 394 GLY A O 1
ATOM 3193 N N . PRO A 1 395 ? 21.086 13.921 -13.685 1.00 55.62 395 PRO A N 1
ATOM 3194 C CA . PRO A 1 395 ? 20.623 15.228 -13.221 1.00 55.62 395 PRO A CA 1
ATOM 3195 C C . PRO A 1 395 ? 21.009 16.365 -14.191 1.00 55.62 395 PRO A C 1
ATOM 3197 O O . PRO A 1 395 ? 21.977 16.259 -14.936 1.00 55.62 395 PRO A O 1
ATOM 3200 N N . ASP A 1 396 ? 20.239 17.457 -14.140 1.00 49.69 396 ASP A N 1
ATOM 3201 C CA . ASP A 1 396 ? 20.413 18.790 -14.769 1.00 49.69 396 ASP A CA 1
ATOM 3202 C C . ASP A 1 396 ? 19.603 19.107 -16.041 1.00 49.69 396 ASP A C 1
ATOM 3204 O O . ASP A 1 396 ? 19.317 20.279 -16.283 1.00 49.69 396 ASP A O 1
ATOM 3208 N N . CYS A 1 397 ? 19.146 18.123 -16.820 1.00 50.03 397 CYS A N 1
ATOM 3209 C CA . CYS A 1 397 ? 18.431 18.378 -18.088 1.00 50.03 397 CYS A CA 1
ATOM 3210 C C . CYS A 1 397 ? 16.923 18.070 -18.041 1.00 50.03 397 CYS A C 1
ATOM 3212 O O . CYS A 1 397 ? 16.325 17.747 -19.067 1.00 50.03 397 CYS A O 1
ATOM 3214 N N . GLU A 1 398 ? 16.308 18.118 -16.863 1.00 65.31 398 GLU A N 1
ATOM 3215 C CA . GLU A 1 398 ? 14.939 17.639 -16.656 1.00 65.31 398 GLU A CA 1
ATOM 3216 C C . GLU A 1 398 ? 13.933 18.782 -16.694 1.00 65.31 398 GLU A C 1
ATOM 3218 O O . GLU A 1 398 ? 14.012 19.729 -15.910 1.00 65.31 398 GLU A O 1
ATOM 3223 N N . VAL A 1 399 ? 12.958 18.678 -17.596 1.00 71.12 399 VAL A N 1
ATOM 3224 C CA . VAL A 1 399 ? 11.744 19.486 -17.504 1.00 71.12 399 VAL A CA 1
ATOM 3225 C C . VAL A 1 399 ? 10.852 18.803 -16.480 1.00 71.12 399 VAL A C 1
ATOM 3227 O O . VAL A 1 399 ? 10.383 17.690 -16.705 1.00 71.12 399 VAL A O 1
ATOM 3230 N N . LEU A 1 400 ? 10.675 19.444 -15.328 1.00 84.81 400 LEU A N 1
ATOM 3231 C CA . LEU A 1 400 ? 9.783 18.948 -14.291 1.00 84.81 400 LEU A CA 1
ATOM 3232 C C . LEU A 1 400 ? 8.327 19.145 -14.731 1.00 84.81 400 LEU A C 1
ATOM 3234 O O . LEU A 1 400 ? 7.900 20.269 -14.990 1.00 84.81 400 LEU A O 1
ATOM 3238 N N . ASP A 1 401 ? 7.572 18.053 -14.781 1.00 86.06 401 ASP A N 1
ATOM 3239 C CA . ASP A 1 401 ? 6.175 18.027 -15.216 1.00 86.06 401 ASP A CA 1
ATOM 3240 C C . ASP A 1 401 ? 5.192 17.944 -14.039 1.00 86.06 401 ASP A C 1
ATOM 3242 O O . ASP A 1 401 ? 4.027 18.345 -14.143 1.00 86.06 401 ASP A O 1
ATOM 3246 N N . SER A 1 402 ? 5.634 17.402 -12.899 1.00 89.12 402 SER A N 1
ATOM 3247 C CA . SER A 1 402 ? 4.868 17.412 -11.652 1.00 89.12 402 SER A CA 1
ATOM 3248 C C . SER A 1 402 ? 5.733 17.441 -10.406 1.00 89.12 402 SER A C 1
ATOM 3250 O O . SER A 1 402 ? 6.827 16.880 -10.373 1.00 89.12 402 SER A O 1
ATOM 3252 N N . MET A 1 403 ? 5.181 18.053 -9.361 1.00 92.19 403 MET A N 1
ATOM 3253 C CA . MET A 1 403 ? 5.722 17.999 -8.007 1.00 92.19 403 MET A CA 1
ATOM 3254 C C . MET A 1 403 ? 5.168 16.773 -7.275 1.00 92.19 403 MET A C 1
ATOM 3256 O O . MET A 1 403 ? 3.972 16.494 -7.369 1.00 92.19 403 MET A O 1
ATOM 3260 N N . GLY A 1 404 ? 6.040 16.072 -6.552 1.00 94.12 404 GLY A N 1
ATOM 3261 C CA . GLY A 1 404 ? 5.653 15.166 -5.473 1.00 94.12 404 GLY A CA 1
ATOM 3262 C C . GLY A 1 404 ? 5.524 15.928 -4.153 1.00 94.12 404 GLY A C 1
ATOM 3263 O O . GLY A 1 404 ? 5.234 17.127 -4.139 1.00 94.12 404 GLY A O 1
ATOM 3264 N N . SER A 1 405 ? 5.755 15.238 -3.042 1.00 94.31 405 SER A N 1
ATOM 3265 C CA . SER A 1 405 ? 5.728 15.826 -1.699 1.00 94.31 405 SER A CA 1
ATOM 3266 C C . SER A 1 405 ? 6.984 16.649 -1.376 1.00 94.31 405 SER A C 1
ATOM 3268 O O . SER A 1 405 ? 8.069 16.414 -1.908 1.00 94.31 405 SER A O 1
ATOM 3270 N N . GLY A 1 406 ? 6.867 17.591 -0.435 1.00 95.69 406 GLY A N 1
ATOM 3271 C CA . GLY A 1 406 ? 7.991 18.424 0.015 1.00 95.69 406 GLY A CA 1
ATOM 3272 C C . GLY A 1 406 ? 9.017 17.697 0.897 1.00 95.69 406 GLY A C 1
ATOM 3273 O O . GLY A 1 406 ? 10.050 18.270 1.252 1.00 95.69 406 GLY A O 1
ATOM 3274 N N . TRP A 1 407 ? 8.763 16.440 1.278 1.00 95.81 407 TRP A N 1
ATOM 3275 C CA . TRP A 1 407 ? 9.539 15.729 2.298 1.00 95.81 407 TRP A CA 1
ATOM 3276 C C . TRP A 1 407 ? 10.984 15.445 1.894 1.00 95.81 407 TRP A C 1
ATOM 3278 O O . TRP A 1 407 ? 11.874 15.504 2.747 1.00 95.81 407 TRP A O 1
ATOM 3288 N N . GLY A 1 408 ? 11.233 15.146 0.616 1.00 95.88 408 GLY A N 1
ATOM 3289 C CA . GLY A 1 408 ? 12.591 14.968 0.101 1.00 95.88 408 GLY A CA 1
ATOM 3290 C C . GLY A 1 408 ? 13.406 16.257 0.224 1.00 95.88 408 GLY A C 1
ATOM 3291 O O . GLY A 1 408 ? 14.486 16.248 0.812 1.00 95.88 408 GLY A O 1
ATOM 3292 N N . ALA A 1 409 ? 12.840 17.385 -0.220 1.00 96.12 409 ALA A N 1
ATOM 3293 C CA . ALA A 1 409 ? 13.492 18.695 -0.172 1.00 96.12 409 ALA A CA 1
ATOM 3294 C C . ALA A 1 409 ? 13.747 19.141 1.274 1.00 96.12 409 ALA A C 1
ATOM 3296 O O . ALA A 1 409 ? 14.847 19.568 1.626 1.00 96.12 409 ALA A O 1
ATOM 3297 N N . LEU A 1 410 ? 12.749 18.971 2.144 1.00 96.31 410 LEU A N 1
ATOM 3298 C CA . LEU A 1 410 ? 12.874 19.261 3.568 1.00 96.31 410 LEU A CA 1
ATOM 3299 C C . LEU A 1 410 ? 13.989 18.424 4.211 1.00 96.31 410 LEU A C 1
ATOM 3301 O O . LEU A 1 410 ? 14.788 18.937 4.996 1.00 96.31 410 LEU A O 1
ATOM 3305 N N . THR A 1 411 ? 14.077 17.143 3.856 1.00 95.81 411 THR A N 1
ATOM 3306 C CA . THR A 1 411 ? 15.128 16.255 4.356 1.00 95.81 411 THR A CA 1
ATOM 3307 C C . THR A 1 411 ? 16.514 16.727 3.912 1.00 95.81 411 THR A C 1
ATOM 3309 O O . THR A 1 411 ? 17.411 16.821 4.752 1.00 95.81 411 THR A O 1
ATOM 3312 N N . GLU A 1 412 ? 16.697 17.094 2.639 1.00 95.69 412 GLU A N 1
ATOM 3313 C CA . GLU A 1 412 ? 17.960 17.659 2.137 1.00 95.69 412 GLU A CA 1
ATOM 3314 C C . GLU A 1 412 ? 18.358 18.940 2.890 1.00 95.69 412 GLU A C 1
ATOM 3316 O O . GLU A 1 412 ? 19.523 19.103 3.262 1.00 95.69 412 GLU A O 1
ATOM 3321 N N . LEU A 1 413 ? 17.395 19.818 3.202 1.00 95.44 413 LEU A N 1
ATOM 3322 C CA . LEU A 1 413 ? 17.632 21.046 3.974 1.00 95.44 413 LEU A CA 1
ATOM 3323 C C . LEU A 1 413 ? 18.133 20.774 5.400 1.00 95.44 413 LEU A C 1
ATOM 3325 O O . LEU A 1 413 ? 19.003 21.492 5.901 1.00 95.44 413 LEU A O 1
ATOM 3329 N N . TYR A 1 414 ? 17.593 19.756 6.073 1.00 94.19 414 TYR A N 1
ATOM 3330 C CA . TYR A 1 414 ? 18.039 19.373 7.415 1.00 94.19 414 TYR A CA 1
ATOM 3331 C C . TYR A 1 414 ? 19.382 18.636 7.405 1.00 94.19 414 TYR A C 1
ATOM 3333 O O . TYR A 1 414 ? 20.199 18.847 8.302 1.00 94.19 414 TYR A O 1
ATOM 3341 N N . LEU A 1 415 ? 19.625 17.795 6.397 1.00 92.69 415 LEU A N 1
ATOM 3342 C CA . LEU A 1 415 ? 20.870 17.040 6.248 1.00 92.69 415 LEU A CA 1
ATOM 3343 C C . LEU A 1 415 ? 22.030 17.878 5.685 1.00 92.69 415 LEU A C 1
ATOM 3345 O O . LEU A 1 415 ? 23.195 17.513 5.865 1.00 92.69 415 LEU A O 1
ATOM 3349 N N . GLY A 1 416 ? 21.734 18.982 4.996 1.00 93.19 416 GLY A N 1
ATOM 3350 C CA . GLY A 1 416 ? 22.723 19.857 4.363 1.00 93.19 416 GLY A CA 1
ATOM 3351 C C . GLY A 1 416 ? 23.408 19.252 3.132 1.00 93.19 416 GLY A C 1
ATOM 3352 O O . GLY A 1 416 ? 24.466 19.735 2.730 1.00 93.19 416 GLY A O 1
ATOM 3353 N N . HIS A 1 417 ? 22.848 18.188 2.556 1.00 92.12 417 HIS A N 1
ATOM 3354 C CA . HIS A 1 417 ? 23.332 17.535 1.340 1.00 92.12 417 HIS A CA 1
ATOM 3355 C C . HIS A 1 417 ? 22.175 16.866 0.592 1.00 92.12 417 HIS A C 1
ATOM 3357 O O . HIS A 1 417 ? 21.123 16.609 1.178 1.00 92.12 417 HIS A O 1
ATOM 3363 N N . ARG A 1 418 ? 22.384 16.583 -0.699 1.00 92.75 418 ARG A N 1
ATOM 3364 C CA . ARG A 1 418 ? 21.392 15.915 -1.547 1.00 92.75 418 ARG A CA 1
ATOM 3365 C C . ARG A 1 418 ? 21.159 14.473 -1.110 1.00 92.75 418 ARG A C 1
ATOM 3367 O O . ARG A 1 418 ? 22.104 13.782 -0.725 1.00 92.75 418 ARG A O 1
ATOM 3374 N N . LEU A 1 419 ? 19.918 14.010 -1.234 1.00 94.19 419 LEU A N 1
ATOM 3375 C CA . LEU A 1 419 ? 19.557 12.609 -1.038 1.00 94.19 419 LEU A CA 1
ATOM 3376 C C . LEU A 1 419 ? 20.055 11.756 -2.204 1.00 94.19 419 LEU A C 1
ATOM 3378 O O . LEU A 1 419 ? 20.489 10.635 -2.002 1.00 94.19 419 LEU A O 1
ATOM 3382 N N . THR A 1 420 ? 20.022 12.264 -3.431 1.00 93.06 420 THR A N 1
ATOM 3383 C CA . THR A 1 420 ? 20.509 11.521 -4.596 1.00 93.06 420 THR A CA 1
ATOM 3384 C C . THR A 1 420 ? 21.036 12.471 -5.660 1.00 93.06 420 THR A C 1
ATOM 3386 O O . THR A 1 420 ? 20.567 13.599 -5.802 1.00 93.06 420 THR A O 1
ATOM 3389 N N . GLU A 1 421 ? 21.979 11.985 -6.460 1.00 90.44 421 GLU A N 1
ATOM 3390 C CA . GLU A 1 421 ? 22.418 12.666 -7.679 1.00 90.44 421 GLU A CA 1
ATOM 3391 C C . GLU A 1 421 ? 21.533 12.321 -8.889 1.00 90.44 421 GLU A C 1
ATOM 3393 O O . GLU A 1 421 ? 21.745 12.856 -9.965 1.00 90.44 421 GLU A O 1
ATOM 3398 N N . ARG A 1 422 ? 20.539 11.429 -8.753 1.00 90.50 422 ARG A N 1
ATOM 3399 C CA . ARG A 1 422 ? 19.717 10.922 -9.877 1.00 90.50 422 ARG A CA 1
ATOM 3400 C C . ARG A 1 422 ? 18.349 11.583 -10.026 1.00 90.50 422 ARG A C 1
ATOM 3402 O O . ARG A 1 422 ? 17.570 11.234 -10.924 1.00 90.50 422 ARG A O 1
ATOM 3409 N N . ALA A 1 423 ? 18.007 12.451 -9.090 1.00 90.25 423 ALA A N 1
ATOM 3410 C CA . ALA A 1 423 ? 16.749 13.166 -9.048 1.00 90.25 423 ALA A CA 1
ATOM 3411 C C . ALA A 1 423 ? 16.900 14.434 -8.207 1.00 90.25 423 ALA A C 1
ATOM 3413 O O . ALA A 1 423 ? 17.812 14.547 -7.386 1.00 90.25 423 ALA A O 1
ATOM 3414 N N . SER A 1 424 ? 16.008 15.388 -8.431 1.00 90.56 424 SER A N 1
ATOM 3415 C CA . SER A 1 424 ? 15.984 16.648 -7.696 1.00 90.56 424 SER A CA 1
ATOM 3416 C C . SER A 1 424 ? 14.748 16.695 -6.811 1.00 90.56 424 SER A C 1
ATOM 3418 O O . SER A 1 424 ? 13.672 16.272 -7.229 1.00 90.56 424 SER A O 1
ATOM 3420 N N . PHE A 1 425 ? 14.895 17.254 -5.615 1.00 94.06 425 PHE A N 1
ATOM 3421 C CA . PHE A 1 425 ? 13.781 17.613 -4.746 1.00 94.06 425 PHE A CA 1
ATOM 3422 C C . PHE A 1 425 ? 13.761 19.142 -4.604 1.00 94.06 425 PHE A C 1
ATOM 3424 O O . PHE A 1 425 ? 14.445 19.688 -3.739 1.00 94.06 425 PHE A O 1
ATOM 3431 N N . PRO A 1 426 ? 13.056 19.865 -5.494 1.00 93.12 426 PRO A N 1
ATOM 3432 C CA . PRO A 1 426 ? 13.053 21.326 -5.493 1.00 93.12 426 PRO A CA 1
ATOM 3433 C C . PRO A 1 426 ? 12.462 21.880 -4.196 1.00 93.12 426 PRO A C 1
ATOM 3435 O O . PRO A 1 426 ? 11.466 21.354 -3.699 1.00 93.12 426 PRO A O 1
ATOM 3438 N N . ALA A 1 427 ? 13.022 22.966 -3.663 1.00 93.00 427 ALA A N 1
ATOM 3439 C CA . ALA A 1 427 ? 12.512 23.596 -2.442 1.00 93.00 427 ALA A CA 1
ATOM 3440 C C . ALA A 1 427 ? 11.063 24.094 -2.604 1.00 93.00 427 ALA A C 1
ATOM 3442 O O . ALA A 1 427 ? 10.300 24.115 -1.643 1.00 93.00 427 ALA A O 1
ATOM 3443 N N . GLU A 1 428 ? 10.661 24.422 -3.834 1.00 93.19 428 GLU A N 1
ATOM 3444 C CA . GLU A 1 428 ? 9.310 24.840 -4.213 1.00 93.19 428 GLU A CA 1
ATOM 3445 C C . GLU A 1 428 ? 8.252 23.744 -4.006 1.00 93.19 428 GLU A C 1
ATOM 3447 O O . GLU A 1 428 ? 7.060 24.046 -4.004 1.00 93.19 428 GLU A O 1
ATOM 3452 N N . SER A 1 429 ? 8.663 22.483 -3.819 1.00 94.62 429 SER A N 1
ATOM 3453 C CA . SER A 1 429 ? 7.753 21.391 -3.446 1.00 94.62 429 SER A CA 1
ATOM 3454 C C . SER A 1 429 ? 7.235 21.501 -2.005 1.00 94.62 429 SER A C 1
ATOM 3456 O O . SER A 1 429 ? 6.221 20.892 -1.672 1.00 94.62 429 SER A O 1
ATOM 3458 N N . ILE A 1 430 ? 7.880 22.307 -1.153 1.00 96.06 430 ILE A N 1
ATOM 3459 C CA . ILE A 1 430 ? 7.418 22.603 0.208 1.00 96.06 430 ILE A CA 1
ATOM 3460 C C . ILE A 1 430 ? 6.399 23.751 0.141 1.00 96.06 430 ILE A C 1
ATOM 3462 O O . ILE A 1 430 ? 6.718 24.915 0.384 1.00 96.06 430 ILE A O 1
ATOM 3466 N N . ALA A 1 431 ? 5.164 23.431 -0.245 1.00 93.06 431 ALA A N 1
ATOM 3467 C CA . ALA A 1 431 ? 4.114 24.430 -0.430 1.00 93.06 431 ALA A CA 1
ATOM 3468 C C . ALA A 1 431 ? 3.566 24.964 0.908 1.00 93.06 431 ALA A C 1
ATOM 3470 O O . ALA A 1 431 ? 3.401 24.218 1.873 1.00 93.06 431 ALA A O 1
ATOM 3471 N N . GLU A 1 432 ? 3.228 26.254 0.963 1.00 92.88 432 GLU A N 1
ATOM 3472 C CA . GLU A 1 432 ? 2.624 26.878 2.147 1.00 92.88 432 GLU A CA 1
ATOM 3473 C C . GLU A 1 432 ? 1.329 26.156 2.565 1.00 92.88 432 GLU A C 1
ATOM 3475 O O . GLU A 1 432 ? 0.498 25.794 1.732 1.00 92.88 432 GLU A O 1
ATOM 3480 N N . GLY A 1 433 ? 1.160 25.938 3.872 1.00 88.06 433 GLY A N 1
ATOM 3481 C CA . GLY A 1 433 ? -0.013 25.262 4.439 1.00 88.06 433 GLY A CA 1
ATOM 3482 C C . GLY A 1 433 ? 0.031 23.730 4.396 1.00 88.06 433 GLY A C 1
ATOM 3483 O O . GLY A 1 433 ? -0.859 23.091 4.956 1.00 88.06 433 GLY A O 1
ATOM 3484 N N . THR A 1 434 ? 1.058 23.133 3.788 1.00 92.25 434 THR A N 1
ATOM 3485 C CA . THR A 1 434 ? 1.305 21.685 3.866 1.00 92.25 434 THR A CA 1
ATOM 3486 C C . THR A 1 434 ? 1.982 21.298 5.189 1.00 92.25 434 THR A C 1
ATOM 3488 O O . THR A 1 434 ? 2.645 22.140 5.803 1.00 92.25 434 THR A O 1
ATOM 3491 N N . PRO A 1 435 ? 1.854 20.044 5.660 1.00 91.88 435 PRO A N 1
ATOM 3492 C CA . PRO A 1 435 ? 2.570 19.591 6.853 1.00 91.88 435 PRO A CA 1
ATOM 3493 C C . PRO A 1 435 ? 4.096 19.748 6.766 1.00 91.88 435 PRO A C 1
ATOM 3495 O O . PRO A 1 435 ? 4.731 20.116 7.749 1.00 91.88 435 PRO A O 1
ATOM 3498 N N . GLU A 1 436 ? 4.697 19.546 5.593 1.00 94.19 436 GLU A N 1
ATOM 3499 C CA . GLU A 1 436 ? 6.133 19.732 5.348 1.00 94.19 436 GLU A CA 1
ATOM 3500 C C . GLU A 1 436 ? 6.582 21.166 5.651 1.00 94.19 436 GLU A C 1
ATOM 3502 O O . GLU A 1 436 ? 7.673 21.395 6.184 1.00 94.19 436 GLU A O 1
ATOM 3507 N N . HIS A 1 437 ? 5.726 22.140 5.338 1.00 95.69 437 HIS A N 1
ATOM 3508 C CA . HIS A 1 437 ? 5.996 23.550 5.581 1.00 95.69 437 HIS A CA 1
ATOM 3509 C C . HIS A 1 437 ? 6.078 23.881 7.078 1.00 95.69 437 HIS A C 1
ATOM 3511 O O . HIS A 1 437 ? 6.872 24.738 7.463 1.00 95.69 437 HIS A O 1
ATOM 3517 N N . ASP A 1 438 ? 5.349 23.174 7.951 1.00 94.88 438 ASP A N 1
ATOM 3518 C CA . ASP A 1 438 ? 5.470 23.362 9.404 1.00 94.88 438 ASP A CA 1
ATOM 3519 C C . ASP A 1 438 ? 6.909 23.093 9.884 1.00 94.88 438 ASP A C 1
ATOM 3521 O O . ASP A 1 438 ? 7.461 23.824 10.711 1.00 94.88 438 ASP A O 1
ATOM 3525 N N . PHE A 1 439 ? 7.553 22.070 9.322 1.00 95.19 439 PHE A N 1
ATOM 3526 C CA . PHE A 1 439 ? 8.928 21.706 9.656 1.00 95.19 439 PHE A CA 1
ATOM 3527 C C . PHE A 1 439 ? 9.961 22.598 8.962 1.00 95.19 439 PHE A C 1
ATOM 3529 O O . PHE A 1 439 ? 11.052 22.798 9.498 1.00 95.19 439 PHE A O 1
ATOM 3536 N N . LEU A 1 440 ? 9.628 23.203 7.819 1.00 96.19 440 LEU A N 1
ATOM 3537 C CA . LEU A 1 440 ? 10.443 24.284 7.262 1.00 96.19 440 LEU A CA 1
ATOM 3538 C C . LEU A 1 440 ? 10.458 25.491 8.214 1.00 96.19 440 LEU A C 1
ATOM 3540 O O . LEU A 1 440 ? 11.531 25.990 8.556 1.00 96.19 440 LEU A O 1
ATOM 3544 N N . VAL A 1 441 ? 9.296 25.888 8.741 1.00 95.50 441 VAL A N 1
ATOM 3545 C CA . VAL A 1 441 ? 9.192 26.960 9.747 1.00 95.50 441 VAL A CA 1
ATOM 3546 C C . VAL A 1 441 ? 10.004 26.617 11.002 1.00 95.50 441 VAL A C 1
ATOM 3548 O O . VAL A 1 441 ? 10.730 27.477 11.512 1.00 95.50 441 VAL A O 1
ATOM 3551 N N . LEU A 1 442 ? 9.974 25.360 11.464 1.00 94.81 442 LEU A N 1
ATOM 3552 C CA . LEU A 1 442 ? 10.836 24.889 12.556 1.00 94.81 442 LEU A CA 1
ATOM 3553 C C . LEU A 1 442 ? 12.323 25.069 12.233 1.00 94.81 442 LEU A C 1
ATOM 3555 O O . LEU A 1 442 ? 13.082 25.536 13.086 1.00 94.81 442 LEU A O 1
ATOM 3559 N N . LYS A 1 443 ? 12.757 24.720 11.018 1.00 93.56 443 LYS A N 1
ATOM 3560 C CA . LYS A 1 443 ? 14.154 24.867 10.585 1.00 93.56 443 LYS A CA 1
ATOM 3561 C C . LYS A 1 443 ? 14.612 26.325 10.573 1.00 93.56 443 LYS A C 1
ATOM 3563 O O . LYS A 1 443 ? 15.764 26.594 10.924 1.00 93.56 443 LYS A O 1
ATOM 3568 N N . GLU A 1 444 ? 13.746 27.233 10.133 1.00 94.31 444 GLU A N 1
ATOM 3569 C CA . GLU A 1 444 ? 14.057 28.650 9.917 1.00 94.31 444 GLU A CA 1
ATOM 3570 C C . GLU A 1 444 ? 13.958 29.487 11.194 1.00 94.31 444 GLU A C 1
ATOM 3572 O O . GLU A 1 444 ? 14.802 30.347 11.448 1.00 94.31 444 GLU A O 1
ATOM 3577 N N . THR A 1 445 ? 12.939 29.228 12.012 1.00 93.69 445 THR A N 1
ATOM 3578 C CA . THR A 1 445 ? 12.607 30.048 13.189 1.00 93.69 445 THR A CA 1
ATOM 3579 C C . THR A 1 445 ? 12.995 29.388 14.510 1.00 93.69 445 THR A C 1
ATOM 3581 O O . THR A 1 445 ? 13.047 30.046 15.550 1.00 93.69 445 THR A O 1
ATOM 3584 N N . GLY A 1 446 ? 13.265 28.082 14.485 1.00 92.44 446 GLY A N 1
ATOM 3585 C CA . GLY A 1 446 ? 13.509 27.269 15.669 1.00 92.44 446 GLY A CA 1
ATOM 3586 C C . GLY A 1 446 ? 12.241 26.802 16.384 1.00 92.44 446 GLY A C 1
ATOM 3587 O O . GLY A 1 446 ? 12.378 26.123 17.396 1.00 92.44 446 GLY A O 1
ATOM 3588 N N . SER A 1 447 ? 11.031 27.125 15.906 1.00 93.38 447 SER A N 1
ATOM 3589 C CA . SER A 1 447 ? 9.756 26.676 16.501 1.00 93.38 447 SER A CA 1
ATOM 3590 C C . SER A 1 447 ? 8.765 26.204 15.439 1.00 93.38 447 SER A C 1
ATOM 3592 O O . SER A 1 447 ? 8.759 26.728 14.330 1.00 93.38 447 SER A O 1
ATOM 3594 N N . LEU A 1 448 ? 7.924 25.225 15.782 1.00 94.25 448 LEU A N 1
ATOM 3595 C CA . LEU A 1 448 ? 6.787 24.844 14.940 1.00 94.25 448 LEU A CA 1
ATOM 3596 C C . LEU A 1 448 ? 5.740 25.973 14.917 1.00 94.25 448 LEU A C 1
ATOM 3598 O O . LEU A 1 448 ? 5.664 26.751 15.875 1.00 94.25 448 LEU A O 1
ATOM 3602 N N . PRO A 1 449 ? 4.934 26.081 13.846 1.00 93.31 449 PRO A N 1
ATOM 3603 C CA . PRO A 1 449 ? 3.809 27.003 13.825 1.00 93.31 449 PRO A CA 1
ATOM 3604 C C . PRO A 1 449 ? 2.748 26.592 14.849 1.00 93.31 449 PRO A C 1
ATOM 3606 O O . PRO A 1 449 ? 2.541 25.408 15.117 1.00 93.31 449 PRO A O 1
ATOM 3609 N N . GLU A 1 450 ? 2.040 27.583 15.386 1.00 91.31 450 GLU A N 1
ATOM 3610 C CA . GLU A 1 450 ? 0.923 27.348 16.299 1.00 91.31 450 GLU A CA 1
ATOM 3611 C C . GLU A 1 450 ? -0.209 26.601 15.576 1.00 91.31 450 GLU A C 1
ATOM 3613 O O . GLU A 1 450 ? -0.625 26.975 14.475 1.00 91.31 450 GLU A O 1
ATOM 3618 N N . LYS A 1 451 ? -0.730 25.548 16.212 1.00 91.94 451 LYS A N 1
ATOM 3619 C CA . LYS A 1 451 ? -1.882 24.778 15.727 1.00 91.94 451 LYS A CA 1
ATOM 3620 C C . LYS A 1 451 ? -3.025 24.827 16.734 1.00 91.94 451 LYS A C 1
ATOM 3622 O O . LYS A 1 451 ? -2.815 24.784 17.948 1.00 91.94 451 LYS A O 1
ATOM 3627 N N . SER A 1 452 ? -4.250 24.862 16.216 1.00 91.50 452 SER A N 1
ATOM 3628 C CA . SER A 1 452 ? -5.461 24.757 17.032 1.00 91.50 452 SER A CA 1
ATOM 3629 C C . SER A 1 452 ? -5.611 23.332 17.580 1.00 91.50 452 SER A C 1
ATOM 3631 O O . SER A 1 452 ? -5.569 22.397 16.791 1.00 91.50 452 SER A O 1
ATOM 3633 N N . PRO A 1 453 ? -5.861 23.123 18.884 1.00 90.94 453 PRO A N 1
ATOM 3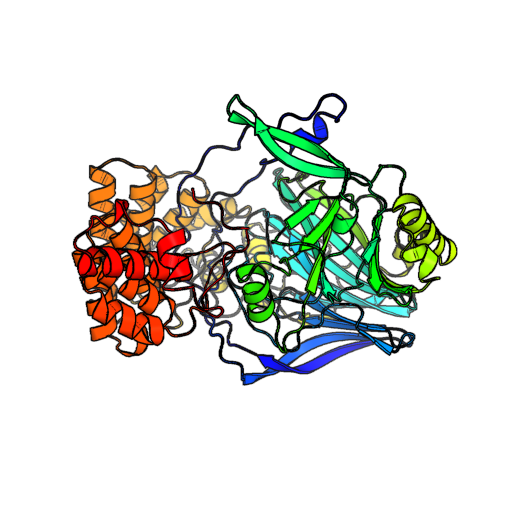634 C CA . PRO A 1 453 ? -6.183 21.796 19.417 1.00 90.94 453 PRO A CA 1
ATOM 3635 C C . PRO A 1 453 ? -7.602 21.319 19.039 1.00 90.94 453 PRO A C 1
ATOM 3637 O O . PRO A 1 453 ? -7.972 20.188 19.356 1.00 90.94 453 PRO A O 1
ATOM 3640 N N . VAL A 1 454 ? -8.407 22.168 18.384 1.00 90.75 454 VAL A N 1
ATOM 3641 C CA . VAL A 1 454 ? -9.764 21.849 17.913 1.00 90.75 454 VAL A CA 1
ATOM 3642 C C . VAL A 1 454 ? -9.693 21.195 16.535 1.00 90.75 454 VAL A C 1
ATOM 3644 O O . VAL A 1 454 ? -9.238 21.818 15.575 1.00 90.75 454 VAL A O 1
ATOM 3647 N N . LEU A 1 455 ? -10.165 19.951 16.442 1.00 88.56 455 LEU A N 1
ATOM 3648 C CA . LEU A 1 455 ? -10.156 19.160 15.210 1.00 88.56 455 LEU A CA 1
ATOM 3649 C C . LEU A 1 455 ? -11.420 19.414 14.382 1.00 88.56 455 LEU A C 1
ATOM 3651 O O . LEU A 1 455 ? -12.529 19.327 14.903 1.00 88.56 455 LEU A O 1
ATOM 3655 N N . THR A 1 456 ? -11.256 19.677 13.089 1.00 87.19 456 THR A N 1
ATOM 3656 C CA . THR A 1 456 ? -12.354 19.860 12.126 1.00 87.19 456 THR A CA 1
ATOM 3657 C C . THR A 1 456 ? -12.186 18.940 10.922 1.00 87.19 456 THR A C 1
ATOM 3659 O O . THR A 1 456 ? -11.094 18.428 10.661 1.00 87.19 456 THR A O 1
ATOM 3662 N N . GLU A 1 457 ? -13.248 18.758 10.141 1.00 81.19 457 GLU A N 1
ATOM 3663 C CA . GLU A 1 457 ? -13.195 18.040 8.873 1.00 81.19 457 GLU A CA 1
ATOM 3664 C C . GLU A 1 457 ? -12.268 18.820 7.924 1.00 81.19 457 GLU A C 1
ATOM 3666 O O . GLU A 1 457 ? -12.537 19.969 7.576 1.00 81.19 457 GLU A O 1
ATOM 3671 N N . GLY A 1 458 ? -11.108 18.241 7.598 1.00 80.19 458 GLY A N 1
ATOM 3672 C CA . GLY A 1 458 ? -10.023 18.913 6.873 1.00 80.19 458 GLY A CA 1
ATOM 3673 C C . GLY A 1 458 ? -8.786 19.269 7.710 1.00 80.19 458 GLY A C 1
ATOM 3674 O O . GLY A 1 458 ? -7.824 19.812 7.168 1.00 80.19 458 GLY A O 1
ATOM 3675 N N . TYR A 1 459 ? -8.781 18.963 9.012 1.00 87.62 459 TYR A N 1
ATOM 3676 C CA . TYR A 1 459 ? -7.606 19.140 9.866 1.00 87.62 459 TYR A CA 1
ATOM 3677 C C . TYR A 1 459 ? -6.432 18.302 9.341 1.00 87.62 459 TYR A C 1
ATOM 3679 O O . TYR A 1 459 ? -6.521 17.076 9.273 1.00 87.62 459 TYR A O 1
ATOM 3687 N N . SER A 1 460 ? -5.337 18.971 8.974 1.00 86.19 460 SER A N 1
ATOM 3688 C CA . SER A 1 460 ? -4.188 18.357 8.306 1.00 86.19 460 SER A CA 1
ATOM 3689 C C . SER A 1 460 ? -2.906 18.603 9.092 1.00 86.19 460 SER A C 1
ATOM 3691 O O . SER A 1 460 ? -2.469 19.744 9.258 1.00 86.19 460 SER A O 1
ATOM 3693 N N . ILE A 1 461 ? -2.304 17.508 9.543 1.00 91.06 461 ILE A N 1
ATOM 3694 C CA . ILE A 1 461 ? -0.948 17.430 10.086 1.00 91.06 461 ILE A CA 1
ATOM 3695 C C . ILE A 1 461 ? -0.289 16.170 9.528 1.00 91.06 461 ILE A C 1
ATOM 3697 O O . ILE A 1 461 ? -0.963 15.304 8.971 1.00 91.06 461 ILE A O 1
ATOM 3701 N N . ASP A 1 462 ? 1.016 16.063 9.693 1.00 91.94 462 ASP A N 1
ATOM 3702 C CA . ASP A 1 462 ? 1.797 14.866 9.409 1.00 91.94 462 ASP A CA 1
ATOM 3703 C C . ASP A 1 462 ? 2.967 14.865 10.387 1.00 91.94 462 ASP A C 1
ATOM 3705 O O . ASP A 1 462 ? 3.318 15.915 10.929 1.00 91.94 462 ASP A O 1
ATOM 3709 N N . TYR A 1 463 ? 3.551 13.703 10.630 1.00 93.69 463 TYR A N 1
ATOM 3710 C CA . TYR A 1 463 ? 4.565 13.572 11.660 1.00 93.69 463 TYR A CA 1
ATOM 3711 C C . TYR A 1 463 ? 5.947 13.621 11.054 1.00 93.69 463 TYR A C 1
ATOM 3713 O O . TYR A 1 463 ? 6.193 13.192 9.924 1.00 93.69 463 TYR A O 1
ATOM 3721 N N . PHE A 1 464 ? 6.888 14.098 11.844 1.00 85.81 464 PHE A N 1
ATOM 3722 C CA . PHE A 1 464 ? 8.293 13.933 11.536 1.00 85.81 464 PHE A CA 1
ATOM 3723 C C . PHE A 1 464 ? 8.805 12.598 12.112 1.00 85.81 464 PHE A C 1
ATOM 3725 O O . PHE A 1 464 ? 8.440 12.183 13.212 1.00 85.81 464 PHE A O 1
ATOM 3732 N N . GLY A 1 465 ? 9.680 11.915 11.371 1.00 86.94 465 GLY A N 1
ATOM 3733 C CA . GLY A 1 465 ? 10.243 10.637 11.795 1.00 86.94 465 GLY A CA 1
ATOM 3734 C C . GLY A 1 465 ? 11.045 9.937 10.704 1.00 86.94 465 GLY A C 1
ATOM 3735 O O . GLY A 1 465 ? 11.553 10.574 9.776 1.00 86.94 465 GLY A O 1
ATOM 3736 N N . GLY A 1 466 ? 11.168 8.618 10.823 1.00 86.19 466 GLY A N 1
ATOM 3737 C CA . GLY A 1 466 ? 11.885 7.777 9.871 1.00 86.19 466 GLY A CA 1
ATOM 3738 C C . GLY A 1 466 ? 13.406 7.970 9.885 1.00 86.19 466 GLY A C 1
ATOM 3739 O O . GLY A 1 466 ? 13.999 8.400 10.877 1.00 86.19 466 GLY A O 1
ATOM 3740 N N . ALA A 1 467 ? 14.070 7.648 8.772 1.00 81.06 467 ALA A N 1
ATOM 3741 C CA . ALA A 1 467 ? 15.539 7.610 8.707 1.00 81.06 467 ALA A CA 1
ATOM 3742 C C . ALA A 1 467 ? 16.209 8.988 8.867 1.00 81.06 467 ALA A C 1
ATOM 3744 O O . ALA A 1 467 ? 17.302 9.087 9.425 1.00 81.06 467 ALA A O 1
ATOM 3745 N N . ALA A 1 468 ? 15.539 10.059 8.430 1.00 80.06 468 ALA A N 1
ATOM 3746 C CA . ALA A 1 468 ? 15.995 11.440 8.623 1.00 80.06 468 ALA A CA 1
ATOM 3747 C C . ALA A 1 468 ? 15.648 12.006 10.014 1.00 80.06 468 ALA A C 1
ATOM 3749 O O . ALA A 1 468 ? 16.070 13.111 10.360 1.00 80.06 468 ALA A O 1
ATOM 3750 N N . GLY A 1 469 ? 14.939 11.214 10.827 1.00 83.94 469 GLY A N 1
ATOM 3751 C CA . GLY A 1 469 ? 14.626 11.428 12.233 1.00 83.94 469 GLY A CA 1
ATOM 3752 C C . GLY A 1 469 ? 15.685 12.215 13.012 1.00 83.94 469 GLY A C 1
ATOM 3753 O O . GLY A 1 469 ? 15.479 13.316 13.518 1.00 83.94 469 GLY A O 1
ATOM 3754 N N . GLY A 1 470 ? 16.891 11.659 13.066 1.00 86.31 470 GLY A N 1
ATOM 3755 C CA . GLY A 1 470 ? 17.971 12.206 13.887 1.00 86.31 470 GLY A CA 1
ATOM 3756 C C . GLY A 1 470 ? 18.384 13.648 13.562 1.00 86.31 470 GLY A C 1
ATOM 3757 O O . GLY A 1 470 ? 18.969 14.296 14.425 1.00 86.31 470 GLY A O 1
ATOM 3758 N N . ALA A 1 471 ? 18.088 14.169 12.366 1.00 87.81 471 ALA A N 1
ATOM 3759 C CA . ALA A 1 471 ? 18.480 15.521 11.970 1.00 87.81 471 ALA A CA 1
ATOM 3760 C C . ALA A 1 471 ? 17.528 16.611 12.495 1.00 87.81 471 ALA A C 1
ATOM 3762 O O . ALA A 1 471 ? 17.974 17.715 12.811 1.00 87.81 471 ALA A O 1
ATOM 3763 N N . ILE A 1 472 ? 16.231 16.313 12.620 1.00 90.00 472 ILE A N 1
ATOM 3764 C CA . ILE A 1 472 ? 15.230 17.283 13.103 1.00 90.00 472 ILE A CA 1
ATOM 3765 C C . ILE A 1 472 ? 15.088 17.206 14.624 1.00 90.00 472 ILE A C 1
ATOM 3767 O O . ILE A 1 472 ? 14.882 18.238 15.266 1.00 90.00 472 ILE A O 1
ATOM 3771 N N . LEU A 1 473 ? 15.258 16.014 15.214 1.00 93.69 473 LEU A N 1
ATOM 3772 C CA . LEU A 1 473 ? 15.072 15.788 16.651 1.00 93.69 473 LEU A CA 1
ATOM 3773 C C . LEU A 1 473 ? 15.801 16.825 17.529 1.00 93.69 473 LEU A C 1
ATOM 3775 O O . LEU A 1 473 ? 15.138 17.409 18.384 1.00 93.69 473 LEU A O 1
ATOM 3779 N N . PRO A 1 474 ? 17.097 17.147 17.326 1.00 92.50 474 PRO A N 1
ATOM 3780 C CA . PRO A 1 474 ? 17.781 18.133 18.161 1.00 92.50 474 PRO A CA 1
ATOM 3781 C C . PRO A 1 474 ? 17.184 19.539 18.048 1.00 92.50 474 PRO A C 1
ATOM 3783 O O . PRO A 1 474 ? 17.226 20.296 19.015 1.00 92.50 474 PRO A O 1
ATOM 3786 N N . VAL A 1 475 ? 16.627 19.908 16.890 1.00 91.44 475 VAL A N 1
ATOM 3787 C CA . VAL A 1 475 ? 15.964 21.207 16.700 1.00 91.44 475 VAL A CA 1
ATOM 3788 C C . VAL A 1 475 ? 14.662 21.239 17.495 1.00 91.44 475 VAL A C 1
ATOM 3790 O O . VAL A 1 475 ? 14.432 22.171 18.262 1.00 91.44 475 VAL A O 1
ATOM 3793 N N . LEU A 1 476 ? 13.853 20.183 17.392 1.00 91.12 476 LEU A N 1
ATOM 3794 C CA . LEU A 1 476 ? 12.585 20.073 18.110 1.00 91.12 476 LEU A CA 1
ATOM 3795 C C . LEU A 1 476 ? 12.780 19.917 19.633 1.00 91.12 476 LEU A C 1
ATOM 3797 O O . LEU A 1 476 ? 12.040 20.490 20.430 1.00 91.12 476 LEU A O 1
ATOM 3801 N N . GLU A 1 477 ? 13.815 19.204 20.081 1.00 92.25 477 GLU A N 1
ATOM 3802 C CA . GLU A 1 477 ? 14.153 19.073 21.502 1.00 92.25 477 GLU A CA 1
ATOM 3803 C C . GLU A 1 477 ? 14.663 20.379 22.124 1.00 92.25 477 GLU A C 1
ATOM 3805 O O . GLU A 1 477 ? 14.501 20.572 23.330 1.00 92.25 477 GLU A O 1
ATOM 3810 N N . ASN A 1 478 ? 15.245 21.282 21.337 1.00 90.00 478 ASN A N 1
ATOM 3811 C CA . ASN A 1 478 ? 15.797 22.549 21.825 1.00 90.00 478 ASN A CA 1
ATOM 3812 C C . ASN A 1 478 ? 14.970 23.772 21.412 1.00 90.00 478 ASN A C 1
ATOM 3814 O O . ASN A 1 478 ? 15.413 24.902 21.623 1.00 90.00 478 ASN A O 1
ATOM 3818 N N . THR A 1 479 ? 13.776 23.565 20.850 1.00 89.94 479 THR A N 1
ATOM 3819 C CA . THR A 1 479 ? 12.892 24.666 20.465 1.00 89.94 479 THR A CA 1
ATOM 3820 C C . THR A 1 479 ? 12.573 25.570 21.670 1.00 89.94 479 THR A C 1
ATOM 3822 O O . THR A 1 479 ? 12.320 25.060 22.771 1.00 89.94 479 THR A O 1
ATOM 3825 N N . PRO A 1 480 ? 12.594 26.909 21.506 1.00 86.31 480 PRO A N 1
ATOM 3826 C CA . PRO A 1 480 ? 12.287 27.842 22.586 1.00 86.31 480 PRO A CA 1
ATOM 3827 C C . PRO A 1 480 ? 10.802 27.823 22.972 1.00 86.31 480 PRO A C 1
ATOM 3829 O O . PRO A 1 480 ? 10.471 28.184 24.102 1.00 86.31 480 PRO A O 1
ATOM 3832 N N . VAL A 1 481 ? 9.920 27.392 22.063 1.00 85.25 481 VAL A N 1
ATOM 3833 C CA . VAL A 1 481 ? 8.478 27.268 22.292 1.00 85.25 481 VAL A CA 1
ATOM 3834 C C . VAL A 1 481 ? 8.082 25.803 22.142 1.00 85.25 481 VAL A C 1
ATOM 3836 O O . VAL A 1 481 ? 7.968 25.288 21.037 1.00 85.25 481 VAL A O 1
ATOM 3839 N N . LYS A 1 482 ? 7.873 25.123 23.274 1.00 88.50 482 LYS A N 1
ATOM 3840 C CA . LYS A 1 482 ? 7.325 23.759 23.309 1.00 88.50 482 LYS A CA 1
ATOM 3841 C C . LYS A 1 482 ? 5.862 23.786 23.714 1.00 88.50 482 LYS A C 1
ATOM 3843 O O . LYS A 1 482 ? 5.543 23.643 24.897 1.00 88.50 482 LYS A O 1
ATOM 3848 N N . ASP A 1 483 ? 5.007 24.016 22.732 1.00 93.94 483 ASP A N 1
ATOM 3849 C CA . ASP A 1 483 ? 3.560 23.922 22.873 1.00 93.94 483 ASP A CA 1
ATOM 3850 C C . ASP A 1 483 ? 3.072 22.463 22.773 1.00 93.94 483 ASP A C 1
ATOM 3852 O O . ASP A 1 483 ? 3.856 21.507 22.805 1.00 93.94 483 ASP A O 1
ATOM 3856 N N . TRP A 1 484 ? 1.753 22.279 22.696 1.00 96.12 484 TRP A N 1
ATOM 3857 C CA . TRP A 1 484 ? 1.155 20.950 22.617 1.00 96.12 484 TRP A CA 1
ATOM 3858 C C . TRP A 1 484 ? 1.557 20.202 21.334 1.00 96.12 484 TRP A C 1
ATOM 3860 O O . TRP A 1 484 ? 1.770 18.989 21.403 1.00 96.12 484 TRP A O 1
ATOM 3870 N N . TYR A 1 485 ? 1.700 20.903 20.201 1.00 95.94 485 TYR A N 1
ATOM 3871 C CA . TYR A 1 485 ? 2.022 20.307 18.904 1.00 95.94 485 TYR A CA 1
ATOM 3872 C C . TYR A 1 485 ? 3.469 19.810 18.886 1.00 95.94 485 TYR A C 1
ATOM 3874 O O . TYR A 1 485 ? 3.714 18.648 18.570 1.00 95.94 485 TYR A O 1
ATOM 3882 N N . ALA A 1 486 ? 4.418 20.612 19.377 1.00 95.94 486 ALA A N 1
ATOM 3883 C CA . ALA A 1 486 ? 5.811 20.185 19.504 1.00 95.94 486 ALA A CA 1
ATOM 3884 C C . ALA A 1 486 ? 5.982 18.948 20.404 1.00 95.94 486 ALA A C 1
ATOM 3886 O O . ALA A 1 486 ? 6.772 18.051 20.101 1.00 95.94 486 ALA A O 1
ATOM 3887 N N . TRP A 1 487 ? 5.236 18.862 21.512 1.00 97.44 487 TRP A N 1
ATOM 3888 C CA . TRP A 1 487 ? 5.262 17.673 22.369 1.00 97.44 487 TRP A CA 1
ATOM 3889 C C . TRP A 1 487 ? 4.558 16.459 21.751 1.00 97.44 487 TRP A C 1
ATOM 3891 O O . TRP A 1 487 ? 4.980 15.333 22.024 1.00 97.44 487 TRP A O 1
ATOM 3901 N N . LEU A 1 488 ? 3.522 16.663 20.930 1.00 97.44 488 LEU A N 1
ATOM 3902 C CA . LEU A 1 488 ? 2.881 15.588 20.168 1.00 97.44 488 LEU A CA 1
ATOM 3903 C C . LEU A 1 488 ? 3.866 14.984 19.156 1.00 97.44 488 LEU A C 1
ATOM 3905 O O . LEU A 1 488 ? 4.025 13.764 19.136 1.00 97.44 488 LEU A O 1
ATOM 3909 N N . GLU A 1 489 ? 4.573 15.826 18.397 1.00 96.75 489 GLU A N 1
ATOM 3910 C CA . GLU A 1 489 ? 5.615 15.408 17.447 1.00 96.75 489 GLU A CA 1
ATOM 3911 C C . GLU A 1 489 ? 6.734 14.619 18.139 1.00 96.75 489 GLU A C 1
ATOM 3913 O O . GLU A 1 489 ? 7.086 13.518 17.713 1.00 96.75 489 GLU A O 1
ATOM 3918 N N . LEU A 1 490 ? 7.245 15.118 19.274 1.00 96.50 490 LEU A N 1
ATOM 3919 C CA . LEU A 1 490 ? 8.237 14.390 20.075 1.00 96.50 490 LEU A CA 1
ATOM 3920 C C . LEU A 1 490 ? 7.703 13.034 20.556 1.00 96.50 490 LEU A C 1
ATOM 3922 O O . LEU A 1 490 ? 8.429 12.042 20.534 1.00 96.50 490 LEU A O 1
ATOM 3926 N N . GLY A 1 491 ? 6.439 12.969 20.981 1.00 97.00 491 GLY A N 1
ATOM 3927 C CA . GLY A 1 491 ? 5.811 11.719 21.404 1.00 97.00 491 GLY A CA 1
ATOM 3928 C C . GLY A 1 491 ? 5.716 10.694 20.274 1.00 97.00 491 GLY A C 1
ATOM 3929 O O . GLY A 1 491 ? 6.076 9.532 20.477 1.00 97.00 491 GLY A O 1
ATOM 3930 N N . CYS A 1 492 ? 5.311 11.130 19.079 1.00 96.19 492 CYS A N 1
ATOM 3931 C CA . CYS A 1 492 ? 5.244 10.290 17.883 1.00 96.19 492 CYS A CA 1
ATOM 3932 C C . CYS A 1 492 ? 6.633 9.785 17.479 1.00 96.19 492 CYS A C 1
ATOM 3934 O O . CYS A 1 492 ? 6.811 8.579 17.293 1.00 96.19 492 CYS A O 1
ATOM 3936 N N . PHE A 1 493 ? 7.634 10.669 17.460 1.00 95.69 493 PHE A N 1
ATOM 3937 C CA . PHE A 1 493 ? 9.023 10.308 17.185 1.00 95.69 493 PHE A CA 1
ATOM 3938 C C . PHE A 1 493 ? 9.561 9.271 18.183 1.00 95.69 493 PHE A C 1
ATOM 3940 O O . PHE A 1 493 ? 10.106 8.236 17.793 1.00 95.69 493 PHE A O 1
ATOM 3947 N N . TYR A 1 494 ? 9.390 9.500 19.490 1.00 95.44 494 TYR A N 1
ATOM 3948 C CA . TYR A 1 494 ? 9.868 8.556 20.503 1.00 95.44 494 TYR A CA 1
ATOM 3949 C C . TYR A 1 494 ? 9.134 7.214 20.433 1.00 95.44 494 TYR A C 1
ATOM 3951 O O . TYR A 1 494 ? 9.754 6.173 20.663 1.00 95.44 494 TYR A O 1
ATOM 3959 N N . TYR A 1 495 ? 7.841 7.208 20.101 1.00 94.38 495 TYR A N 1
ATOM 3960 C CA . TYR A 1 495 ? 7.080 5.975 19.906 1.00 94.38 495 TYR A CA 1
ATOM 3961 C C . TYR A 1 495 ? 7.578 5.196 18.680 1.00 94.38 495 TYR A C 1
ATOM 3963 O O . TYR A 1 495 ? 7.793 3.980 18.759 1.00 94.38 495 TYR A O 1
ATOM 3971 N N . GLU A 1 496 ? 7.835 5.889 17.570 1.00 91.94 496 GLU A N 1
ATOM 3972 C CA . GLU A 1 496 ? 8.448 5.301 16.381 1.00 91.94 496 GLU A CA 1
ATOM 3973 C C . GLU A 1 496 ? 9.827 4.704 16.707 1.00 91.94 496 GLU A C 1
ATOM 3975 O O . GLU A 1 496 ? 10.126 3.573 16.328 1.00 91.94 496 GLU A O 1
ATOM 3980 N N . ALA A 1 497 ? 10.635 5.401 17.506 1.00 91.12 497 ALA A N 1
ATOM 3981 C CA . ALA A 1 497 ? 11.938 4.933 17.975 1.00 91.12 497 ALA A CA 1
ATOM 3982 C C . ALA A 1 497 ? 11.864 3.844 19.070 1.00 91.12 497 ALA A C 1
ATOM 3984 O O . ALA A 1 497 ? 12.892 3.470 19.636 1.00 91.12 497 ALA A O 1
ATOM 3985 N N . ARG A 1 498 ? 10.664 3.345 19.414 1.00 91.75 498 ARG A N 1
ATOM 3986 C CA . ARG A 1 498 ? 10.400 2.380 20.504 1.00 91.75 498 ARG A CA 1
ATOM 3987 C C . ARG A 1 498 ? 10.840 2.847 21.900 1.00 91.75 498 ARG A C 1
ATOM 3989 O O . ARG A 1 498 ? 10.940 2.048 22.830 1.00 91.75 498 ARG A O 1
ATOM 3996 N N . SER A 1 499 ? 11.048 4.149 22.082 1.00 93.56 499 SER A N 1
ATOM 3997 C CA . SER A 1 499 ? 11.319 4.790 23.372 1.00 93.56 499 SER A CA 1
ATOM 3998 C C . SER A 1 499 ? 10.006 5.076 24.109 1.00 93.56 499 SER A C 1
ATOM 4000 O O . SER A 1 499 ? 9.643 6.226 24.343 1.00 93.56 499 SER A O 1
ATOM 4002 N N . PHE A 1 500 ? 9.264 4.022 24.463 1.00 93.81 500 PHE A N 1
ATOM 4003 C CA . PHE A 1 500 ? 7.872 4.133 24.926 1.00 93.81 500 PHE A CA 1
ATOM 4004 C C . PHE A 1 500 ? 7.681 4.964 26.200 1.00 93.81 500 PHE A C 1
ATOM 4006 O O . PHE A 1 500 ? 6.669 5.643 26.331 1.00 93.81 500 PHE A O 1
ATOM 4013 N N . ASP A 1 501 ? 8.638 4.957 27.129 1.00 95.94 501 ASP A N 1
ATOM 4014 C CA . ASP A 1 501 ? 8.560 5.807 28.326 1.00 95.94 501 ASP A CA 1
ATOM 4015 C C . ASP A 1 501 ? 8.768 7.293 27.990 1.00 95.94 501 ASP A C 1
ATOM 4017 O O . ASP A 1 501 ? 8.093 8.158 28.551 1.00 95.94 501 ASP A O 1
ATOM 4021 N N . ALA A 1 502 ? 9.656 7.599 27.038 1.00 97.06 502 ALA A N 1
ATOM 4022 C CA . ALA A 1 502 ? 9.850 8.963 26.551 1.00 97.06 502 ALA A CA 1
ATOM 4023 C C . ALA A 1 502 ? 8.634 9.445 25.748 1.00 97.06 502 ALA A C 1
ATOM 4025 O O . ALA A 1 502 ? 8.199 10.583 25.925 1.00 97.06 502 ALA A O 1
ATOM 4026 N N . ALA A 1 503 ? 8.045 8.563 24.934 1.00 97.06 503 ALA A N 1
ATOM 4027 C CA . ALA A 1 503 ? 6.807 8.828 24.211 1.00 97.06 503 ALA A CA 1
ATOM 4028 C C . ALA A 1 503 ? 5.656 9.151 25.172 1.00 97.06 503 ALA A C 1
ATOM 4030 O O . ALA A 1 503 ? 4.999 10.178 25.023 1.00 97.06 503 ALA A O 1
ATOM 4031 N N . GLU A 1 504 ? 5.466 8.332 26.213 1.00 97.81 504 GLU A N 1
ATOM 4032 C CA . GLU A 1 504 ? 4.450 8.570 27.243 1.00 97.81 504 GLU A CA 1
ATOM 4033 C C . GLU A 1 504 ? 4.657 9.930 27.926 1.00 97.81 504 GLU A C 1
ATOM 4035 O O . GLU A 1 504 ? 3.722 10.725 28.039 1.00 97.81 504 GLU A O 1
ATOM 4040 N N . ALA A 1 505 ? 5.891 10.234 28.339 1.00 98.31 505 ALA A N 1
ATOM 4041 C CA . ALA A 1 505 ? 6.216 11.506 28.973 1.00 98.31 505 ALA A CA 1
ATOM 4042 C C . ALA A 1 505 ? 5.965 12.709 28.046 1.00 98.31 505 ALA A C 1
ATOM 4044 O O . ALA A 1 505 ? 5.511 13.754 28.515 1.00 98.31 505 ALA A O 1
ATOM 4045 N N . ALA A 1 506 ? 6.252 12.579 26.750 1.00 98.06 506 ALA A N 1
ATOM 4046 C CA . ALA A 1 506 ? 6.009 13.622 25.760 1.00 98.06 506 ALA A CA 1
ATOM 4047 C C . ALA A 1 506 ? 4.507 13.830 25.507 1.00 98.06 506 ALA A C 1
ATOM 4049 O O . ALA A 1 506 ? 4.040 14.963 25.606 1.00 98.06 506 ALA A O 1
ATOM 4050 N N . PHE A 1 507 ? 3.723 12.765 25.311 1.00 98.50 507 PHE A N 1
ATOM 4051 C CA . PHE A 1 507 ? 2.268 12.886 25.155 1.00 98.50 507 PHE A CA 1
ATOM 4052 C C . PHE A 1 507 ? 1.606 13.517 26.385 1.00 98.50 507 PHE A C 1
ATOM 4054 O O . PHE A 1 507 ? 0.780 14.417 26.245 1.00 98.50 507 PHE A O 1
ATOM 4061 N N . ARG A 1 508 ? 2.023 13.142 27.602 1.00 98.56 508 ARG A N 1
ATOM 4062 C CA . ARG A 1 508 ? 1.533 13.782 28.837 1.00 98.56 508 ARG A CA 1
ATOM 4063 C C . ARG A 1 508 ? 1.853 15.277 28.889 1.00 98.56 508 ARG A C 1
ATOM 4065 O O . ARG A 1 508 ? 1.016 16.064 29.325 1.00 98.56 508 ARG A O 1
ATOM 4072 N N . LYS A 1 509 ? 3.044 15.687 28.440 1.00 98.25 509 LYS A N 1
ATOM 4073 C CA . LYS A 1 509 ? 3.407 17.111 28.346 1.00 98.25 509 LYS A CA 1
ATOM 4074 C C . LYS A 1 509 ? 2.594 17.845 27.285 1.00 98.25 509 LYS A C 1
ATOM 4076 O O . LYS A 1 509 ? 2.187 18.967 27.553 1.00 98.25 509 LYS A O 1
ATOM 4081 N N . SER A 1 510 ? 2.309 17.211 26.146 1.00 98.12 510 SER A N 1
ATOM 4082 C CA . SER A 1 510 ? 1.429 17.774 25.115 1.00 98.12 510 SER A CA 1
ATOM 4083 C C . SER A 1 510 ? 0.061 18.127 25.699 1.00 98.12 510 SER A C 1
ATOM 4085 O O . SER A 1 510 ? -0.338 19.288 25.648 1.00 98.12 510 SER A O 1
ATOM 4087 N N . VAL A 1 511 ? -0.582 17.161 26.368 1.00 98.12 511 VAL A N 1
ATOM 4088 C CA . VAL A 1 511 ? -1.863 17.363 27.068 1.00 98.12 511 VAL A CA 1
ATOM 4089 C C . VAL A 1 511 ? -1.756 18.451 28.145 1.00 98.12 511 VAL A C 1
ATOM 4091 O O . VAL A 1 511 ? -2.669 19.253 28.307 1.00 98.12 511 VAL A O 1
ATOM 4094 N N . GLY A 1 512 ? -0.637 18.509 28.875 1.00 97.38 512 GLY A N 1
ATOM 4095 C CA . GLY A 1 512 ? -0.405 19.518 29.912 1.00 97.38 512 GLY A CA 1
ATOM 4096 C C . GLY A 1 512 ? -0.199 20.947 29.390 1.00 97.38 512 GLY A C 1
ATOM 4097 O O . GLY A 1 512 ? -0.482 21.894 30.120 1.00 97.38 512 GLY A O 1
ATOM 4098 N N . CYS A 1 513 ? 0.288 21.118 28.156 1.00 96.12 513 CYS A N 1
ATOM 4099 C CA . CYS A 1 513 ? 0.429 22.426 27.507 1.00 96.12 513 CYS A CA 1
ATOM 4100 C C . CYS A 1 513 ? -0.924 22.964 27.034 1.00 96.12 513 CYS A C 1
ATOM 4102 O O . CYS A 1 513 ? -1.262 24.114 27.306 1.00 96.12 513 CYS A O 1
ATOM 4104 N N . ALA A 1 514 ? -1.684 22.123 26.337 1.00 95.56 514 ALA A N 1
ATOM 4105 C CA . ALA A 1 514 ? -3.077 22.352 26.001 1.00 95.56 514 ALA A CA 1
ATOM 4106 C C . ALA A 1 514 ? -3.748 20.988 25.852 1.00 95.56 514 ALA A C 1
ATOM 4108 O O . ALA A 1 514 ? -3.241 20.115 25.139 1.00 95.56 514 ALA A O 1
ATOM 4109 N N . GLU A 1 515 ? -4.885 20.807 26.519 1.00 96.00 515 GLU A N 1
ATOM 4110 C CA . GLU A 1 515 ? -5.656 19.580 26.375 1.00 96.00 515 GLU A CA 1
ATOM 4111 C C . GLU A 1 515 ? -6.049 19.425 24.901 1.00 96.00 515 GLU A C 1
ATOM 4113 O O . GLU A 1 515 ? -6.599 20.349 24.301 1.00 96.00 515 GLU A O 1
ATOM 4118 N N . ASN A 1 516 ? -5.700 18.291 24.294 1.00 96.12 516 ASN A N 1
ATOM 4119 C CA . ASN A 1 516 ? -5.912 18.068 22.871 1.00 96.12 516 ASN A CA 1
ATOM 4120 C C . ASN A 1 516 ? -6.267 16.597 22.599 1.00 96.12 516 ASN A C 1
ATOM 4122 O O . ASN A 1 516 ? -5.664 15.703 23.207 1.00 96.12 516 ASN A O 1
ATOM 4126 N N . PRO A 1 517 ? -7.218 16.313 21.689 1.00 96.62 517 PRO A N 1
ATOM 4127 C CA . PRO A 1 517 ? -7.689 14.945 21.488 1.00 96.62 517 PRO A CA 1
ATOM 4128 C C . PRO A 1 517 ? -6.628 13.998 20.917 1.00 96.62 517 PRO A C 1
ATOM 4130 O O . PRO A 1 517 ? -6.634 12.810 21.232 1.00 96.62 517 PRO A O 1
ATOM 4133 N N . LEU A 1 518 ? -5.694 14.512 20.110 1.00 96.81 518 LEU A N 1
ATOM 4134 C CA . LEU A 1 518 ? -4.679 13.698 19.436 1.00 96.81 518 LEU A CA 1
ATOM 4135 C C . LEU A 1 518 ? -3.697 13.068 20.429 1.00 96.81 518 LEU A C 1
ATOM 4137 O O . LEU A 1 518 ? -3.476 11.857 20.393 1.00 96.81 518 LEU A O 1
ATOM 4141 N N . ALA A 1 519 ? -3.148 13.860 21.355 1.00 97.81 519 ALA A N 1
ATOM 4142 C CA . ALA A 1 519 ? -2.241 13.360 22.383 1.00 97.81 519 ALA A CA 1
ATOM 4143 C C . ALA A 1 519 ? -2.963 12.478 23.410 1.00 97.81 519 ALA A C 1
ATOM 4145 O O . ALA A 1 519 ? -2.383 11.493 23.862 1.00 97.81 519 ALA A O 1
ATOM 4146 N N . LEU A 1 520 ? -4.223 12.784 23.749 1.00 98.38 520 LEU A N 1
ATOM 4147 C CA . LEU A 1 520 ? -5.047 11.931 24.613 1.00 98.38 520 LEU A CA 1
ATOM 4148 C C . LEU A 1 520 ? -5.265 10.544 23.988 1.00 98.38 520 LEU A C 1
ATOM 4150 O O . LEU A 1 520 ? -5.004 9.533 24.641 1.00 98.38 520 LEU A O 1
ATOM 4154 N N . ALA A 1 521 ? -5.672 10.489 22.715 1.00 97.00 521 ALA A N 1
ATOM 4155 C CA . ALA A 1 521 ? -5.875 9.237 21.988 1.00 97.00 521 ALA A CA 1
ATOM 4156 C C . ALA A 1 521 ? -4.563 8.451 21.814 1.00 97.00 521 ALA A C 1
ATOM 4158 O O . ALA A 1 521 ? -4.529 7.237 22.026 1.00 97.00 521 ALA A O 1
ATOM 4159 N N . ALA A 1 522 ? -3.460 9.129 21.478 1.00 97.19 522 ALA A N 1
ATOM 4160 C CA . ALA A 1 522 ? -2.141 8.505 21.370 1.00 97.19 522 A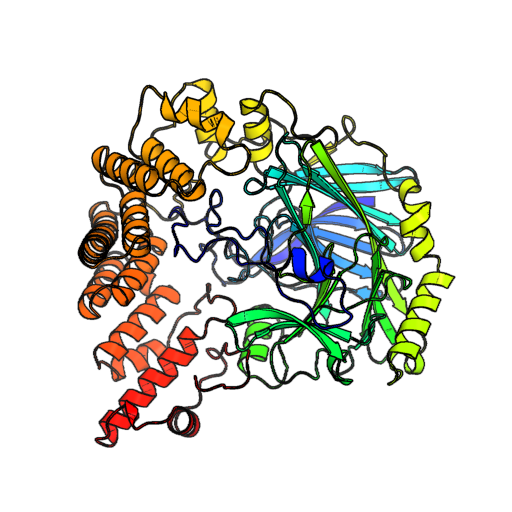LA A CA 1
ATOM 4161 C C . ALA A 1 522 ? -1.664 7.923 22.712 1.00 97.19 522 ALA A C 1
ATOM 4163 O O . ALA A 1 522 ? -1.203 6.781 22.768 1.00 97.19 522 ALA A O 1
ATOM 4164 N N . LEU A 1 523 ? -1.828 8.674 23.806 1.00 97.69 523 LEU A N 1
ATOM 4165 C CA . LEU A 1 523 ? -1.472 8.232 25.152 1.00 97.69 523 LEU A CA 1
ATOM 4166 C C . LEU A 1 523 ? -2.323 7.040 25.601 1.00 97.69 523 LEU A C 1
ATOM 4168 O O . LEU A 1 523 ? -1.772 6.076 26.127 1.00 97.69 523 LEU A O 1
ATOM 4172 N N . ALA A 1 524 ? -3.635 7.069 25.351 1.00 96.94 524 ALA A N 1
ATOM 4173 C CA . ALA A 1 524 ? -4.535 5.961 25.662 1.00 96.94 524 ALA A CA 1
ATOM 4174 C C . ALA A 1 524 ? -4.067 4.652 25.009 1.00 96.94 524 ALA A C 1
ATOM 4176 O O . ALA A 1 524 ? -3.856 3.648 25.694 1.00 96.94 524 ALA A O 1
ATOM 4177 N N . LYS A 1 525 ? -3.802 4.691 23.698 1.00 94.75 525 LYS A N 1
ATOM 4178 C CA . LYS A 1 525 ? -3.330 3.528 22.934 1.00 94.75 525 LYS A CA 1
ATOM 4179 C C . LYS A 1 525 ? -1.965 3.033 23.399 1.00 94.75 525 LYS A C 1
ATOM 4181 O O . LYS A 1 525 ? -1.761 1.825 23.521 1.00 94.75 525 LYS A O 1
ATOM 4186 N N . LEU A 1 526 ? -1.045 3.946 23.714 1.00 95.31 526 LEU A N 1
ATOM 4187 C CA . LEU A 1 526 ? 0.261 3.589 24.263 1.00 95.31 526 LEU A CA 1
ATOM 4188 C C . LEU A 1 526 ? 0.132 2.879 25.619 1.00 95.31 526 LEU A C 1
ATOM 4190 O O . LEU A 1 526 ? 0.781 1.856 25.839 1.00 95.31 526 LEU A O 1
ATOM 4194 N N . LEU A 1 527 ? -0.709 3.394 26.519 1.00 94.44 527 LEU A N 1
ATOM 4195 C CA . LEU A 1 527 ? -0.926 2.814 27.845 1.00 94.44 527 LEU A CA 1
ATOM 4196 C C . LEU A 1 527 ? -1.555 1.420 27.769 1.00 94.44 527 LEU A C 1
ATOM 4198 O O . LEU A 1 527 ? -1.055 0.508 28.432 1.00 94.44 527 LEU A O 1
ATOM 4202 N N . ALA A 1 528 ? -2.573 1.231 26.923 1.00 90.00 528 ALA A N 1
ATOM 4203 C CA . ALA A 1 528 ? -3.146 -0.091 26.667 1.00 90.00 528 ALA A CA 1
ATOM 4204 C C . ALA A 1 528 ? -2.095 -1.069 26.134 1.00 90.00 528 ALA A C 1
ATOM 4206 O O . ALA A 1 528 ? -2.006 -2.203 26.600 1.00 90.00 528 ALA A O 1
ATOM 4207 N N . ALA A 1 529 ? -1.240 -0.626 25.210 1.00 87.19 529 ALA A N 1
ATOM 4208 C CA . ALA A 1 529 ? -0.219 -1.494 24.643 1.00 87.19 529 ALA A CA 1
ATOM 4209 C C . ALA A 1 529 ? 0.903 -1.857 25.638 1.00 87.19 529 ALA A C 1
ATOM 4211 O O . ALA A 1 529 ? 1.469 -2.946 25.546 1.00 87.19 529 ALA A O 1
ATOM 4212 N N . LYS A 1 530 ? 1.209 -0.987 26.614 1.00 88.50 530 LYS A N 1
ATOM 4213 C CA . LYS A 1 530 ? 2.125 -1.295 27.734 1.00 88.50 530 LYS A CA 1
ATOM 4214 C C . LYS A 1 530 ? 1.533 -2.302 28.727 1.00 88.50 530 LYS A C 1
ATOM 4216 O O . LYS A 1 530 ? 2.287 -2.899 29.498 1.00 88.50 530 LYS A O 1
ATOM 4221 N N . GLY A 1 531 ? 0.214 -2.484 28.702 1.00 87.62 531 GLY A N 1
ATOM 4222 C CA . GLY A 1 531 ? -0.526 -3.453 29.497 1.00 87.62 531 GLY A CA 1
ATOM 4223 C C . GLY A 1 531 ? -0.587 -3.143 30.995 1.00 87.62 531 GLY A C 1
ATOM 4224 O O . GLY A 1 531 ? 0.210 -2.382 31.567 1.00 87.62 531 GLY A O 1
ATOM 4225 N N . GLY A 1 532 ? -1.543 -3.801 31.646 1.00 91.31 532 GLY A N 1
ATOM 4226 C CA . GLY A 1 532 ? -1.753 -3.743 33.086 1.00 91.31 532 GLY A CA 1
ATOM 4227 C C . GLY A 1 532 ? -2.990 -2.930 33.447 1.00 91.31 532 GLY A C 1
ATOM 4228 O O . GLY A 1 532 ? -3.204 -1.837 32.931 1.00 91.31 532 GLY A O 1
ATOM 4229 N N . LYS A 1 533 ? -3.771 -3.453 34.398 1.00 92.62 533 LYS A N 1
ATOM 4230 C CA . LYS A 1 533 ? -5.120 -2.963 34.726 1.00 92.62 533 LYS A CA 1
ATOM 4231 C C . LYS A 1 533 ? -5.201 -1.460 35.004 1.00 92.62 533 LYS A C 1
ATOM 4233 O O . LYS A 1 533 ? -6.143 -0.816 34.566 1.00 92.62 533 LYS A O 1
ATOM 4238 N N . GLU A 1 534 ? -4.230 -0.901 35.728 1.00 95.56 534 GLU A N 1
ATOM 4239 C CA . GLU A 1 534 ? -4.208 0.537 36.042 1.00 95.56 534 GLU A CA 1
ATOM 4240 C C . GLU A 1 534 ? -3.995 1.393 34.788 1.00 95.56 534 GLU A C 1
ATOM 4242 O O . GLU A 1 534 ? -4.688 2.389 34.604 1.00 95.56 534 GLU A O 1
ATOM 4247 N N . ARG A 1 535 ? -3.088 0.975 33.895 1.00 94.81 535 ARG A N 1
ATOM 4248 C CA . ARG A 1 535 ? -2.817 1.672 32.628 1.00 94.81 535 ARG A CA 1
ATOM 4249 C C . ARG A 1 535 ? -3.973 1.539 31.651 1.00 94.81 535 ARG A C 1
ATOM 4251 O O . ARG A 1 535 ? -4.292 2.495 30.959 1.00 94.81 535 ARG A O 1
ATOM 4258 N N . GLU A 1 536 ? -4.604 0.370 31.605 1.00 93.38 536 GLU A N 1
ATOM 4259 C CA . GLU A 1 536 ? -5.793 0.129 30.785 1.00 93.38 536 GLU A CA 1
ATOM 4260 C C . GLU A 1 536 ? -6.967 1.006 31.242 1.00 93.38 536 GLU A C 1
ATOM 4262 O O . GLU A 1 536 ? -7.598 1.657 30.412 1.00 93.38 536 GLU A O 1
ATOM 4267 N N . ALA A 1 537 ? -7.208 1.103 32.555 1.00 96.44 537 ALA A N 1
ATOM 4268 C CA . ALA A 1 537 ? -8.234 1.982 33.115 1.00 96.44 537 ALA A CA 1
ATOM 4269 C C . ALA A 1 537 ? -7.935 3.470 32.856 1.00 96.44 537 ALA A C 1
ATOM 4271 O O . ALA A 1 537 ? -8.834 4.228 32.488 1.00 96.44 537 ALA A O 1
ATOM 4272 N N . GLU A 1 538 ? -6.675 3.889 33.003 1.00 97.69 538 GLU A N 1
ATOM 4273 C CA . GLU A 1 538 ? -6.251 5.246 32.649 1.00 97.69 538 GLU A CA 1
ATOM 4274 C C . GLU A 1 538 ? -6.451 5.518 31.150 1.00 97.69 538 GLU A C 1
ATOM 4276 O O . GLU A 1 538 ? -7.042 6.530 30.780 1.00 97.69 538 GLU A O 1
ATOM 4281 N N . GLY A 1 539 ? -6.023 4.597 30.283 1.00 97.00 539 GLY A N 1
ATOM 4282 C CA . GLY A 1 539 ? -6.184 4.714 28.837 1.00 97.00 539 GLY A CA 1
ATOM 4283 C C . GLY A 1 539 ? -7.650 4.815 28.416 1.00 97.00 539 GLY A C 1
ATOM 4284 O O . GLY A 1 539 ? -7.987 5.646 27.575 1.00 97.00 539 GLY A O 1
ATOM 4285 N N . LEU A 1 540 ? -8.540 4.040 29.043 1.00 97.31 540 LEU A N 1
ATOM 4286 C CA . LEU A 1 540 ? -9.985 4.159 28.841 1.00 97.31 540 LEU A CA 1
ATOM 4287 C C . LEU A 1 540 ? -10.497 5.561 29.195 1.00 97.31 540 LEU A C 1
ATOM 4289 O O . LEU A 1 540 ? -11.198 6.175 28.391 1.00 97.31 540 LEU A O 1
ATOM 4293 N N . SER A 1 541 ? -10.103 6.099 30.353 1.00 98.12 541 SER A N 1
ATOM 4294 C CA . SER A 1 541 ? -10.484 7.457 30.759 1.00 98.12 541 SER A CA 1
ATOM 4295 C C . SER A 1 541 ? -9.975 8.522 29.784 1.00 98.12 541 SER A C 1
ATOM 4297 O O . SER A 1 541 ? -10.699 9.468 29.480 1.00 98.12 541 SER A O 1
ATOM 4299 N N . LEU A 1 542 ? -8.742 8.382 29.292 1.00 98.38 542 LEU A N 1
ATOM 4300 C CA . LEU A 1 542 ? -8.136 9.328 28.354 1.00 98.38 542 LEU A CA 1
ATOM 4301 C C . LEU A 1 542 ? -8.830 9.308 26.989 1.00 98.38 542 LEU A C 1
ATOM 4303 O O . LEU A 1 542 ? -9.071 10.368 26.418 1.00 98.38 542 LEU A O 1
ATOM 4307 N N . MET A 1 543 ? -9.189 8.126 26.479 1.00 97.75 543 MET A N 1
ATOM 4308 C CA . MET A 1 543 ? -9.887 8.012 25.196 1.00 97.75 543 MET A CA 1
ATOM 4309 C C . MET A 1 543 ? -11.303 8.599 25.259 1.00 97.75 543 MET A C 1
ATOM 4311 O O . MET A 1 543 ? -11.712 9.314 24.345 1.00 97.75 543 MET A O 1
ATOM 4315 N N . LYS A 1 544 ? -12.034 8.364 26.358 1.00 97.50 544 LYS A N 1
ATOM 4316 C CA . LYS A 1 544 ? -13.337 9.010 26.591 1.00 97.50 544 LYS A CA 1
ATOM 4317 C C . LYS A 1 544 ? -13.192 10.532 26.618 1.00 97.50 544 LYS A C 1
ATOM 4319 O O . LYS A 1 544 ? -13.909 11.223 25.900 1.00 97.50 544 LYS A O 1
ATOM 4324 N N . ARG A 1 545 ? -12.186 11.041 27.343 1.00 97.31 545 ARG A N 1
ATOM 4325 C CA . ARG A 1 545 ? -11.911 12.481 27.398 1.00 97.31 545 ARG A CA 1
ATOM 4326 C C . ARG A 1 545 ? -11.565 13.067 26.028 1.00 97.31 545 ARG A C 1
ATOM 4328 O O . ARG A 1 545 ? -11.987 14.178 25.732 1.00 97.31 545 ARG A O 1
ATOM 4335 N N . ALA A 1 546 ? -10.840 12.334 25.180 1.00 96.81 546 ALA A N 1
ATOM 4336 C CA . ALA A 1 546 ? -10.537 12.777 23.819 1.00 96.81 546 ALA A CA 1
ATOM 4337 C C . ALA A 1 546 ? -11.819 13.013 23.000 1.00 96.81 546 ALA A C 1
ATOM 4339 O O . ALA A 1 546 ? -11.955 14.057 22.359 1.00 96.81 546 ALA A O 1
ATOM 4340 N N . ALA A 1 547 ? -12.769 12.073 23.055 1.00 94.69 547 ALA A N 1
ATOM 4341 C CA . ALA A 1 547 ? -14.053 12.187 22.365 1.00 94.69 547 ALA A CA 1
ATOM 4342 C C . ALA A 1 547 ? -14.922 13.327 22.925 1.00 94.69 547 ALA A C 1
ATOM 4344 O O . ALA A 1 547 ? -15.448 14.128 22.153 1.00 94.69 547 ALA A O 1
ATOM 4345 N N . GLU A 1 548 ? -15.025 13.435 24.253 1.00 93.94 548 GLU A N 1
ATOM 4346 C CA . GLU A 1 548 ? -15.755 14.513 24.935 1.00 93.94 548 GLU A CA 1
ATOM 4347 C C . GLU A 1 548 ? -15.205 15.891 24.557 1.00 93.94 548 GLU A C 1
ATOM 4349 O O . GLU A 1 548 ? -15.960 16.771 24.148 1.00 93.94 548 GLU A O 1
ATOM 4354 N N . LEU A 1 549 ? -13.881 16.063 24.624 1.00 92.94 549 LEU A N 1
ATOM 4355 C CA . LEU A 1 549 ? -13.211 17.322 24.309 1.00 92.94 549 LEU A CA 1
ATOM 4356 C C . LEU A 1 549 ? -13.470 17.763 22.864 1.00 92.94 549 LEU A C 1
ATOM 4358 O O . LEU A 1 549 ? -13.663 18.951 22.601 1.00 92.94 549 LEU A O 1
ATOM 4362 N N . CYS A 1 550 ? -13.486 16.822 21.918 1.00 87.62 550 CYS A N 1
ATOM 4363 C CA . CYS A 1 550 ? -13.810 17.130 20.528 1.00 87.62 550 CYS A CA 1
ATOM 4364 C C . CYS A 1 550 ? -15.232 17.698 20.405 1.00 87.62 550 CYS A C 1
ATOM 4366 O O . CYS A 1 550 ? -15.412 18.730 19.766 1.00 87.62 550 CYS A O 1
ATOM 4368 N N . GLY A 1 551 ? -16.213 17.115 21.101 1.00 83.69 551 GLY A N 1
ATOM 4369 C CA . GLY A 1 551 ? -17.576 17.650 21.148 1.00 83.69 551 GLY A CA 1
ATOM 4370 C C . GLY A 1 551 ? -17.675 19.013 21.849 1.00 83.69 551 GLY A C 1
ATOM 4371 O O . GLY A 1 551 ? -18.286 19.938 21.318 1.00 83.69 551 GLY A O 1
ATOM 4372 N N . GLU A 1 552 ? -17.035 19.174 23.012 1.00 85.44 552 GLU A N 1
ATOM 4373 C CA . GLU A 1 552 ? -17.042 20.418 23.805 1.00 85.44 552 GLU A CA 1
ATOM 4374 C C . GLU A 1 552 ? -16.442 21.614 23.057 1.00 85.44 552 GLU A C 1
ATOM 4376 O O . GLU A 1 552 ? -16.888 22.750 23.224 1.00 85.44 552 GLU A O 1
ATOM 4381 N N . THR A 1 553 ? -15.425 21.364 22.231 1.00 79.81 553 THR A N 1
ATOM 4382 C CA . THR A 1 553 ? -14.732 22.400 21.454 1.00 79.81 553 THR A CA 1
ATOM 4383 C C . THR A 1 553 ? -15.429 22.739 20.135 1.00 79.81 553 THR A C 1
ATOM 4385 O O . THR A 1 553 ? -14.956 23.613 19.408 1.00 79.81 553 THR A O 1
ATOM 4388 N N . GLY A 1 554 ? -16.561 22.090 19.830 1.00 75.38 554 GLY A N 1
ATOM 4389 C CA . GLY A 1 554 ? -17.249 22.220 18.544 1.00 75.38 554 GLY A CA 1
ATOM 4390 C C . GLY A 1 554 ? -16.488 21.563 17.391 1.00 75.38 554 GLY A C 1
ATOM 4391 O O . GLY A 1 554 ? -16.684 21.941 16.239 1.00 75.38 554 GLY A O 1
ATOM 4392 N N . GLY A 1 555 ? -15.592 20.622 17.696 1.00 77.81 555 GLY A N 1
ATOM 4393 C CA . GLY A 1 555 ? -14.863 19.860 16.701 1.00 77.81 555 GLY A CA 1
ATOM 4394 C C . GLY A 1 555 ? -15.781 18.938 15.901 1.00 77.81 555 GLY A C 1
ATOM 4395 O O . GLY A 1 555 ? -16.721 18.331 16.422 1.00 77.81 555 GLY A O 1
ATOM 4396 N N . GLU A 1 556 ? -15.478 18.817 14.616 1.00 85.12 556 GLU A N 1
ATOM 4397 C CA . GLU A 1 556 ? -16.160 17.927 13.680 1.00 85.12 556 GLU A CA 1
ATOM 4398 C C . GLU A 1 556 ? -15.097 16.971 13.149 1.00 85.12 556 GLU A C 1
ATOM 4400 O O . GLU A 1 556 ? -14.398 17.282 12.193 1.00 85.12 556 GLU A O 1
ATOM 4405 N N . TYR A 1 557 ? -14.849 15.863 13.848 1.00 90.75 557 TYR A N 1
ATOM 4406 C CA . TYR A 1 557 ? -13.852 14.894 13.406 1.00 90.75 557 TYR A CA 1
ATOM 4407 C C . TYR A 1 557 ? -14.334 13.454 13.573 1.00 90.75 557 TYR A C 1
ATOM 4409 O O . TYR A 1 557 ? -14.089 12.806 14.596 1.00 90.75 557 TYR A O 1
ATOM 4417 N N . VAL A 1 558 ? -15.023 12.927 12.556 1.00 92.19 558 VAL A N 1
ATOM 4418 C CA . VAL A 1 558 ? -15.656 11.594 12.631 1.00 92.19 558 VAL A CA 1
ATOM 4419 C C . VAL A 1 558 ? -14.641 10.475 12.890 1.00 92.19 558 VAL A C 1
ATOM 4421 O O . VAL A 1 558 ? -14.953 9.521 13.599 1.00 92.19 558 VAL A O 1
ATOM 4424 N N . ARG A 1 559 ? -13.397 10.607 12.401 1.00 93.00 559 ARG A N 1
ATOM 4425 C CA . ARG A 1 559 ? -12.326 9.622 12.641 1.00 93.00 559 ARG A CA 1
ATOM 4426 C C . ARG A 1 559 ? -12.003 9.443 14.126 1.00 93.00 559 ARG A C 1
ATOM 4428 O O . ARG A 1 559 ? -11.742 8.323 14.553 1.00 93.00 559 ARG A O 1
ATOM 4435 N N . LEU A 1 560 ? -12.076 10.507 14.931 1.00 94.19 560 LEU A N 1
ATOM 4436 C CA . LEU A 1 560 ? -11.878 10.392 16.379 1.00 94.19 560 LEU A CA 1
ATOM 4437 C C . LEU A 1 560 ? -13.067 9.711 17.058 1.00 94.19 560 LEU A C 1
ATOM 4439 O O . LEU A 1 560 ? -12.860 8.910 17.964 1.00 94.19 560 LEU A O 1
ATOM 4443 N N . ALA A 1 561 ? -14.296 9.982 16.611 1.00 94.06 561 ALA A N 1
ATOM 4444 C CA . ALA A 1 561 ? -15.475 9.283 17.120 1.00 94.06 561 ALA A CA 1
ATOM 4445 C C . ALA A 1 561 ? -15.412 7.774 16.814 1.00 94.06 561 ALA A C 1
ATOM 4447 O O . ALA A 1 561 ? -15.700 6.964 17.694 1.00 94.06 561 ALA A O 1
ATOM 4448 N N . ILE A 1 562 ? -14.976 7.397 15.604 1.00 94.56 562 ILE A N 1
ATOM 4449 C CA . ILE A 1 562 ? -14.731 5.999 15.211 1.00 94.56 562 ILE A CA 1
ATOM 4450 C C . ILE A 1 562 ? -13.679 5.361 16.128 1.00 94.56 562 ILE A C 1
ATOM 4452 O O . ILE A 1 562 ? -13.946 4.317 16.727 1.00 94.56 562 ILE A O 1
ATOM 4456 N N . GLU A 1 563 ? -12.509 5.994 16.264 1.00 94.75 563 GLU A N 1
ATOM 4457 C CA . GLU A 1 563 ? -11.396 5.491 17.079 1.00 94.75 563 GLU A CA 1
ATOM 4458 C C . GLU A 1 563 ? -11.812 5.320 18.547 1.00 94.75 563 GLU A C 1
ATOM 4460 O O . GLU A 1 563 ? -11.601 4.262 19.143 1.00 94.75 563 GLU A O 1
ATOM 4465 N N . ALA A 1 564 ? -12.459 6.335 19.126 1.00 95.81 564 ALA A N 1
ATOM 4466 C CA . ALA A 1 564 ? -12.891 6.311 20.515 1.00 95.81 564 ALA A CA 1
ATOM 4467 C C . ALA A 1 564 ? -13.964 5.247 20.763 1.00 95.81 564 ALA A C 1
ATOM 4469 O O . ALA A 1 564 ? -13.852 4.485 21.722 1.00 95.81 564 ALA A O 1
ATOM 4470 N N . ALA A 1 565 ? -14.969 5.136 19.890 1.00 94.62 565 ALA A N 1
ATOM 4471 C CA . ALA A 1 565 ? -16.006 4.117 20.015 1.00 94.62 565 ALA A CA 1
ATOM 4472 C C . ALA A 1 565 ? -15.429 2.699 19.888 1.00 94.62 565 ALA A C 1
ATOM 4474 O O . ALA A 1 565 ? -15.760 1.823 20.690 1.00 94.62 565 ALA A O 1
ATOM 4475 N N . ALA A 1 566 ? -14.533 2.467 18.923 1.00 93.69 566 ALA A N 1
ATOM 4476 C CA . ALA A 1 566 ? -13.866 1.180 18.753 1.00 93.69 566 ALA A CA 1
ATOM 4477 C C . ALA A 1 566 ? -13.008 0.816 19.976 1.00 93.69 566 ALA A C 1
ATOM 4479 O O . ALA A 1 566 ? -13.083 -0.312 20.469 1.00 93.69 566 ALA A O 1
ATOM 4480 N N . TYR A 1 567 ? -12.243 1.777 20.497 1.00 94.88 567 TYR A N 1
ATOM 4481 C CA . TYR A 1 567 ? -11.391 1.593 21.668 1.00 94.88 567 TYR A CA 1
ATOM 4482 C C . TYR A 1 567 ? -12.206 1.328 22.942 1.00 94.88 567 TYR A C 1
ATOM 4484 O O . TYR A 1 567 ? -11.927 0.374 23.667 1.00 94.88 567 TYR A O 1
ATOM 4492 N N . VAL A 1 568 ? -13.244 2.126 23.213 1.00 95.62 568 VAL A N 1
ATOM 4493 C CA . VAL A 1 568 ? -14.106 1.957 24.395 1.00 95.62 568 VAL A CA 1
ATOM 4494 C C . VAL A 1 568 ? -14.883 0.643 24.319 1.00 95.62 568 VAL A C 1
ATOM 4496 O O . VAL A 1 568 ? -15.005 -0.037 25.330 1.00 95.62 568 VAL A O 1
ATOM 4499 N N . LYS A 1 569 ? -15.321 0.208 23.131 1.00 93.06 569 LYS A N 1
ATOM 4500 C CA . LYS A 1 569 ? -15.926 -1.124 22.954 1.00 93.06 569 LYS A CA 1
ATOM 4501 C C . LYS A 1 569 ? -14.955 -2.259 23.309 1.00 93.06 569 LYS A C 1
ATOM 4503 O O . LYS A 1 569 ? -15.391 -3.290 23.807 1.00 93.06 569 LYS A O 1
ATOM 4508 N N . ALA A 1 570 ? -13.659 -2.093 23.031 1.00 91.19 570 ALA A N 1
ATOM 4509 C CA . ALA A 1 570 ? -12.639 -3.112 23.287 1.00 91.19 570 ALA A CA 1
ATOM 4510 C C . ALA A 1 570 ? -12.137 -3.136 24.743 1.00 91.19 570 ALA A C 1
ATOM 4512 O O . ALA A 1 570 ? -11.744 -4.194 25.232 1.00 91.19 570 ALA A O 1
ATOM 4513 N N . HIS A 1 571 ? -12.126 -1.987 25.425 1.00 92.12 571 HIS A N 1
ATOM 4514 C CA . HIS A 1 571 ? -11.488 -1.826 26.740 1.00 92.12 571 HIS A CA 1
ATOM 4515 C C . HIS A 1 571 ? -12.436 -1.401 27.872 1.00 92.12 571 HIS A C 1
ATOM 4517 O O . HIS A 1 571 ? -12.048 -1.456 29.038 1.00 92.12 571 HIS A O 1
ATOM 4523 N N . GLY A 1 572 ? -13.645 -0.953 27.546 1.00 93.25 572 GLY A N 1
ATOM 4524 C CA . GLY A 1 572 ? -14.670 -0.502 28.484 1.00 93.25 572 GLY A CA 1
ATOM 4525 C C . GLY A 1 572 ? -15.931 -1.356 28.411 1.00 93.25 572 GLY A C 1
ATOM 4526 O O . GLY A 1 572 ? -15.881 -2.556 28.138 1.00 93.25 572 GLY A O 1
ATOM 4527 N N . THR A 1 573 ? -17.072 -0.732 28.686 1.00 93.25 573 THR A N 1
ATOM 4528 C CA . THR A 1 573 ? -18.386 -1.388 28.645 1.00 93.25 573 THR A CA 1
ATOM 4529 C C . THR A 1 573 ? -19.174 -1.032 27.375 1.00 93.25 573 THR A C 1
ATOM 4531 O O . THR A 1 573 ? -18.976 0.048 26.806 1.00 93.25 573 THR A O 1
ATOM 4534 N N . PRO A 1 574 ? -20.100 -1.897 26.911 1.00 91.31 574 PRO A N 1
ATOM 4535 C CA . PRO A 1 574 ? -20.990 -1.569 25.795 1.00 91.31 574 PRO A CA 1
ATOM 4536 C C . PRO A 1 574 ? -21.800 -0.281 26.014 1.00 91.31 574 PRO A C 1
ATOM 4538 O O . PRO A 1 574 ? -22.062 0.442 25.057 1.00 91.31 574 PRO A O 1
ATOM 4541 N N . GLU A 1 575 ? -22.175 0.029 27.257 1.00 94.44 575 GLU A N 1
ATOM 4542 C CA . GLU A 1 575 ? -22.911 1.242 27.627 1.00 94.44 575 GLU A CA 1
ATOM 4543 C C . GLU A 1 575 ? -22.076 2.507 27.412 1.00 94.44 575 GLU A C 1
ATOM 4545 O O . GLU A 1 575 ? -22.571 3.486 26.858 1.00 94.44 575 GLU A O 1
ATOM 4550 N N . GLU A 1 576 ? -20.802 2.480 27.805 1.00 95.31 576 GLU A N 1
ATOM 4551 C CA . GLU A 1 576 ? -19.886 3.599 27.569 1.00 95.31 576 GLU A CA 1
ATOM 4552 C C . GLU A 1 576 ? -19.606 3.783 26.076 1.00 95.31 576 GLU A C 1
ATOM 4554 O O . GLU A 1 576 ? -19.541 4.910 25.593 1.00 95.31 576 GLU A O 1
ATOM 4559 N N . ALA A 1 577 ? -19.470 2.690 25.319 1.00 94.25 577 ALA A N 1
ATOM 4560 C CA . ALA A 1 577 ? -19.283 2.768 23.872 1.00 94.25 577 ALA A CA 1
ATOM 4561 C C . ALA A 1 577 ? -20.527 3.350 23.173 1.00 94.25 577 ALA A C 1
ATOM 4563 O O . ALA A 1 577 ? -20.399 4.155 22.247 1.00 94.25 577 ALA A O 1
ATOM 4564 N N . GLU A 1 578 ? -21.730 2.982 23.635 1.00 94.88 578 GLU A N 1
ATOM 4565 C CA . GLU A 1 578 ? -22.986 3.580 23.172 1.00 94.88 578 GLU A CA 1
ATOM 4566 C C . GLU A 1 578 ? -23.023 5.088 23.449 1.00 94.88 578 GLU A C 1
ATOM 4568 O O . GLU A 1 578 ? -23.387 5.860 22.564 1.00 94.88 578 GLU A O 1
ATOM 4573 N N . GLU A 1 579 ? -22.632 5.518 24.650 1.00 95.12 579 GLU A N 1
ATOM 4574 C CA . GLU A 1 579 ? -22.612 6.933 25.033 1.00 95.12 579 GLU A CA 1
ATOM 4575 C C . GLU A 1 579 ? -21.703 7.768 24.121 1.00 95.12 579 GLU A C 1
ATOM 4577 O O . GLU A 1 579 ? -22.108 8.849 23.687 1.00 95.12 579 GLU A O 1
ATOM 4582 N N . ILE A 1 580 ? -20.523 7.247 23.763 1.00 94.75 580 ILE A N 1
ATOM 4583 C CA . ILE A 1 580 ? -19.586 7.913 22.845 1.00 94.75 580 ILE A CA 1
ATOM 4584 C C . ILE A 1 580 ? -20.221 8.122 21.468 1.00 94.75 580 ILE A C 1
ATOM 4586 O O . ILE A 1 580 ? -20.221 9.241 20.953 1.00 94.75 580 ILE A O 1
ATOM 4590 N N . ILE A 1 581 ? -20.801 7.069 20.880 1.00 93.25 581 ILE A N 1
ATOM 4591 C CA . ILE A 1 581 ? -21.435 7.175 19.559 1.00 93.25 581 ILE A CA 1
ATOM 4592 C C . ILE A 1 581 ? -22.646 8.104 19.610 1.00 93.25 581 ILE A C 1
ATOM 4594 O O . ILE A 1 581 ? -22.779 8.969 18.747 1.00 93.25 581 ILE A O 1
ATOM 4598 N N . ARG A 1 582 ? -23.531 7.951 20.605 1.00 92.62 582 ARG A N 1
ATOM 4599 C CA . ARG A 1 582 ? -24.744 8.776 20.700 1.00 92.62 582 ARG A CA 1
ATOM 4600 C C . ARG A 1 582 ? -24.398 10.244 20.891 1.00 92.62 582 ARG A C 1
ATOM 4602 O O . ARG A 1 582 ? -24.974 11.067 20.199 1.00 92.62 582 ARG A O 1
ATOM 4609 N N . SER A 1 583 ? -23.420 10.563 21.735 1.00 92.00 583 SER A N 1
ATOM 4610 C CA . SER A 1 583 ? -22.967 11.946 21.922 1.00 92.00 583 SER A CA 1
ATOM 4611 C C . SER A 1 583 ? -22.399 12.536 20.630 1.00 92.00 583 SER A C 1
ATOM 4613 O O . SER A 1 583 ? -22.722 13.669 20.278 1.00 92.00 583 SER A O 1
ATOM 4615 N N . ALA A 1 584 ? -21.607 11.758 19.884 1.00 91.12 584 ALA A N 1
ATOM 4616 C CA . ALA A 1 584 ? -21.064 12.194 18.601 1.00 91.12 584 ALA A CA 1
ATOM 4617 C C . ALA A 1 584 ? -22.161 12.412 17.542 1.00 91.12 584 ALA A C 1
ATOM 4619 O O . ALA A 1 584 ? -22.120 13.405 16.824 1.00 91.12 584 ALA A O 1
ATOM 4620 N N . VAL A 1 585 ? -23.156 11.522 17.461 1.00 90.31 585 VAL A N 1
ATOM 4621 C CA . VAL A 1 585 ? -24.288 11.631 16.520 1.00 90.31 585 VAL A CA 1
ATOM 4622 C C . VAL A 1 585 ? -25.271 12.733 16.930 1.00 90.31 585 VAL A C 1
ATOM 4624 O O . VAL A 1 585 ? -25.804 13.419 16.066 1.00 90.31 585 VAL A O 1
ATOM 4627 N N . ASP A 1 586 ? -25.505 12.945 18.225 1.00 89.88 586 ASP A N 1
ATOM 4628 C CA . ASP A 1 586 ? -26.362 14.028 18.719 1.00 89.88 586 ASP A CA 1
ATOM 4629 C C . ASP A 1 586 ? -25.739 15.401 18.408 1.00 89.88 586 ASP A C 1
ATOM 4631 O O . ASP A 1 586 ? -26.457 16.338 18.054 1.00 89.88 586 ASP A O 1
ATOM 4635 N N . ALA A 1 587 ? -24.406 15.511 18.489 1.00 87.62 587 ALA A N 1
ATOM 4636 C CA . ALA A 1 587 ? -23.670 16.693 18.044 1.00 87.62 587 ALA A CA 1
ATOM 4637 C C . ALA A 1 587 ? -23.674 16.830 16.510 1.00 87.62 587 ALA A C 1
ATOM 4639 O O . ALA A 1 587 ? -23.900 17.924 15.995 1.00 87.62 587 ALA A O 1
ATOM 4640 N N . HIS A 1 588 ? -23.480 15.716 15.794 1.00 89.12 588 HIS A N 1
ATOM 4641 C CA . HIS A 1 588 ? -23.329 15.660 14.337 1.00 89.12 588 HIS A CA 1
ATOM 4642 C C . HIS A 1 588 ? -24.199 14.556 13.718 1.00 89.12 588 HIS A C 1
ATOM 4644 O O . HIS A 1 588 ? -23.702 13.463 13.429 1.00 89.12 588 HIS A O 1
ATOM 4650 N N . PRO A 1 589 ? -25.493 14.814 13.437 1.00 88.88 589 PRO A N 1
ATOM 4651 C CA . PRO A 1 589 ? -26.425 13.777 12.976 1.00 88.88 589 PRO A CA 1
ATOM 4652 C C . PRO A 1 589 ? -26.002 13.048 11.693 1.00 88.88 589 PRO A C 1
ATOM 4654 O O . PRO A 1 589 ? -26.333 11.876 11.509 1.00 88.88 589 PRO A O 1
ATOM 4657 N N . ALA A 1 590 ? -25.232 13.714 10.826 1.00 88.19 590 ALA A N 1
ATOM 4658 C CA . ALA A 1 590 ? -24.696 13.133 9.595 1.00 88.19 590 ALA A CA 1
ATOM 4659 C C . ALA A 1 590 ? -23.700 11.984 9.846 1.00 88.19 590 ALA A C 1
ATOM 4661 O O . ALA A 1 590 ? -23.488 11.160 8.962 1.00 88.19 590 ALA A O 1
ATOM 4662 N N . TYR A 1 591 ? -23.115 11.863 11.045 1.00 90.25 591 TYR A N 1
ATOM 4663 C CA . TYR A 1 591 ? -22.192 10.766 11.361 1.00 90.25 591 TYR A CA 1
ATOM 4664 C C . TYR A 1 591 ? -22.849 9.391 11.286 1.00 90.25 591 TYR A C 1
ATOM 4666 O O . TYR A 1 591 ? -22.157 8.409 11.036 1.00 90.25 591 TYR A O 1
ATOM 4674 N N . LEU A 1 592 ? -24.172 9.294 11.441 1.00 86.06 592 LEU A N 1
ATOM 4675 C CA . LEU A 1 592 ? -24.874 8.021 11.277 1.00 86.06 592 LEU A CA 1
ATOM 4676 C C . LEU A 1 592 ? -24.907 7.546 9.810 1.00 86.06 592 LEU A C 1
ATOM 4678 O O . LEU A 1 592 ? -25.124 6.363 9.559 1.00 86.06 592 LEU A O 1
ATOM 4682 N N . GLU A 1 593 ? -24.663 8.440 8.845 1.00 88.44 593 GLU A N 1
ATOM 4683 C CA . GLU A 1 593 ? -24.492 8.086 7.429 1.00 88.44 593 GLU A CA 1
ATOM 4684 C C . GLU A 1 593 ? -23.104 7.485 7.147 1.00 88.44 593 GLU A C 1
ATOM 4686 O O . GLU A 1 593 ? -22.906 6.850 6.113 1.00 88.44 593 GLU A O 1
ATOM 4691 N N . ASN A 1 594 ? -22.143 7.633 8.068 1.00 91.62 594 ASN A N 1
ATOM 4692 C CA . ASN A 1 594 ? -20.847 6.976 7.965 1.00 91.62 594 ASN A CA 1
ATOM 4693 C C . ASN A 1 594 ? -20.992 5.481 8.297 1.00 91.62 594 ASN A C 1
ATOM 4695 O O . ASN A 1 594 ? -21.337 5.107 9.422 1.00 91.62 594 ASN A O 1
ATOM 4699 N N . GLY A 1 595 ? -20.684 4.615 7.327 1.00 92.44 595 GLY A N 1
ATOM 4700 C CA . GLY A 1 595 ? -20.855 3.167 7.472 1.00 92.44 595 GLY A CA 1
ATOM 4701 C C . GLY A 1 595 ? -20.092 2.568 8.661 1.00 92.44 595 GLY A C 1
ATOM 4702 O O . GLY A 1 595 ? -20.608 1.670 9.326 1.00 92.44 595 GLY A O 1
ATOM 4703 N N . ARG A 1 596 ? -18.907 3.094 9.002 1.00 93.94 596 ARG A N 1
ATOM 4704 C CA . ARG A 1 596 ? -18.100 2.596 10.127 1.00 93.94 596 ARG A CA 1
ATOM 4705 C C . ARG A 1 596 ? -18.728 2.927 11.481 1.00 93.94 596 ARG A C 1
ATOM 4707 O O . ARG A 1 596 ? -18.779 2.056 12.351 1.00 93.94 596 ARG A O 1
ATOM 4714 N N . ILE A 1 597 ? -19.254 4.143 11.647 1.00 93.69 597 ILE A N 1
ATOM 4715 C CA . ILE A 1 597 ? -20.037 4.526 12.835 1.00 93.69 597 ILE A CA 1
ATOM 4716 C C . ILE A 1 597 ? -21.294 3.659 12.944 1.00 93.69 597 ILE A C 1
ATOM 4718 O O . ILE A 1 597 ? -21.560 3.103 14.011 1.00 93.69 597 ILE A O 1
ATOM 4722 N N . ALA A 1 598 ? -22.037 3.492 11.844 1.00 93.12 598 ALA A N 1
ATOM 4723 C CA . ALA A 1 598 ? -23.244 2.669 11.824 1.00 93.12 598 ALA A CA 1
ATOM 4724 C C . ALA A 1 598 ? -22.949 1.213 12.228 1.00 93.12 598 ALA A C 1
ATOM 4726 O O . ALA A 1 598 ? -23.640 0.656 13.081 1.00 93.12 598 ALA A O 1
ATOM 4727 N N . LEU A 1 599 ? -21.887 0.616 11.678 1.00 94.38 599 LEU A N 1
ATOM 4728 C CA . LEU A 1 599 ? -21.459 -0.744 12.004 1.00 94.38 599 LEU A CA 1
ATOM 4729 C C . LEU A 1 599 ? -21.074 -0.897 13.483 1.00 94.38 599 LEU A C 1
ATOM 4731 O O . LEU A 1 599 ? -21.522 -1.841 14.136 1.00 94.38 599 LEU A O 1
ATOM 4735 N N . LEU A 1 600 ? -20.280 0.032 14.028 1.00 94.75 600 LEU A N 1
ATOM 4736 C CA . LEU A 1 600 ? -19.926 0.029 15.451 1.00 94.75 600 LEU A CA 1
ATOM 4737 C C . LEU A 1 600 ? -21.173 0.145 16.333 1.00 94.75 600 LEU A C 1
ATOM 4739 O O . LEU A 1 600 ? -21.293 -0.584 17.319 1.00 94.75 600 LEU A O 1
ATOM 4743 N N . TYR A 1 601 ? -22.123 1.005 15.957 1.00 94.19 601 TYR A N 1
ATOM 4744 C CA . TYR A 1 601 ? -23.357 1.172 16.714 1.00 94.19 601 TYR A CA 1
ATOM 4745 C C . TYR A 1 601 ? -24.210 -0.099 16.717 1.00 94.19 601 TYR A C 1
ATOM 4747 O O . TYR A 1 601 ? -24.702 -0.506 17.767 1.00 94.19 601 TYR A O 1
ATOM 4755 N N . ILE A 1 602 ? -24.323 -0.786 15.579 1.00 94.06 602 ILE A N 1
ATOM 4756 C CA . ILE A 1 602 ? -25.046 -2.062 15.486 1.00 94.06 602 ILE A CA 1
ATOM 4757 C C . ILE A 1 602 ? -24.409 -3.120 16.383 1.00 94.06 602 ILE A C 1
ATOM 4759 O O . ILE A 1 602 ? -25.125 -3.791 17.121 1.00 94.06 602 ILE A O 1
ATOM 4763 N N . GLN A 1 603 ? -23.079 -3.245 16.372 1.00 94.56 603 GLN A N 1
ATOM 4764 C CA . GLN A 1 603 ? -22.371 -4.184 17.250 1.00 94.56 603 GLN A CA 1
ATOM 4765 C C . GLN A 1 603 ? -22.667 -3.905 18.730 1.00 94.56 603 GLN A C 1
ATOM 4767 O O . GLN A 1 603 ? -22.898 -4.828 19.508 1.00 94.56 603 GLN A O 1
ATOM 4772 N N . ILE A 1 604 ? -22.720 -2.629 19.116 1.00 94.56 604 ILE A N 1
ATOM 4773 C CA . ILE A 1 604 ? -23.076 -2.224 20.479 1.00 94.56 604 ILE A CA 1
ATOM 4774 C C . ILE A 1 604 ? -24.534 -2.583 20.803 1.00 94.56 604 ILE A C 1
ATOM 4776 O O . ILE A 1 604 ? -24.801 -3.122 21.875 1.00 94.56 604 ILE A O 1
ATOM 4780 N N . LEU A 1 605 ? -25.477 -2.351 19.884 1.00 94.94 605 LEU A N 1
ATOM 4781 C CA . LEU A 1 605 ? -26.886 -2.714 20.075 1.00 94.94 605 LEU A CA 1
ATOM 4782 C C . LEU A 1 605 ? -27.085 -4.226 20.239 1.00 94.94 605 LEU A C 1
ATOM 4784 O O . LEU A 1 605 ? -27.873 -4.633 21.095 1.00 94.94 605 LEU A O 1
ATOM 4788 N N . VAL A 1 606 ? -26.361 -5.046 19.467 1.00 95.06 606 VAL A N 1
ATOM 4789 C CA . VAL A 1 606 ? -26.359 -6.513 19.616 1.00 95.06 606 VAL A CA 1
ATOM 4790 C C . VAL A 1 606 ? -25.874 -6.899 21.013 1.00 95.06 606 VAL A C 1
ATOM 4792 O O . VAL A 1 606 ? -26.606 -7.571 21.735 1.00 95.06 606 VAL A O 1
ATOM 4795 N N . ASN A 1 607 ? -24.727 -6.371 21.456 1.00 92.81 607 ASN A N 1
ATOM 4796 C CA . ASN A 1 607 ? -24.182 -6.634 22.797 1.00 92.81 607 ASN A CA 1
ATOM 4797 C C . ASN A 1 607 ? -25.113 -6.176 23.936 1.00 92.81 607 ASN A C 1
ATOM 4799 O O . ASN A 1 607 ? -25.049 -6.694 25.048 1.00 92.81 607 ASN A O 1
ATOM 4803 N N . ARG A 1 608 ? -25.983 -5.195 23.671 1.00 93.12 608 ARG A N 1
ATOM 4804 C CA . ARG A 1 608 ? -26.989 -4.676 24.612 1.00 93.12 608 ARG A CA 1
ATOM 4805 C C . ARG A 1 608 ? -28.327 -5.426 24.546 1.00 93.12 608 ARG A C 1
ATOM 4807 O O . ARG A 1 608 ? -29.269 -5.033 25.233 1.00 93.12 608 ARG A O 1
ATOM 4814 N N . GLY A 1 609 ? -28.447 -6.457 23.707 1.00 94.00 609 GLY A N 1
ATOM 4815 C CA . GLY A 1 609 ? -29.684 -7.217 23.505 1.00 94.00 609 GLY A CA 1
ATOM 4816 C C . GLY A 1 609 ? -30.789 -6.444 22.772 1.00 94.00 609 GLY A C 1
ATOM 4817 O O . GLY A 1 609 ? -31.945 -6.870 22.759 1.00 94.00 609 GLY A O 1
ATOM 4818 N N . ARG A 1 610 ? -30.473 -5.305 22.139 1.00 95.81 610 ARG A N 1
ATOM 4819 C CA . ARG A 1 610 ? -31.420 -4.469 21.372 1.00 95.81 610 ARG A CA 1
ATOM 4820 C C . ARG A 1 610 ? -31.512 -4.947 19.922 1.00 95.81 610 ARG A C 1
ATOM 4822 O O . ARG A 1 610 ? -31.268 -4.204 18.972 1.00 95.81 610 ARG A O 1
ATOM 4829 N N . LEU A 1 611 ? -31.869 -6.221 19.768 1.00 96.06 611 LEU A N 1
ATOM 4830 C CA . LEU A 1 611 ? -31.737 -6.973 18.515 1.00 96.06 611 LEU A CA 1
ATOM 4831 C C . LEU A 1 611 ? -32.592 -6.410 17.370 1.00 96.06 611 LEU A C 1
ATOM 4833 O O . LEU A 1 611 ? -32.134 -6.341 16.236 1.00 96.06 611 LEU A O 1
ATOM 4837 N N . ASP A 1 612 ? -33.822 -5.972 17.641 1.00 95.25 612 ASP A N 1
ATOM 4838 C CA . ASP A 1 612 ? -34.719 -5.490 16.578 1.00 95.25 612 ASP A CA 1
ATOM 4839 C C . ASP A 1 612 ? -34.300 -4.103 16.044 1.00 95.25 612 ASP A C 1
ATOM 4841 O O . ASP A 1 612 ? -34.477 -3.791 14.861 1.00 95.25 612 ASP A O 1
ATOM 4845 N N . GLU A 1 613 ? -33.670 -3.286 16.893 1.00 94.12 613 GLU A N 1
ATOM 4846 C CA . GLU A 1 613 ? -33.052 -2.020 16.486 1.00 94.12 613 GLU A CA 1
ATOM 4847 C C . GLU A 1 613 ? -31.776 -2.268 15.679 1.00 94.12 613 GLU A C 1
ATOM 4849 O O . GLU A 1 613 ? -31.604 -1.682 14.607 1.00 94.12 613 GLU A O 1
ATOM 4854 N N . ALA A 1 614 ? -30.928 -3.190 16.151 1.00 94.31 614 ALA A N 1
ATOM 4855 C CA . ALA A 1 614 ? -29.732 -3.628 15.442 1.00 94.31 614 ALA A CA 1
ATOM 4856 C C . ALA A 1 614 ? -30.072 -4.169 14.047 1.00 94.31 614 ALA A C 1
ATOM 4858 O O . ALA A 1 614 ? -29.448 -3.760 13.074 1.00 94.31 614 ALA A O 1
ATOM 4859 N N . GLU A 1 615 ? -31.098 -5.015 13.916 1.00 93.81 615 GLU A N 1
ATOM 4860 C CA . GLU A 1 615 ? -31.542 -5.541 12.621 1.00 93.81 615 GLU A CA 1
ATOM 4861 C C . GLU A 1 615 ? -32.032 -4.430 11.686 1.00 93.81 615 GLU A C 1
ATOM 4863 O O . GLU A 1 615 ? -31.690 -4.407 10.501 1.00 93.81 615 GLU A O 1
ATOM 4868 N N . THR A 1 616 ? -32.822 -3.490 12.212 1.00 91.88 616 THR A N 1
ATOM 4869 C CA . THR A 1 616 ? -33.351 -2.371 11.422 1.00 91.88 616 THR A CA 1
ATOM 4870 C C . THR A 1 616 ? -32.228 -1.519 10.842 1.00 91.88 616 THR A C 1
ATOM 4872 O O . THR A 1 616 ? -32.320 -1.092 9.689 1.00 91.88 616 THR A O 1
ATOM 4875 N N . LEU A 1 617 ? -31.181 -1.272 11.632 1.00 88.88 617 LEU A N 1
ATOM 4876 C CA . LEU A 1 617 ? -29.998 -0.552 11.180 1.00 88.88 617 LEU A CA 1
ATOM 4877 C C . LEU A 1 617 ? -29.153 -1.406 10.238 1.00 88.88 617 LEU A C 1
ATOM 4879 O O . LEU A 1 617 ? -28.808 -0.912 9.173 1.00 88.88 617 LEU A O 1
ATOM 4883 N N . LEU A 1 618 ? -28.901 -2.681 10.557 1.00 88.56 618 LEU A N 1
ATOM 4884 C CA . LEU A 1 618 ? -28.097 -3.603 9.745 1.00 88.56 618 LEU A CA 1
ATOM 4885 C C . LEU A 1 618 ? -28.628 -3.732 8.315 1.00 88.56 618 LEU A C 1
ATOM 4887 O O . LEU A 1 618 ? -27.862 -3.685 7.359 1.00 88.56 618 LEU A O 1
ATOM 4891 N N . ARG A 1 619 ? -29.954 -3.797 8.152 1.00 84.38 619 ARG A N 1
ATOM 4892 C CA . ARG A 1 619 ? -30.616 -3.834 6.834 1.00 84.38 619 ARG A CA 1
ATOM 4893 C C . ARG A 1 619 ? -30.505 -2.529 6.041 1.00 84.38 619 ARG A C 1
ATOM 4895 O O . ARG A 1 619 ? -30.820 -2.519 4.855 1.00 84.38 619 ARG A O 1
ATOM 4902 N N . LYS A 1 620 ? -30.121 -1.436 6.696 1.00 80.94 620 LYS A N 1
ATOM 4903 C CA . LYS A 1 620 ? -29.960 -0.097 6.120 1.00 80.94 620 LYS A CA 1
ATOM 4904 C C . LYS A 1 620 ? -28.512 0.391 6.172 1.00 80.94 620 LYS A C 1
ATOM 4906 O O . LYS A 1 620 ? -28.303 1.567 5.886 1.00 80.94 620 LYS A O 1
ATOM 4911 N N . VAL A 1 621 ? -27.555 -0.453 6.585 1.00 69.50 621 VAL A N 1
ATOM 4912 C CA . VAL A 1 621 ? -26.171 -0.026 6.833 1.00 69.50 621 VAL A CA 1
ATOM 4913 C C . VAL A 1 621 ? -25.644 0.706 5.606 1.00 69.50 621 VAL A C 1
ATOM 4915 O O . VAL A 1 621 ? -25.636 0.124 4.518 1.00 69.50 621 VAL A O 1
ATOM 4918 N N . PRO A 1 622 ? -25.232 1.976 5.767 1.00 71.94 622 PRO A N 1
ATOM 4919 C CA . PRO A 1 622 ? -24.509 2.680 4.728 1.00 71.94 622 PRO A CA 1
ATOM 4920 C C . PRO A 1 622 ? -23.241 1.914 4.370 1.00 71.94 622 PRO A C 1
ATOM 4922 O O . PRO A 1 622 ? -22.645 1.247 5.215 1.00 71.94 622 PRO A O 1
ATOM 4925 N N . GLU A 1 623 ? -22.819 2.039 3.119 1.00 86.38 623 GLU A N 1
ATOM 4926 C CA . GLU A 1 623 ? -21.586 1.439 2.624 1.00 86.38 623 GLU A CA 1
ATOM 4927 C C . GLU A 1 623 ? -20.404 1.721 3.581 1.00 86.38 623 GLU A C 1
ATOM 4929 O O . GLU A 1 623 ? -20.059 2.875 3.846 1.00 86.38 623 GLU A O 1
ATOM 4934 N N . VAL A 1 624 ? -19.798 0.663 4.139 1.00 92.12 624 VAL A N 1
ATOM 4935 C CA . VAL A 1 624 ? -18.630 0.769 5.031 1.00 92.12 624 VAL A CA 1
ATOM 4936 C C . VAL A 1 624 ? -17.389 0.936 4.160 1.00 92.12 624 VAL A C 1
ATOM 4938 O O . VAL A 1 624 ? -16.762 -0.037 3.753 1.00 92.12 624 VAL A O 1
ATOM 4941 N N . ALA A 1 625 ? -17.075 2.179 3.801 1.00 91.81 625 ALA A N 1
ATOM 4942 C CA . ALA A 1 625 ? -16.063 2.465 2.785 1.00 91.81 625 ALA A CA 1
ATOM 4943 C C . ALA A 1 625 ? -14.662 1.926 3.118 1.00 91.81 625 ALA A C 1
ATOM 4945 O O . ALA A 1 625 ? -13.950 1.468 2.226 1.00 91.81 625 ALA A O 1
ATOM 4946 N N . ASP A 1 626 ? -14.301 1.929 4.398 1.00 92.12 626 ASP A N 1
ATOM 4947 C CA . ASP A 1 626 ? -12.982 1.579 4.921 1.00 92.12 626 ASP A CA 1
ATOM 4948 C C . ASP A 1 626 ? -12.871 0.114 5.383 1.00 92.12 626 ASP A C 1
ATOM 4950 O O . ASP A 1 626 ? -12.021 -0.190 6.227 1.00 92.12 626 ASP A O 1
ATOM 4954 N N . MET A 1 627 ? -13.727 -0.793 4.883 1.00 93.25 627 MET A N 1
ATOM 4955 C CA . MET A 1 627 ? -13.601 -2.237 5.141 1.00 93.25 627 MET A CA 1
ATOM 4956 C C . MET A 1 627 ? -12.176 -2.694 4.843 1.00 93.25 627 MET A C 1
ATOM 4958 O O . MET A 1 627 ? -11.709 -2.576 3.708 1.00 93.25 627 MET A O 1
ATOM 4962 N N . ARG A 1 628 ? -11.478 -3.181 5.875 1.00 92.12 628 ARG A N 1
ATOM 4963 C CA . ARG A 1 628 ? -10.076 -3.593 5.771 1.00 92.12 628 ARG A CA 1
ATOM 4964 C C . ARG A 1 628 ? -9.963 -4.951 5.102 1.00 92.12 628 ARG A C 1
ATOM 4966 O O . ARG A 1 628 ? -10.788 -5.826 5.346 1.00 92.12 628 ARG A O 1
ATOM 4973 N N . GLU A 1 629 ? -8.921 -5.153 4.303 1.00 88.62 629 GLU A N 1
ATOM 4974 C CA . GLU A 1 629 ? -8.609 -6.475 3.755 1.00 88.62 629 GLU A CA 1
ATOM 4975 C C . GLU A 1 629 ? -8.622 -7.559 4.848 1.00 88.62 629 GLU A C 1
ATOM 4977 O O . GLU A 1 629 ? -7.987 -7.416 5.897 1.00 88.62 629 GLU A O 1
ATOM 4982 N N . GLY A 1 630 ? -9.388 -8.630 4.626 1.00 85.19 630 GLY A N 1
ATOM 4983 C CA . GLY A 1 630 ? -9.555 -9.724 5.592 1.00 85.19 630 GLY A CA 1
ATOM 4984 C C . GLY A 1 630 ? -10.488 -9.424 6.770 1.00 85.19 630 GLY A C 1
ATOM 4985 O O . GLY A 1 630 ? -10.721 -10.302 7.600 1.00 85.19 630 GLY A O 1
ATOM 4986 N N . GLU A 1 631 ? -11.057 -8.222 6.858 1.00 89.38 631 GLU A N 1
ATOM 4987 C CA . GLU A 1 631 ? -12.055 -7.885 7.865 1.00 89.38 631 GLU A CA 1
ATOM 4988 C C . GLU A 1 631 ? -13.379 -8.615 7.602 1.00 89.38 631 GLU A C 1
ATOM 4990 O O . GLU A 1 631 ? -13.919 -8.605 6.498 1.00 89.38 631 GLU A O 1
ATOM 4995 N N . VAL A 1 632 ? -13.939 -9.216 8.654 1.00 90.56 632 VAL A N 1
ATOM 4996 C CA . VAL A 1 632 ? -15.202 -9.975 8.597 1.00 90.56 632 VAL A CA 1
ATOM 4997 C C . VAL A 1 632 ? -16.295 -9.372 9.480 1.00 90.56 632 VAL A C 1
ATOM 4999 O O . VAL A 1 632 ? -17.292 -10.025 9.769 1.00 90.56 632 VAL A O 1
ATOM 5002 N N . SER A 1 633 ? -16.115 -8.134 9.939 1.00 91.31 633 SER A N 1
ATOM 5003 C CA . SER A 1 633 ? -16.946 -7.482 10.960 1.00 91.31 633 SER A CA 1
ATOM 5004 C C . SER A 1 633 ? -18.422 -7.354 10.575 1.00 91.31 633 SER A C 1
ATOM 5006 O O . SER A 1 633 ? -19.288 -7.502 11.437 1.00 91.31 633 SER A O 1
ATOM 5008 N N . THR A 1 634 ? -18.719 -7.125 9.295 1.00 92.19 634 THR A N 1
ATOM 5009 C CA . THR A 1 634 ? -20.081 -7.028 8.755 1.00 92.19 634 THR A CA 1
ATOM 5010 C C . THR A 1 634 ? -20.793 -8.380 8.744 1.00 92.19 634 THR A C 1
ATOM 5012 O O . THR A 1 634 ? -21.958 -8.478 9.123 1.00 92.19 634 THR A O 1
ATOM 5015 N N . SER A 1 635 ? -20.088 -9.450 8.370 1.00 91.12 635 SER A N 1
ATOM 5016 C CA . SER A 1 635 ? -20.623 -10.813 8.438 1.00 91.12 635 SER A CA 1
ATOM 5017 C C . SER A 1 635 ? -20.712 -11.311 9.880 1.00 91.12 635 SER A C 1
ATOM 5019 O O . SER A 1 635 ? -21.688 -11.960 10.238 1.00 91.12 635 SER A O 1
ATOM 5021 N N . ALA A 1 636 ? -19.728 -10.987 10.722 1.00 91.81 636 ALA A N 1
ATOM 5022 C CA . ALA A 1 636 ? -19.707 -11.361 12.132 1.00 91.81 636 ALA A CA 1
ATOM 5023 C C . ALA A 1 636 ? -20.905 -10.764 12.875 1.00 91.81 636 ALA A C 1
ATOM 5025 O O . ALA A 1 636 ? -21.664 -11.507 13.486 1.00 91.81 636 ALA A O 1
ATOM 5026 N N . VAL A 1 637 ? -21.160 -9.457 12.724 1.00 93.25 637 VAL A N 1
ATOM 5027 C CA . VAL A 1 637 ? -22.307 -8.822 13.392 1.00 93.25 637 VAL A CA 1
ATOM 5028 C C . VAL A 1 637 ? -23.650 -9.361 12.894 1.00 93.25 637 VAL A C 1
ATOM 5030 O O . VAL A 1 637 ? -24.593 -9.454 13.676 1.00 93.25 637 VAL A O 1
ATOM 5033 N N . TRP A 1 638 ? -23.750 -9.755 11.617 1.00 93.44 638 TRP A N 1
ATOM 5034 C CA . TRP A 1 638 ? -24.934 -10.441 11.096 1.00 93.44 638 TRP A CA 1
ATOM 5035 C C . TRP A 1 638 ? -25.156 -11.769 11.819 1.00 93.44 638 TRP A C 1
ATOM 5037 O O . TRP A 1 638 ? -26.250 -12.028 12.318 1.00 93.44 638 TRP A O 1
ATOM 5047 N N . LEU A 1 639 ? -24.114 -12.596 11.907 1.00 92.81 639 LEU A N 1
ATOM 5048 C CA . LEU A 1 639 ? -24.203 -13.893 12.569 1.00 92.81 639 LEU A CA 1
ATOM 5049 C C . LEU A 1 639 ? -24.511 -13.756 14.055 1.00 92.81 639 LEU A C 1
ATOM 5051 O O . LEU A 1 639 ? -25.394 -14.454 14.539 1.00 92.81 639 LEU A O 1
ATOM 5055 N N . ASP A 1 640 ? -23.843 -12.841 14.753 1.00 93.94 640 ASP A N 1
ATOM 5056 C CA . ASP A 1 640 ? -24.064 -12.605 16.179 1.00 93.94 640 ASP A CA 1
ATOM 5057 C C . ASP A 1 640 ? -25.501 -12.130 16.440 1.00 93.94 640 ASP A C 1
ATOM 5059 O O . ASP A 1 640 ? -26.191 -12.685 17.292 1.00 93.94 640 ASP A O 1
ATOM 5063 N N . LEU A 1 641 ? -26.011 -11.186 15.640 1.00 95.75 641 LEU A N 1
ATOM 5064 C CA . LEU A 1 641 ? -27.396 -10.721 15.737 1.00 95.75 641 LEU A CA 1
ATOM 5065 C C . LEU A 1 641 ? -28.402 -11.873 15.600 1.00 95.75 641 LEU A C 1
ATOM 5067 O O . LEU A 1 641 ? -29.317 -12.001 16.415 1.00 95.75 641 LEU A O 1
ATOM 5071 N N . PHE A 1 642 ? -28.275 -12.690 14.552 1.00 96.19 642 PHE A N 1
ATOM 5072 C CA . PHE A 1 642 ? -29.242 -13.758 14.303 1.00 96.19 642 PHE A CA 1
ATOM 5073 C C . PHE A 1 642 ? -29.054 -14.955 15.240 1.00 96.19 642 PHE A C 1
ATOM 5075 O O . PHE A 1 642 ? -30.047 -15.610 15.558 1.00 96.19 642 PHE A O 1
ATOM 5082 N N . ARG A 1 643 ? -27.841 -15.183 15.762 1.00 96.31 643 ARG A N 1
ATOM 5083 C CA . ARG A 1 643 ? -27.584 -16.119 16.866 1.00 96.31 643 ARG A CA 1
ATOM 5084 C C . ARG A 1 643 ? -28.406 -15.738 18.095 1.00 96.31 643 ARG A C 1
ATOM 5086 O O . ARG A 1 643 ? -29.196 -16.547 18.576 1.00 96.31 643 ARG A O 1
ATOM 5093 N N . GLU A 1 644 ? -28.291 -14.486 18.533 1.00 96.00 644 GLU A N 1
ATOM 5094 C CA . GLU A 1 644 ? -29.027 -13.951 19.684 1.00 96.00 644 GLU A CA 1
ATOM 5095 C C . GLU A 1 644 ? -30.547 -13.991 19.471 1.00 96.00 644 GLU A C 1
ATOM 5097 O O . GLU A 1 644 ? -31.312 -14.299 20.387 1.00 96.00 644 GLU A O 1
ATOM 5102 N N . LYS A 1 645 ? -31.023 -13.738 18.243 1.00 95.81 645 LYS A N 1
ATOM 5103 C CA . LYS A 1 645 ? -32.458 -13.834 17.932 1.00 95.81 645 LYS A CA 1
ATOM 5104 C C . LYS A 1 645 ? -32.973 -15.269 18.015 1.00 95.81 645 LYS A C 1
ATOM 5106 O O . LYS A 1 645 ? -34.032 -15.474 18.600 1.00 95.81 645 LYS A O 1
ATOM 5111 N N . ILE A 1 646 ? -32.244 -16.251 17.478 1.00 95.81 646 ILE A N 1
ATOM 5112 C CA . ILE A 1 646 ? -32.626 -17.670 17.589 1.00 95.81 646 ILE A CA 1
ATOM 5113 C C . ILE A 1 646 ? -32.652 -18.087 19.062 1.00 95.81 646 ILE A C 1
ATOM 5115 O O . ILE A 1 646 ? -33.641 -18.663 19.510 1.00 95.81 646 ILE A O 1
ATOM 5119 N N . ALA A 1 647 ? -31.608 -17.744 19.819 1.00 95.44 647 ALA A N 1
ATOM 5120 C CA . ALA A 1 647 ? -31.510 -18.028 21.247 1.00 95.44 647 ALA A CA 1
ATOM 5121 C C . ALA A 1 647 ? -32.722 -17.483 22.022 1.00 95.44 647 ALA A C 1
ATOM 5123 O O . ALA A 1 647 ? -33.417 -18.229 22.717 1.00 95.44 647 ALA A O 1
ATOM 5124 N N . ARG A 1 648 ? -33.054 -16.202 21.811 1.00 94.75 648 ARG A N 1
ATOM 5125 C CA . ARG A 1 648 ? -34.219 -15.534 22.407 1.00 94.75 648 ARG A CA 1
ATOM 5126 C C . ARG A 1 648 ? -35.542 -16.191 22.013 1.00 94.75 648 ARG A C 1
ATOM 5128 O O . ARG A 1 648 ? -36.392 -16.406 22.876 1.00 94.75 648 ARG A O 1
ATOM 5135 N N . ASP A 1 649 ? -35.736 -16.460 20.726 1.00 94.19 649 ASP A N 1
ATOM 5136 C CA . ASP A 1 649 ? -37.014 -16.935 20.190 1.00 94.19 649 ASP A CA 1
ATOM 5137 C C . ASP A 1 649 ? -37.275 -18.411 20.563 1.00 94.19 649 ASP A C 1
ATOM 5139 O O . ASP A 1 649 ? -38.429 -18.813 20.722 1.00 94.19 649 ASP A O 1
ATOM 5143 N N . GLU A 1 650 ? -36.219 -19.210 20.756 1.00 95.38 650 GLU A N 1
ATOM 5144 C CA . GLU A 1 650 ? -36.302 -20.628 21.139 1.00 95.38 650 GLU A CA 1
ATOM 5145 C C . GLU A 1 650 ? -36.088 -20.891 22.637 1.00 95.38 650 GLU A C 1
ATOM 5147 O O . GLU A 1 650 ? -36.290 -22.018 23.094 1.00 95.38 650 GLU A O 1
ATOM 5152 N N . GLY A 1 651 ? -35.699 -19.877 23.414 1.00 93.56 651 GLY A N 1
ATOM 5153 C CA . GLY A 1 651 ? -35.363 -20.034 24.831 1.00 93.56 651 GLY A CA 1
ATOM 5154 C C . GLY A 1 651 ? -34.122 -20.904 25.060 1.00 93.56 651 GLY A C 1
ATOM 5155 O O . GLY A 1 651 ? -34.093 -21.681 26.016 1.00 93.56 651 GLY A O 1
ATOM 5156 N N . ARG A 1 652 ? -33.138 -20.805 24.159 1.00 95.19 652 ARG A N 1
ATOM 5157 C CA . ARG A 1 652 ? -31.824 -21.470 24.224 1.00 95.19 652 ARG A CA 1
ATOM 5158 C C . ARG A 1 652 ? -30.754 -20.456 24.620 1.00 95.19 652 ARG A C 1
ATOM 5160 O O . ARG A 1 652 ? -30.944 -19.258 24.426 1.00 95.19 652 ARG A O 1
ATOM 5167 N N . GLU A 1 653 ? -29.625 -20.932 25.131 1.00 91.81 653 GLU A N 1
ATOM 5168 C CA . GLU A 1 653 ? -28.443 -20.082 25.293 1.00 91.81 653 GLU A CA 1
ATOM 5169 C C . GLU A 1 653 ? -27.824 -19.799 23.915 1.00 91.81 653 GLU A C 1
ATOM 5171 O O . GLU A 1 653 ? -27.829 -20.666 23.038 1.00 91.81 653 GLU A O 1
ATOM 5176 N N . ALA A 1 654 ? -27.289 -18.593 23.704 1.00 89.94 654 ALA A N 1
ATOM 5177 C CA . ALA A 1 654 ? -26.694 -18.214 22.419 1.00 89.94 654 ALA A CA 1
ATOM 5178 C C . ALA A 1 654 ? -25.520 -19.124 22.027 1.00 89.94 654 ALA A C 1
ATOM 5180 O O . ALA A 1 654 ? -25.392 -19.485 20.857 1.00 89.94 654 ALA A O 1
ATOM 5181 N N . ASP A 1 655 ? -24.733 -19.572 23.008 1.00 91.00 655 ASP A N 1
ATOM 5182 C CA . ASP A 1 655 ? -23.604 -20.493 22.820 1.00 91.00 655 ASP A CA 1
ATOM 5183 C C . ASP A 1 655 ? -24.028 -21.880 22.296 1.00 91.00 655 ASP A C 1
ATOM 5185 O O . ASP A 1 655 ? -23.215 -22.589 21.702 1.00 91.00 655 ASP A O 1
ATOM 5189 N N . ASP A 1 656 ? -25.304 -22.260 22.457 1.00 92.94 656 ASP A N 1
ATOM 5190 C CA . ASP A 1 656 ? -25.856 -23.511 21.920 1.00 92.94 656 ASP A CA 1
ATOM 5191 C C . ASP A 1 656 ? -26.276 -23.389 20.443 1.00 92.94 656 ASP A C 1
ATOM 5193 O O . ASP A 1 656 ? -26.684 -24.385 19.833 1.00 92.94 656 ASP A O 1
ATOM 5197 N N . ILE A 1 657 ? -26.247 -22.184 19.863 1.00 93.38 657 ILE A N 1
ATOM 5198 C CA . ILE A 1 657 ? -26.618 -21.930 18.468 1.00 93.38 657 ILE A CA 1
ATOM 5199 C C . ILE A 1 657 ? -25.351 -21.925 17.608 1.00 93.38 657 ILE A C 1
ATOM 5201 O O . ILE A 1 657 ? -24.535 -20.996 17.650 1.00 93.38 657 ILE A O 1
ATOM 5205 N N . THR A 1 658 ? -25.188 -22.957 16.781 1.00 89.88 658 THR A N 1
ATOM 5206 C CA . THR A 1 658 ? -24.012 -23.050 15.912 1.00 89.88 658 THR A CA 1
ATOM 5207 C C . THR A 1 658 ? -24.087 -22.021 14.783 1.00 89.88 658 THR A C 1
ATOM 5209 O O . THR A 1 658 ? -25.175 -21.674 14.318 1.00 89.88 658 THR A O 1
ATOM 5212 N N . PRO A 1 659 ? -22.943 -21.538 14.276 1.00 85.00 659 PRO A N 1
ATOM 5213 C CA . PRO A 1 659 ? -22.942 -20.675 13.102 1.00 85.00 659 PRO A CA 1
ATOM 5214 C C . PRO A 1 659 ? -23.632 -21.302 11.885 1.00 85.00 659 PRO A C 1
ATOM 5216 O O . PRO A 1 659 ? -24.329 -20.587 11.176 1.00 85.00 659 PRO A O 1
ATOM 5219 N N . ASP A 1 660 ? -23.493 -22.615 11.668 1.00 86.94 660 ASP A N 1
ATOM 5220 C CA . ASP A 1 660 ? -24.170 -23.329 10.575 1.00 86.94 660 ASP A CA 1
ATOM 5221 C C . ASP A 1 660 ? -25.695 -23.235 10.703 1.00 86.94 660 ASP A C 1
ATOM 5223 O O . ASP A 1 660 ? -26.379 -22.947 9.724 1.00 86.94 660 ASP A O 1
ATOM 5227 N N . GLU A 1 661 ? -26.230 -23.373 11.920 1.00 92.94 661 GLU A N 1
ATOM 5228 C CA . GLU A 1 661 ? -27.659 -23.187 12.182 1.00 92.94 661 GLU A CA 1
ATOM 5229 C C . GLU A 1 661 ? -28.108 -21.751 11.865 1.00 92.94 661 GLU A C 1
ATOM 5231 O O . GLU A 1 661 ? -29.168 -21.545 11.264 1.00 92.94 661 GLU A O 1
ATOM 5236 N N . VAL A 1 662 ? -27.293 -20.749 12.219 1.00 92.69 662 VAL A N 1
ATOM 5237 C CA . VAL A 1 662 ? -27.560 -19.353 11.842 1.00 92.69 662 VAL A CA 1
ATOM 5238 C C . VAL A 1 662 ? -27.533 -19.198 10.322 1.00 92.69 662 VAL A C 1
ATOM 5240 O O . VAL A 1 662 ? -28.449 -18.599 9.768 1.00 92.69 662 VAL A O 1
ATOM 5243 N N . PHE A 1 663 ? -26.534 -19.759 9.636 1.00 88.06 663 PHE A N 1
ATOM 5244 C CA . PHE A 1 663 ? -26.383 -19.679 8.181 1.00 88.06 663 PHE A CA 1
ATOM 5245 C C . PHE A 1 663 ? -27.536 -20.330 7.420 1.00 88.06 663 PHE A C 1
ATOM 5247 O O . PHE A 1 663 ? -27.996 -19.767 6.427 1.00 88.06 663 PHE A O 1
ATOM 5254 N N . GLU A 1 664 ? -28.015 -21.487 7.876 1.00 90.25 664 GLU A N 1
ATOM 5255 C CA . GLU A 1 664 ? -29.130 -22.200 7.250 1.00 90.25 664 GLU A CA 1
ATOM 5256 C C . GLU A 1 664 ? -30.437 -21.398 7.318 1.00 90.25 664 GLU A C 1
ATOM 5258 O O . GLU A 1 664 ? -31.220 -21.399 6.366 1.00 90.25 664 GLU A O 1
ATOM 5263 N N . ARG A 1 665 ? -30.677 -20.692 8.430 1.00 94.06 665 ARG A N 1
ATOM 5264 C CA . ARG A 1 665 ? -31.906 -19.906 8.641 1.00 94.06 665 ARG A CA 1
ATOM 5265 C C . ARG A 1 665 ? -31.798 -18.470 8.125 1.00 94.06 665 ARG A C 1
ATOM 5267 O O . ARG A 1 665 ? -32.773 -17.922 7.614 1.00 94.06 665 ARG A O 1
ATOM 5274 N N . TYR A 1 666 ? -30.623 -17.869 8.276 1.00 93.25 666 TYR A N 1
ATOM 5275 C CA . TYR A 1 666 ? -30.318 -16.463 8.014 1.00 93.25 666 TYR A CA 1
ATOM 5276 C C . TYR A 1 666 ? -28.971 -16.336 7.288 1.00 93.25 666 TYR A C 1
ATOM 5278 O O . TYR A 1 666 ? -27.991 -15.855 7.870 1.00 93.25 666 TYR A O 1
ATOM 5286 N N . PRO A 1 667 ? -28.898 -16.738 6.007 1.00 91.38 667 PRO A N 1
ATOM 5287 C CA . PRO A 1 667 ? -27.667 -16.631 5.236 1.00 91.38 667 PRO A CA 1
ATOM 5288 C C . PRO A 1 667 ? -27.182 -15.177 5.186 1.00 91.38 667 PRO A C 1
ATOM 5290 O O . PRO A 1 667 ? -27.985 -14.251 5.041 1.00 91.38 667 PRO A O 1
ATOM 5293 N N . VAL A 1 668 ? -25.866 -14.981 5.305 1.00 90.25 668 VAL A N 1
ATOM 5294 C CA . VAL A 1 668 ? -25.252 -13.647 5.220 1.00 90.25 668 VAL A CA 1
ATOM 5295 C C . VAL A 1 668 ? -25.485 -13.079 3.809 1.00 90.25 668 VAL A C 1
ATOM 5297 O O . VAL A 1 668 ? -25.159 -13.757 2.830 1.00 90.25 668 VAL A O 1
ATOM 5300 N N . PRO A 1 669 ? -26.037 -11.858 3.675 1.00 90.50 669 PRO A N 1
ATOM 5301 C CA . PRO A 1 669 ? -26.223 -11.208 2.385 1.00 90.50 669 PRO A CA 1
ATOM 5302 C C . PRO A 1 669 ? -24.900 -11.001 1.648 1.00 90.50 669 PRO A C 1
ATOM 5304 O O . PRO A 1 669 ? -23.881 -10.656 2.249 1.00 90.50 669 PRO A O 1
ATOM 5307 N N . ALA A 1 670 ? -24.935 -11.170 0.329 1.00 88.50 670 ALA A N 1
ATOM 5308 C CA . ALA A 1 670 ? -23.771 -11.079 -0.545 1.00 88.50 670 ALA A CA 1
ATOM 5309 C C . ALA A 1 670 ? -23.026 -9.740 -0.417 1.00 88.50 670 ALA A C 1
ATOM 5311 O O . ALA A 1 670 ? -21.802 -9.703 -0.507 1.00 88.50 670 ALA A O 1
ATOM 5312 N N . GLU A 1 671 ? -23.767 -8.657 -0.201 1.00 87.31 671 GLU A N 1
ATOM 5313 C CA . GLU A 1 671 ? -23.289 -7.275 -0.149 1.00 87.31 671 GLU A CA 1
ATOM 5314 C C . GLU A 1 671 ? -22.460 -6.977 1.104 1.00 87.31 671 GLU A C 1
ATOM 5316 O O . GLU A 1 671 ? -21.690 -6.021 1.118 1.00 87.31 671 GLU A O 1
ATOM 5321 N N . ILE A 1 672 ? -22.610 -7.790 2.153 1.00 88.69 672 ILE A N 1
ATOM 5322 C CA . ILE A 1 672 ? -21.915 -7.617 3.435 1.00 88.69 672 ILE A CA 1
ATOM 5323 C C . ILE A 1 672 ? -21.008 -8.804 3.778 1.00 88.69 672 ILE A C 1
ATOM 5325 O O . ILE A 1 672 ? -20.459 -8.873 4.883 1.00 88.69 672 ILE A O 1
ATOM 5329 N N . ASP A 1 673 ? -20.860 -9.751 2.852 1.00 90.94 673 ASP A N 1
ATOM 5330 C CA . ASP A 1 673 ? -20.000 -10.915 3.002 1.00 90.94 673 ASP A CA 1
ATOM 5331 C C . ASP A 1 673 ? -18.639 -10.662 2.358 1.00 90.94 673 ASP A C 1
ATOM 5333 O O . ASP A 1 673 ? -18.521 -10.684 1.138 1.00 90.94 673 ASP A O 1
ATOM 5337 N N . PHE A 1 674 ? -17.621 -10.433 3.189 1.00 90.44 674 PHE A N 1
ATOM 5338 C CA . PHE A 1 674 ? -16.230 -10.175 2.789 1.00 90.44 674 PHE A CA 1
ATOM 5339 C C . PHE A 1 674 ? -15.279 -11.314 3.205 1.00 90.44 674 PHE A C 1
ATOM 5341 O O . PHE A 1 674 ? -14.056 -11.161 3.202 1.00 90.44 674 PHE A O 1
ATOM 5348 N N . ARG A 1 675 ? -15.816 -12.486 3.568 1.00 89.31 675 ARG A N 1
ATOM 5349 C CA . ARG A 1 675 ? -15.027 -13.636 4.040 1.00 89.31 675 ARG A CA 1
ATOM 5350 C C . ARG A 1 675 ? -14.288 -14.309 2.879 1.00 89.31 675 ARG A C 1
ATOM 5352 O O . ARG A 1 675 ? -14.889 -15.012 2.068 1.00 89.31 675 ARG A O 1
ATOM 5359 N N . MET A 1 676 ? -12.981 -14.068 2.792 1.00 83.06 676 MET A N 1
ATOM 5360 C CA . MET A 1 676 ? -12.144 -14.535 1.679 1.00 83.06 676 MET A CA 1
ATOM 5361 C C . MET A 1 676 ? -11.795 -16.025 1.736 1.00 83.06 676 MET A C 1
ATOM 5363 O O . MET A 1 676 ? -11.628 -16.646 0.686 1.00 83.06 676 MET A O 1
ATOM 5367 N N . SER A 1 677 ? -11.693 -16.602 2.935 1.00 76.38 677 SER A N 1
ATOM 5368 C CA . SER A 1 677 ? -11.433 -18.026 3.146 1.00 76.38 677 SER A CA 1
ATOM 5369 C C . SER A 1 677 ? -12.728 -18.844 3.131 1.00 76.38 677 SER A C 1
ATOM 5371 O O . SER A 1 677 ? -13.804 -18.353 3.481 1.00 76.38 677 SER A O 1
ATOM 5373 N N . GLY A 1 678 ? -12.627 -20.123 2.746 1.00 60.28 678 GLY A N 1
ATOM 5374 C CA . GLY A 1 678 ? -13.684 -21.088 3.053 1.00 60.28 678 GLY A CA 1
ATOM 5375 C C . GLY A 1 678 ? -13.942 -21.081 4.561 1.00 60.28 678 GLY A C 1
ATOM 5376 O O . GLY A 1 678 ? -12.991 -20.965 5.332 1.00 60.28 678 GLY A O 1
ATOM 5377 N N . TYR A 1 679 ? -15.212 -21.142 4.969 1.00 42.19 679 TYR A N 1
ATOM 5378 C CA . TYR A 1 679 ? -15.616 -21.079 6.373 1.00 42.19 679 TYR A CA 1
ATOM 5379 C C . TYR A 1 679 ? -14.769 -22.041 7.223 1.00 42.19 679 TYR A C 1
ATOM 5381 O O . TYR A 1 679 ? -14.920 -23.257 7.126 1.00 42.19 679 TYR A O 1
ATOM 5389 N N . GLN A 1 680 ? -13.851 -21.496 8.024 1.00 35.44 680 GLN A N 1
ATOM 5390 C CA . GLN A 1 680 ? -13.236 -22.222 9.124 1.00 35.44 680 GLN A CA 1
ATOM 5391 C C . GLN A 1 680 ? -13.877 -21.680 10.398 1.00 35.44 680 GLN A C 1
ATOM 5393 O O . GLN A 1 680 ? -13.609 -20.531 10.756 1.00 35.44 680 GLN A O 1
ATOM 5398 N N . PRO A 1 681 ? -14.770 -22.443 11.050 1.00 30.42 681 PRO A N 1
ATOM 5399 C CA . PRO A 1 681 ? -15.178 -22.113 12.402 1.00 30.42 681 PRO A CA 1
ATOM 5400 C C . PRO A 1 681 ? -13.920 -22.214 13.271 1.00 30.42 681 PRO A C 1
ATOM 5402 O O . PRO A 1 681 ? -13.378 -23.306 13.448 1.00 30.42 681 PRO A O 1
ATOM 5405 N N . HIS A 1 682 ? -13.409 -21.072 13.726 1.00 26.72 682 HIS A N 1
ATOM 5406 C CA . HIS A 1 682 ? -12.432 -21.018 14.810 1.00 26.72 682 HIS A CA 1
ATOM 5407 C C . HIS A 1 682 ? -13.162 -20.909 16.138 1.00 26.72 682 HIS A C 1
ATOM 5409 O O . HIS A 1 682 ? -14.081 -20.060 16.219 1.00 26.72 682 HIS A O 1
#

pLDDT: mean 91.91, std 9.03, range [26.72, 98.88]

Radius of gyration: 25.84 Å; chains: 1; bounding box: 62×60×69 Å

Foldseek 3Di:
DKDKDWAKFWEWDQFFFDPFAFLFFPDDDQAQFAAEDPPDPRVQRRFFSPQAAPGPPLFTARPRIDQDIDIGTAIWIWADDCFWIWTFRQQFQRFRQWIAGPPVRDTFAPRFRYHAFAQFASSGTAADIGKAKAKDHQGGHPRRNFHWWWWKDQFLLRGMKIKTWDADFAQRKIKIWIWHDDPQKIKIKIKIWFLFQAKHWMKTKTKTKHFADQFWFKAFQAQWFWDWDADPVRGIHIYTGGQPLCNRHQASFQFKDKGWGQHDLPDFAKMWTAGLQQKHKMKGWDSQQRTKMKIHLHDNALQSQLVQCLNHPPSTGIIIIMTINGSDSSGIHMDHHRDMDMMMMIMGMGGDHSCQCPPSPSNSNNVVRSVSCVVVCVNVCRHPNVSSGDDPADDDPIDTPDAGALVQVLLCLLVVHHSDSRDDRDNPNCDPPAQSVQLVCCVVVLHGDDDDLAAARNDDHGEDEHPSLVSSVVSLVPRPDDELVSLQNQLSHCVSVVVLVSNLVSLVVSCVRPNHLSSLQSNLSSLVSVDDDVSLVSSLVSLLVSLVVNLVSLHDDLVSLLSSLVSCVVRHDLVSSLVSLCSNCVSPVCSCLALSSLLSNLLSCLVVLVLVVSVVSLVVRHPNSHQHQQDLSNVVSQLSSQLSVCCVVVVHDSVVQDSVNSCVVPNRDSNRGNHRDDDDDD

Secondary structure (DSSP, 8-state):
-EEEEEEEEEE----PPB-S--------SSPPPPEE-TTS-THHHHTBTTT--S--TTSPBB-------EEEEEEEEEEE-SSEEEEEETTTTTEEEEEEETTTTEE-S---SEE--EEEETTEEE--SSEEEEESSSSB-TTTTS--EEEEEE-TTSSEEEEEEEEETTTTEEEEEEEEEETTEEEEEEEEEE-SSS-EEE-EEEEEEEE--TT-EEE-S-SEEEEEEE-TTS-EEEEEEEPPGGGG-GGG-SS-EEEEE---TTS--EEEEE-TTSEEEEEEE-TT--EEEEEE--SSSHHHHHHHHHHSSTT--EEEEEEESSSSTTB-EEE-TTEEEEEEEEEEEEE--HHHHT-SSHHHHHHHHHHHHHHTTHHHIIIIIGGGTS-SS--S--EEEE---THHHHHHHHHTS-S-SSS---GGGS-TTSHHHHHHHHHHHSSPPP--SS--TT-------STTHHHHHHHHHT-S---HHHHHHHHHHHHHTT-HHHHHHHHHHHHHHS--HHHHHHHHHHHHHH--HHHHHHHHHHHHHHHHHHHHTT---HHHHHHHHHHHHHHS-HHHHHHHHHHHHHH-GGGGGSHHHHHHHHHHHHHTT-HHHHHHHHTTPPP-TTPBTT--HHHHHHHHHHHHHHHHHHT--GGGS-HHHHHHHSPPPGGG----S-----